Protein AF-A0A7K2EZ48-F1 (afdb_monomer_lite)

pLDDT: mean 71.4, std 20.28, range [28.09, 97.38]

Structure (mmCIF, N/CA/C/O backbone):
data_AF-A0A7K2EZ48-F1
#
_entry.id   AF-A0A7K2EZ48-F1
#
loop_
_atom_site.group_PDB
_atom_site.id
_atom_site.type_symbol
_atom_site.label_atom_id
_atom_site.label_alt_id
_atom_site.label_comp_id
_atom_site.label_asym_id
_atom_site.label_entity_id
_atom_site.label_seq_id
_atom_site.pdbx_PDB_ins_code
_atom_site.Cartn_x
_atom_site.Cartn_y
_atom_site.Cartn_z
_atom_site.occupancy
_atom_site.B_iso_or_equiv
_atom_site.auth_seq_id
_atom_site.auth_comp_id
_atom_site.auth_asym_id
_atom_site.auth_atom_id
_atom_site.pdbx_PDB_model_num
ATOM 1 N N . MET A 1 1 ? 18.187 5.692 -65.514 1.00 33.09 1 MET A N 1
ATOM 2 C CA . MET A 1 1 ? 19.402 6.234 -64.872 1.00 33.09 1 MET A CA 1
ATOM 3 C C . MET A 1 1 ? 18.956 7.131 -63.723 1.00 33.09 1 MET A C 1
ATOM 5 O O . MET A 1 1 ? 18.745 8.316 -63.932 1.00 33.09 1 MET A O 1
ATOM 9 N N . ALA A 1 2 ? 18.688 6.549 -62.553 1.00 32.81 2 ALA A N 1
ATOM 10 C CA . ALA A 1 2 ? 18.399 7.309 -61.338 1.00 32.81 2 ALA A CA 1
ATOM 11 C C . ALA A 1 2 ? 19.742 7.616 -60.663 1.00 32.81 2 ALA A C 1
ATOM 13 O O . ALA A 1 2 ? 20.529 6.697 -60.438 1.00 32.81 2 ALA A O 1
ATOM 14 N N . GLY A 1 3 ? 20.039 8.898 -60.448 1.00 32.72 3 GLY A N 1
ATOM 15 C CA . GLY A 1 3 ? 21.264 9.332 -59.774 1.00 32.72 3 GLY A CA 1
ATOM 16 C C . GLY A 1 3 ? 21.304 8.867 -58.312 1.00 32.72 3 GLY A C 1
ATOM 17 O O . GLY A 1 3 ? 20.254 8.557 -57.745 1.00 32.72 3 GLY A O 1
ATOM 18 N N . PRO A 1 4 ? 22.496 8.803 -57.694 1.00 33.97 4 PRO A N 1
ATOM 19 C CA . PRO A 1 4 ? 22.641 8.347 -56.320 1.00 33.97 4 PRO A CA 1
ATOM 20 C C . PRO A 1 4 ? 21.928 9.324 -55.381 1.00 33.97 4 PRO A C 1
ATOM 22 O O . PRO A 1 4 ? 22.280 10.498 -55.295 1.00 33.97 4 PRO A O 1
ATOM 25 N N . SER A 1 5 ? 20.902 8.835 -54.691 1.00 35.28 5 SER A N 1
ATOM 26 C CA . SER A 1 5 ? 20.240 9.547 -53.605 1.00 35.28 5 SER A CA 1
ATOM 27 C C . SER A 1 5 ? 21.229 9.734 -52.457 1.00 35.28 5 SER A C 1
ATOM 29 O O . SER A 1 5 ? 21.657 8.757 -51.839 1.00 35.28 5 SER A O 1
ATOM 31 N N . SER A 1 6 ? 21.601 10.988 -52.197 1.00 34.22 6 SER A N 1
ATOM 32 C CA . SER A 1 6 ? 22.349 11.394 -51.009 1.00 34.22 6 SER A CA 1
ATOM 33 C C . SER A 1 6 ? 21.694 10.824 -49.742 1.00 34.22 6 SER A C 1
ATOM 35 O O . SER A 1 6 ? 20.462 10.814 -49.659 1.00 34.22 6 SER A O 1
ATOM 37 N N . PRO A 1 7 ? 22.479 10.359 -48.752 1.00 35.28 7 PRO A N 1
ATOM 38 C CA . PRO A 1 7 ? 21.931 9.923 -47.475 1.00 35.28 7 PRO A CA 1
ATOM 39 C C . PRO A 1 7 ? 21.144 11.072 -46.842 1.00 35.28 7 PRO A C 1
ATOM 41 O O . PRO A 1 7 ? 21.569 12.228 -46.902 1.00 35.28 7 PRO A O 1
ATOM 44 N N . ALA A 1 8 ? 19.985 10.746 -46.267 1.00 33.69 8 ALA A N 1
ATOM 45 C CA . ALA A 1 8 ? 19.141 11.702 -45.567 1.00 33.69 8 ALA A CA 1
ATOM 46 C C . ALA A 1 8 ? 19.985 12.464 -44.536 1.00 33.69 8 ALA A C 1
ATOM 48 O O . ALA A 1 8 ? 20.528 11.878 -43.601 1.00 33.69 8 ALA A O 1
ATOM 49 N N . GLN A 1 9 ? 20.129 13.771 -44.749 1.00 28.09 9 GLN A N 1
ATOM 50 C CA . GLN A 1 9 ? 20.749 14.672 -43.791 1.00 28.09 9 GLN A CA 1
ATOM 51 C C . GLN A 1 9 ? 19.921 14.633 -42.506 1.00 28.09 9 GLN A C 1
ATOM 53 O O . GLN A 1 9 ? 18.719 14.906 -42.539 1.00 28.09 9 GLN A O 1
ATOM 58 N N . SER A 1 10 ? 20.564 14.283 -41.389 1.00 31.64 10 SER A N 1
ATOM 59 C CA . SER A 1 10 ? 19.968 14.393 -40.058 1.00 31.64 10 SER A CA 1
ATOM 60 C C . SER A 1 10 ? 19.370 15.792 -39.893 1.00 31.64 10 SER A C 1
ATOM 62 O O . SER A 1 10 ? 20.074 16.768 -40.182 1.00 31.64 10 SER A O 1
ATOM 64 N N . PRO A 1 11 ? 18.105 15.925 -39.454 1.00 36.47 11 PRO A N 1
ATOM 65 C CA . PRO A 1 11 ? 17.505 17.231 -39.238 1.00 36.47 11 PRO A CA 1
ATOM 66 C C . PRO A 1 11 ? 18.364 18.005 -38.237 1.00 36.47 11 PRO A C 1
ATOM 68 O O . PRO A 1 11 ? 18.542 17.579 -37.097 1.00 36.47 11 PRO A O 1
ATOM 71 N N . GLY A 1 12 ? 18.943 19.119 -38.682 1.00 38.25 12 GLY A N 1
ATOM 72 C CA . GLY A 1 12 ? 19.652 20.040 -37.809 1.00 38.25 12 GLY A CA 1
ATOM 73 C C . GLY A 1 12 ? 18.688 20.597 -36.765 1.00 38.25 12 GLY A C 1
ATOM 74 O O . GLY A 1 12 ? 17.719 21.269 -37.107 1.00 38.25 12 GLY A O 1
ATOM 75 N N . GLY A 1 13 ? 18.964 20.310 -35.498 1.00 30.83 13 GLY A N 1
ATOM 76 C CA . GLY A 1 13 ? 18.236 20.806 -34.338 1.00 30.83 13 GLY A CA 1
ATOM 77 C C . GLY A 1 13 ? 19.072 20.533 -33.091 1.00 30.83 13 GLY A C 1
ATOM 78 O O . GLY A 1 13 ? 19.643 19.458 -32.945 1.00 30.83 13 GLY A O 1
ATOM 79 N N . SER A 1 14 ? 19.215 21.531 -32.230 1.00 37.91 14 SER A N 1
ATOM 80 C CA . SER A 1 14 ? 20.109 21.608 -31.069 1.00 37.91 14 SER A CA 1
ATOM 81 C C . SER A 1 14 ? 19.815 20.595 -29.941 1.00 37.91 14 SER A C 1
ATOM 83 O O . SER A 1 14 ? 19.471 20.988 -28.827 1.00 37.91 14 SER A O 1
ATOM 85 N N . GLY A 1 15 ? 19.938 19.291 -30.188 1.00 39.28 15 GLY A N 1
ATOM 86 C CA . GLY A 1 15 ? 19.569 18.277 -29.200 1.00 39.28 15 GLY A CA 1
ATOM 87 C C . GLY A 1 15 ? 20.150 16.902 -29.472 1.00 39.28 15 GLY A C 1
ATOM 88 O O . GLY A 1 15 ? 19.417 15.972 -29.783 1.00 39.28 15 GLY A O 1
ATOM 89 N N . THR A 1 16 ? 21.461 16.742 -29.317 1.00 38.50 16 THR A N 1
ATOM 90 C CA . THR A 1 16 ? 22.052 15.404 -29.209 1.00 38.50 16 THR A CA 1
ATOM 91 C C . THR A 1 16 ? 21.986 14.982 -27.749 1.00 38.50 16 THR A C 1
ATOM 93 O O . THR A 1 16 ? 22.861 15.314 -26.952 1.00 38.50 16 THR A O 1
ATOM 96 N N . ILE A 1 17 ? 20.918 14.284 -27.371 1.00 52.47 17 ILE A N 1
ATOM 97 C CA . ILE A 1 17 ? 20.916 13.539 -26.115 1.00 52.47 17 ILE A CA 1
ATOM 98 C C . ILE A 1 17 ? 21.601 12.214 -26.414 1.00 52.47 17 ILE A C 1
ATOM 100 O O . ILE A 1 17 ? 21.015 11.308 -27.001 1.00 52.47 17 ILE A O 1
ATOM 104 N N . ASP A 1 18 ? 22.874 12.138 -26.048 1.00 62.91 18 ASP A N 1
ATOM 105 C CA . ASP A 1 18 ? 23.662 10.915 -26.135 1.00 62.91 18 ASP A CA 1
ATOM 106 C C . ASP A 1 18 ? 23.386 10.074 -24.881 1.00 62.91 18 ASP A C 1
ATOM 108 O O . ASP A 1 18 ? 24.178 10.074 -23.941 1.00 62.91 18 ASP A O 1
ATOM 112 N N . VAL A 1 19 ? 22.211 9.426 -24.818 1.00 70.38 19 VAL A N 1
ATOM 113 C CA . VAL A 1 19 ? 21.957 8.394 -23.799 1.00 70.38 19 VAL A CA 1
ATOM 114 C C . VAL A 1 19 ? 22.869 7.219 -24.120 1.00 70.38 19 VAL A C 1
ATOM 116 O O . VAL A 1 19 ? 22.641 6.493 -25.091 1.00 70.38 19 VAL A O 1
ATOM 119 N N . LYS A 1 20 ? 23.906 7.013 -23.307 1.00 82.25 20 LYS A N 1
ATOM 120 C CA . LYS A 1 20 ? 24.868 5.941 -23.553 1.00 82.25 20 LYS A CA 1
ATOM 121 C C . LYS A 1 20 ? 24.354 4.627 -22.970 1.00 82.25 20 LYS A C 1
ATOM 123 O O . LYS A 1 20 ? 23.685 4.624 -21.932 1.00 82.25 20 LYS A O 1
ATOM 128 N N . PRO A 1 21 ? 24.744 3.476 -23.546 1.00 85.06 21 PRO A N 1
ATOM 129 C CA . PRO A 1 21 ? 24.496 2.172 -22.931 1.00 85.06 21 PRO A CA 1
ATOM 130 C C . PRO A 1 21 ? 24.960 2.095 -21.465 1.00 85.06 21 PRO A C 1
ATOM 132 O O . PRO A 1 21 ? 24.290 1.473 -20.643 1.00 85.06 21 PRO A O 1
ATOM 135 N N . SER A 1 22 ? 26.047 2.795 -21.110 1.00 85.56 22 SER A N 1
ATOM 136 C CA . SER A 1 22 ? 26.532 2.923 -19.728 1.00 85.56 22 SER A CA 1
ATOM 137 C C . SER A 1 22 ? 25.515 3.538 -18.772 1.00 85.56 22 SER A C 1
ATOM 139 O O . SER A 1 22 ? 25.412 3.094 -17.627 1.00 85.56 22 SER A O 1
ATOM 141 N N . ASP A 1 23 ? 24.753 4.524 -19.238 1.00 86.44 23 ASP A N 1
ATOM 142 C CA . ASP A 1 23 ? 23.782 5.233 -18.413 1.00 86.44 23 ASP A CA 1
ATOM 143 C C . ASP A 1 23 ? 22.561 4.340 -18.175 1.00 86.44 23 ASP A C 1
ATOM 145 O O . ASP A 1 23 ? 22.105 4.193 -17.043 1.00 86.44 23 ASP A O 1
ATOM 149 N N . LEU A 1 24 ? 22.114 3.625 -19.211 1.00 86.75 24 LEU A N 1
ATOM 150 C CA . LEU A 1 24 ? 21.033 2.641 -19.112 1.00 86.75 24 LEU A CA 1
ATOM 151 C C . LEU A 1 24 ? 21.386 1.470 -18.180 1.00 86.75 24 LEU A C 1
ATOM 153 O O . LEU A 1 24 ? 20.561 1.068 -17.359 1.00 86.75 24 LEU A O 1
ATOM 157 N N . TRP A 1 25 ? 22.615 0.944 -18.240 1.00 90.19 25 TRP A N 1
ATOM 158 C CA . TRP A 1 25 ? 23.066 -0.077 -17.285 1.00 90.19 25 TRP A CA 1
ATOM 159 C C . TRP A 1 25 ? 23.138 0.456 -15.847 1.00 90.19 25 TRP A C 1
ATOM 161 O O . TRP A 1 25 ? 22.855 -0.289 -14.909 1.00 90.19 25 TRP A O 1
ATOM 171 N N . SER A 1 26 ? 23.494 1.730 -15.659 1.00 89.75 26 SER A N 1
ATOM 172 C CA . SER A 1 26 ? 23.496 2.379 -14.341 1.00 89.75 26 SER A CA 1
ATOM 173 C C . SER A 1 26 ? 22.078 2.506 -13.772 1.00 89.75 26 SER A C 1
ATOM 175 O O . SER A 1 26 ? 21.832 2.107 -12.631 1.00 89.75 26 SER A O 1
ATOM 177 N N . VAL A 1 27 ? 21.120 2.980 -14.578 1.00 88.88 27 VAL A N 1
ATOM 178 C CA . VAL A 1 27 ? 19.702 3.078 -14.188 1.00 88.88 27 VAL A CA 1
ATOM 179 C C . VAL A 1 27 ? 19.121 1.705 -13.878 1.00 88.88 27 VAL A C 1
ATOM 181 O O . VAL A 1 27 ? 18.483 1.543 -12.843 1.00 88.88 27 VAL A O 1
ATOM 184 N N . SER A 1 28 ? 19.409 0.703 -14.711 1.00 89.75 28 SER A N 1
ATOM 185 C CA . SER A 1 28 ? 19.016 -0.688 -14.474 1.00 89.75 28 SER A CA 1
ATOM 186 C C . SER A 1 28 ? 19.412 -1.175 -13.076 1.00 89.75 28 SER A C 1
ATOM 188 O O . SER A 1 28 ? 18.563 -1.657 -12.325 1.00 89.75 28 SER A O 1
ATOM 190 N N . GLY A 1 29 ? 20.675 -0.976 -12.680 1.00 90.25 29 GLY A N 1
ATOM 191 C CA . GLY A 1 29 ? 21.152 -1.361 -11.350 1.00 90.25 29 GLY A CA 1
ATOM 192 C C . GLY A 1 29 ? 20.443 -0.617 -10.214 1.00 90.25 29 GLY A C 1
ATOM 193 O O . GLY A 1 29 ? 20.077 -1.229 -9.211 1.00 90.25 29 GLY A O 1
ATOM 194 N N . ARG A 1 30 ? 20.200 0.691 -10.379 1.00 90.31 30 ARG A N 1
ATOM 195 C CA . ARG A 1 30 ? 19.487 1.509 -9.382 1.00 90.31 30 ARG A CA 1
ATOM 196 C C . ARG A 1 30 ? 18.028 1.091 -9.225 1.00 90.31 30 ARG A C 1
ATOM 198 O O . ARG A 1 30 ? 17.558 0.994 -8.099 1.00 90.31 30 ARG A O 1
ATOM 205 N N . VAL A 1 31 ? 17.335 0.824 -10.332 1.00 89.50 31 VAL A N 1
ATOM 206 C CA . VAL A 1 31 ? 15.938 0.369 -10.322 1.00 89.50 31 VAL A CA 1
ATOM 207 C C . VAL A 1 31 ? 15.832 -1.032 -9.716 1.00 89.50 31 VAL A C 1
ATOM 209 O O . VAL A 1 31 ? 14.971 -1.258 -8.871 1.00 89.50 31 VAL A O 1
ATOM 212 N N . ALA A 1 32 ? 16.738 -1.954 -10.063 1.00 91.19 32 ALA A N 1
ATOM 213 C CA . ALA A 1 32 ? 16.758 -3.298 -9.478 1.00 91.19 32 ALA A CA 1
ATOM 214 C C . ALA A 1 32 ? 16.897 -3.261 -7.945 1.00 91.19 32 ALA A C 1
ATOM 216 O O . ALA A 1 32 ? 16.201 -3.993 -7.242 1.00 91.19 32 ALA A O 1
ATOM 217 N N . ALA A 1 33 ? 17.733 -2.360 -7.415 1.00 90.62 33 ALA A N 1
ATOM 218 C CA . ALA A 1 33 ? 17.924 -2.200 -5.974 1.00 90.62 33 ALA A CA 1
ATOM 219 C C . ALA A 1 33 ? 16.644 -1.775 -5.222 1.00 90.62 33 ALA A C 1
ATOM 221 O O . ALA A 1 33 ? 16.508 -2.075 -4.035 1.00 90.62 33 ALA A O 1
ATOM 222 N N . GLN A 1 34 ? 15.681 -1.136 -5.897 1.00 90.50 34 GLN A N 1
ATOM 223 C CA . GLN A 1 34 ? 14.425 -0.703 -5.273 1.00 90.50 34 GLN A CA 1
ATOM 224 C C . GLN A 1 34 ? 13.474 -1.860 -4.947 1.00 90.50 34 GLN A C 1
ATOM 226 O O . GLN A 1 34 ? 12.625 -1.723 -4.065 1.00 90.50 34 GLN A O 1
ATOM 231 N N . GLN A 1 35 ? 13.618 -3.022 -5.595 1.00 92.12 35 GLN A N 1
ATOM 232 C CA . GLN A 1 35 ? 12.776 -4.181 -5.284 1.00 92.12 35 GLN A CA 1
ATOM 233 C C . GLN A 1 35 ? 12.942 -4.628 -3.828 1.00 92.12 35 GLN A C 1
ATOM 235 O O . GLN A 1 35 ? 11.953 -4.918 -3.159 1.00 92.12 35 GLN A O 1
ATOM 240 N N . ASP A 1 36 ? 14.176 -4.647 -3.324 1.00 92.25 36 ASP A N 1
ATOM 241 C CA . ASP A 1 36 ? 14.461 -5.057 -1.948 1.00 92.25 36 ASP A CA 1
ATOM 242 C C . ASP A 1 36 ? 13.890 -4.065 -0.922 1.00 92.25 36 ASP A C 1
ATOM 244 O O . ASP A 1 36 ? 13.316 -4.476 0.087 1.00 92.25 36 ASP A O 1
ATOM 248 N N . PHE A 1 37 ? 13.968 -2.762 -1.211 1.00 92.25 37 PHE A N 1
ATOM 249 C CA . PHE A 1 37 ? 13.342 -1.720 -0.394 1.00 92.25 37 PHE A CA 1
ATOM 250 C C . PHE A 1 37 ? 11.823 -1.927 -0.277 1.00 92.25 37 PHE A C 1
ATOM 252 O O . PHE A 1 37 ? 11.284 -1.976 0.830 1.00 92.25 37 PHE A O 1
ATOM 259 N N . LEU A 1 38 ? 11.137 -2.136 -1.405 1.00 92.12 38 LEU A N 1
ATOM 260 C CA . LEU A 1 38 ? 9.689 -2.358 -1.430 1.00 92.12 38 LEU A CA 1
ATOM 261 C C . LEU A 1 38 ? 9.283 -3.671 -0.745 1.00 92.12 38 LEU A C 1
ATOM 263 O O . LEU A 1 38 ? 8.267 -3.719 -0.050 1.00 92.12 38 LEU A O 1
ATOM 267 N N . VAL A 1 39 ? 10.064 -4.743 -0.908 1.00 94.75 39 VAL A N 1
ATOM 268 C CA . VAL A 1 39 ? 9.811 -6.022 -0.224 1.00 94.75 39 VAL A CA 1
ATOM 269 C C . VAL A 1 39 ? 9.936 -5.870 1.285 1.00 94.75 39 VAL A C 1
ATOM 271 O O . VAL A 1 39 ? 9.075 -6.367 2.014 1.00 94.75 39 VAL A O 1
ATOM 274 N N . ARG A 1 40 ? 10.980 -5.181 1.760 1.00 94.94 40 ARG A N 1
ATOM 275 C CA . ARG A 1 40 ? 11.155 -4.903 3.189 1.00 94.94 40 ARG A CA 1
ATOM 276 C C . ARG A 1 40 ? 9.996 -4.084 3.744 1.00 94.94 40 ARG A C 1
ATOM 278 O O . ARG A 1 40 ? 9.467 -4.460 4.780 1.00 94.94 40 ARG A O 1
ATOM 285 N N . GLY A 1 41 ? 9.530 -3.070 3.014 1.00 94.06 41 GLY A N 1
ATOM 286 C CA . GLY A 1 41 ? 8.362 -2.270 3.396 1.00 94.06 41 GLY A CA 1
ATOM 287 C C . GLY A 1 41 ? 7.117 -3.096 3.728 1.00 94.06 41 GLY A C 1
ATOM 288 O O . GLY A 1 41 ? 6.536 -2.949 4.801 1.00 94.06 41 GLY A O 1
ATOM 289 N N . ALA A 1 42 ? 6.732 -4.010 2.834 1.00 94.56 42 ALA A N 1
ATOM 290 C CA . ALA A 1 42 ? 5.563 -4.866 3.049 1.00 94.56 42 ALA A CA 1
ATOM 291 C C . ALA A 1 42 ? 5.774 -5.916 4.155 1.00 94.56 42 ALA A C 1
ATOM 293 O O . ALA A 1 42 ? 4.835 -6.237 4.881 1.00 94.56 42 ALA A O 1
ATOM 294 N N . LYS A 1 43 ? 6.998 -6.438 4.319 1.00 95.56 43 LYS A N 1
ATOM 295 C CA . LYS A 1 43 ? 7.318 -7.347 5.432 1.00 95.56 43 LYS A CA 1
ATOM 296 C C . LYS A 1 43 ? 7.232 -6.642 6.780 1.00 95.56 43 LYS A C 1
ATOM 298 O O . LYS A 1 43 ? 6.572 -7.154 7.673 1.00 95.56 43 LYS A O 1
ATOM 303 N N . THR A 1 44 ? 7.815 -5.451 6.894 1.00 96.06 44 THR A N 1
ATOM 304 C CA . THR A 1 44 ? 7.723 -4.634 8.107 1.00 96.06 44 THR A CA 1
ATOM 305 C C . THR A 1 44 ? 6.273 -4.289 8.427 1.00 96.06 44 THR A C 1
ATOM 307 O O . THR A 1 44 ? 5.882 -4.390 9.582 1.00 96.06 44 THR A O 1
ATOM 310 N N . LEU A 1 45 ? 5.439 -3.971 7.427 1.00 96.00 45 LEU A N 1
ATOM 311 C CA . LEU A 1 45 ? 3.999 -3.816 7.654 1.00 96.00 45 LEU A CA 1
ATOM 312 C C . LEU A 1 45 ? 3.413 -5.065 8.325 1.00 96.00 45 LEU A C 1
ATOM 314 O O . LEU A 1 45 ? 2.810 -4.949 9.383 1.00 96.00 45 LEU A O 1
ATOM 318 N N . LEU A 1 46 ? 3.589 -6.249 7.734 1.00 94.88 46 LEU A N 1
ATOM 319 C CA . LEU A 1 46 ? 3.026 -7.491 8.273 1.00 94.88 46 LEU A CA 1
ATOM 320 C C . LEU A 1 46 ? 3.535 -7.820 9.681 1.00 94.88 46 LEU A C 1
ATOM 322 O O . LEU A 1 46 ? 2.748 -8.241 10.526 1.00 94.88 46 LEU A O 1
ATOM 326 N N . GLU A 1 47 ? 4.823 -7.594 9.939 1.00 94.56 47 GLU A N 1
ATOM 327 C CA . GLU A 1 47 ? 5.427 -7.745 11.264 1.00 94.56 47 GLU A CA 1
ATOM 328 C C . GLU A 1 47 ? 4.771 -6.811 12.289 1.00 94.56 47 GLU A C 1
ATOM 330 O O . GLU A 1 47 ? 4.418 -7.256 13.378 1.00 94.56 47 GLU A O 1
ATOM 335 N N . GLU A 1 48 ? 4.561 -5.537 11.943 1.00 93.06 48 GLU A N 1
ATOM 336 C CA . GLU A 1 48 ? 3.912 -4.568 12.832 1.00 93.06 48 GLU A CA 1
ATOM 337 C C . GLU A 1 48 ? 2.425 -4.874 13.042 1.00 93.06 48 GLU A C 1
ATOM 339 O O . GLU A 1 48 ? 1.949 -4.832 14.174 1.00 93.06 48 GLU A O 1
ATOM 344 N N . LEU A 1 49 ? 1.691 -5.238 11.985 1.00 91.50 49 LEU A N 1
ATOM 345 C CA . LEU A 1 49 ? 0.286 -5.635 12.112 1.00 91.50 49 LEU A CA 1
ATOM 346 C C . LEU A 1 49 ? 0.145 -6.891 12.987 1.00 91.50 49 LEU A C 1
ATOM 348 O O . LEU A 1 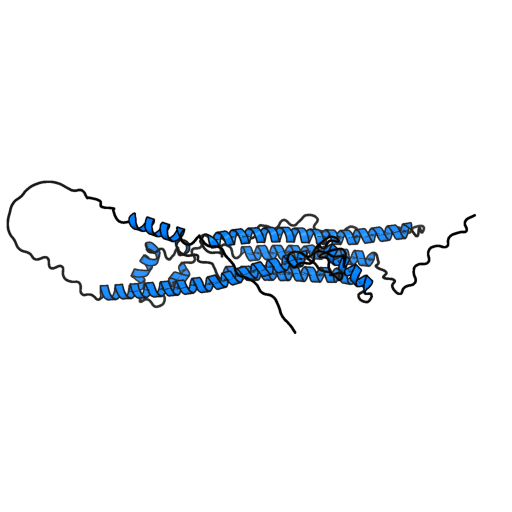49 ? -0.812 -7.011 13.747 1.00 91.50 49 LEU A O 1
ATOM 352 N N . GLY A 1 50 ? 1.107 -7.816 12.910 1.00 86.56 50 GLY A N 1
ATOM 353 C CA . GLY A 1 50 ? 1.113 -9.057 13.686 1.00 86.56 50 GLY A CA 1
ATOM 354 C C . GLY A 1 50 ? 1.288 -8.862 15.195 1.00 86.56 50 GLY A C 1
ATOM 355 O O . GLY A 1 50 ? 0.974 -9.775 15.953 1.00 86.56 50 GLY A O 1
ATOM 356 N N . LYS A 1 51 ? 1.754 -7.688 15.645 1.00 87.31 51 LYS A N 1
ATOM 357 C CA . LYS A 1 51 ? 1.887 -7.355 17.077 1.00 87.31 51 LYS A CA 1
ATOM 358 C C . LYS A 1 51 ? 0.561 -7.005 17.742 1.00 87.31 51 LYS A C 1
ATOM 360 O O . LYS A 1 51 ? 0.478 -7.058 18.964 1.00 87.31 51 LYS A O 1
ATOM 365 N N . TYR A 1 52 ? -0.441 -6.632 16.950 1.00 82.50 52 TYR A N 1
ATOM 366 C CA . TYR A 1 52 ? -1.726 -6.136 17.436 1.00 82.50 52 TYR A CA 1
ATOM 367 C C . TYR A 1 52 ? -2.883 -6.955 16.851 1.00 82.50 52 TYR A C 1
ATOM 369 O O . TYR A 1 52 ? -3.728 -6.400 16.138 1.00 82.50 52 TYR A O 1
ATOM 377 N N . PRO A 1 53 ? -2.918 -8.282 17.092 1.00 74.06 53 PRO A N 1
ATOM 378 C CA . PRO A 1 53 ? -4.071 -9.076 16.712 1.00 74.06 53 PRO A CA 1
ATOM 379 C C . PRO A 1 53 ? -5.293 -8.643 17.527 1.00 74.06 53 PRO A C 1
ATOM 381 O O . PRO A 1 53 ? -5.189 -8.011 18.575 1.00 74.06 53 PRO A O 1
ATOM 384 N N . ASP A 1 54 ? -6.458 -9.019 17.028 1.00 73.44 54 ASP A N 1
ATOM 385 C CA . ASP A 1 54 ? -7.701 -9.021 17.787 1.00 73.44 54 ASP A CA 1
ATOM 386 C C . ASP A 1 54 ? -8.272 -7.650 18.244 1.00 73.44 54 ASP A C 1
ATOM 388 O O . ASP A 1 54 ? -8.944 -7.518 19.267 1.00 73.44 54 ASP A O 1
ATOM 392 N N . ALA A 1 55 ? -8.019 -6.590 17.469 1.00 79.38 55 ALA A N 1
ATOM 393 C CA . ALA A 1 55 ? -8.322 -5.209 17.865 1.00 79.38 55 ALA A CA 1
ATOM 394 C C . ALA A 1 55 ? -9.784 -4.743 17.661 1.00 79.38 55 ALA A C 1
ATOM 396 O O . ALA A 1 55 ? -10.178 -3.700 18.185 1.00 79.38 55 ALA A O 1
ATOM 397 N N . GLY A 1 56 ? -10.586 -5.458 16.869 1.00 75.06 56 GLY A N 1
ATOM 398 C CA . GLY A 1 56 ? -11.848 -4.960 16.305 1.00 75.06 56 GLY A CA 1
ATOM 399 C C . GLY A 1 56 ? -13.071 -5.057 17.215 1.00 75.06 56 GLY A C 1
ATOM 400 O O . GLY A 1 56 ? -14.096 -4.464 16.908 1.00 75.06 56 GLY A O 1
ATOM 401 N N . GLY A 1 57 ? -13.004 -5.749 18.351 1.00 74.31 57 GLY A N 1
ATOM 402 C CA . GLY A 1 57 ? -14.180 -5.908 19.216 1.00 74.31 57 GLY A CA 1
ATOM 403 C C . GLY A 1 57 ? -15.240 -6.872 18.654 1.00 74.31 57 GLY A C 1
ATOM 404 O O . GLY A 1 57 ? -15.140 -7.371 17.532 1.00 74.31 57 GLY A O 1
ATOM 405 N N . ALA A 1 58 ? -16.255 -7.169 19.469 1.00 72.12 58 ALA A N 1
ATOM 406 C CA . ALA A 1 58 ? -17.294 -8.158 19.171 1.00 72.12 58 ALA A CA 1
ATOM 407 C C . ALA A 1 58 ? -18.513 -7.573 18.427 1.00 72.12 58 ALA A C 1
ATOM 409 O O . ALA A 1 58 ? -18.860 -6.407 18.590 1.00 72.12 58 ALA A O 1
ATOM 410 N N . GLY A 1 59 ? -19.220 -8.403 17.653 1.00 71.31 59 GLY A N 1
ATOM 411 C CA . GLY A 1 59 ? -20.516 -8.063 17.051 1.00 71.31 59 GLY A CA 1
ATOM 412 C C . GLY A 1 59 ? -20.522 -8.008 15.521 1.00 71.31 59 GLY A C 1
ATOM 413 O O . GLY A 1 59 ? -19.490 -7.964 14.860 1.00 71.31 59 GLY A O 1
ATOM 414 N N . THR A 1 60 ? -21.725 -7.996 14.940 1.00 78.69 60 THR A N 1
ATOM 415 C CA . THR A 1 60 ? -21.933 -8.205 13.495 1.00 78.69 60 THR A CA 1
ATOM 416 C C . THR A 1 60 ? -21.269 -7.146 12.612 1.00 78.69 60 THR A C 1
ATOM 418 O O . THR A 1 60 ? -20.732 -7.476 11.557 1.00 78.69 60 THR A O 1
ATOM 421 N N . GLU A 1 61 ? -21.300 -5.873 13.009 1.00 82.38 61 GLU A N 1
ATOM 422 C CA . GLU A 1 61 ? -20.672 -4.804 12.220 1.00 82.38 61 GLU A CA 1
ATOM 423 C C . GLU A 1 61 ? -19.142 -4.820 12.350 1.00 82.38 61 GLU A C 1
ATOM 425 O O . GLU A 1 61 ? -18.449 -4.643 11.349 1.00 82.38 61 GLU A O 1
ATOM 430 N N . ALA A 1 62 ? -18.615 -5.141 13.537 1.00 82.56 62 ALA A N 1
ATOM 431 C CA . ALA A 1 62 ? -17.182 -5.337 13.758 1.00 82.56 62 ALA A CA 1
ATOM 432 C C . ALA A 1 62 ? -16.642 -6.528 12.944 1.00 82.56 62 ALA A C 1
ATOM 434 O O . ALA A 1 62 ? -15.606 -6.425 12.289 1.00 82.56 62 ALA A O 1
ATOM 435 N N . GLU A 1 63 ? -17.386 -7.636 12.885 1.00 83.56 63 GLU A N 1
ATOM 436 C CA . GLU A 1 63 ? -17.046 -8.794 12.051 1.00 83.56 63 GLU A CA 1
ATOM 437 C C . GLU A 1 63 ? -17.042 -8.455 10.555 1.00 83.56 63 GLU A C 1
ATOM 439 O O . GLU A 1 63 ? -16.108 -8.820 9.836 1.00 83.56 63 GLU A O 1
ATOM 444 N N . LYS A 1 64 ? -18.060 -7.731 10.067 1.00 86.94 64 LYS A N 1
ATOM 445 C CA . LYS A 1 64 ? -18.098 -7.260 8.671 1.00 86.94 64 LYS A CA 1
ATOM 446 C C . LYS A 1 64 ? -16.907 -6.358 8.361 1.00 86.94 64 LYS A C 1
ATOM 448 O O . LYS A 1 64 ? -16.305 -6.496 7.293 1.00 86.94 64 LYS A O 1
ATOM 453 N N . PHE A 1 65 ? -16.559 -5.465 9.286 1.00 89.31 65 PHE A N 1
ATOM 454 C CA . PHE A 1 65 ? -15.393 -4.603 9.158 1.00 89.31 65 PHE A CA 1
ATOM 455 C C . PHE A 1 65 ? -14.100 -5.418 9.079 1.00 89.31 65 PHE A C 1
ATOM 457 O O . PHE A 1 65 ? -13.342 -5.250 8.126 1.00 89.31 65 PHE A O 1
ATOM 464 N N . ALA A 1 66 ? -13.877 -6.355 10.005 1.00 89.19 66 ALA A N 1
ATOM 465 C CA . ALA A 1 66 ? -12.695 -7.217 10.024 1.00 89.19 66 ALA A CA 1
ATOM 466 C C . ALA A 1 66 ? -12.547 -8.031 8.724 1.00 89.19 66 ALA A C 1
ATOM 468 O O . ALA A 1 66 ? -11.462 -8.094 8.136 1.00 89.19 66 ALA A O 1
ATOM 469 N N . GLN A 1 67 ? -13.651 -8.581 8.206 1.00 90.75 67 GLN A N 1
ATOM 470 C CA . GLN A 1 67 ? -13.669 -9.288 6.921 1.00 90.75 67 GLN A CA 1
ATOM 471 C C . GLN A 1 67 ? -13.298 -8.371 5.748 1.00 90.75 67 GLN A C 1
ATOM 473 O O . GLN A 1 67 ? -12.504 -8.757 4.882 1.00 90.75 67 GLN A O 1
ATOM 478 N N . ALA A 1 68 ? -13.859 -7.158 5.705 1.00 93.12 68 ALA A N 1
ATOM 479 C CA . ALA A 1 68 ? -13.554 -6.176 4.670 1.00 93.12 68 ALA A CA 1
ATOM 480 C C . ALA A 1 68 ? -12.092 -5.714 4.747 1.00 93.12 68 ALA A C 1
ATOM 482 O O . ALA A 1 68 ? -11.402 -5.726 3.726 1.00 93.12 68 ALA A O 1
ATOM 483 N N . TYR A 1 69 ? -11.607 -5.397 5.949 1.00 93.00 69 TYR A N 1
ATOM 484 C CA . TYR A 1 69 ? -10.223 -5.027 6.234 1.00 93.00 69 TYR A CA 1
ATOM 485 C C . TYR A 1 69 ? -9.250 -6.088 5.717 1.00 93.00 69 TYR A C 1
ATOM 487 O O . TYR A 1 69 ? -8.376 -5.788 4.904 1.00 93.00 69 TYR A O 1
ATOM 495 N N . LYS A 1 70 ? -9.459 -7.354 6.091 1.00 92.50 70 LYS A N 1
ATOM 496 C CA . LYS A 1 70 ? -8.603 -8.466 5.667 1.00 92.50 70 LYS A CA 1
ATOM 497 C C . LYS A 1 70 ? -8.628 -8.673 4.156 1.00 92.50 70 LYS A C 1
ATOM 499 O O . LYS A 1 70 ? -7.586 -8.853 3.529 1.00 92.50 70 LYS A O 1
ATOM 504 N N . LYS A 1 71 ? -9.814 -8.611 3.541 1.00 94.50 71 LYS A N 1
ATOM 505 C CA . LYS A 1 71 ? -9.971 -8.742 2.085 1.00 94.50 71 LYS A CA 1
ATOM 506 C C . LYS A 1 71 ? -9.228 -7.635 1.334 1.00 94.50 71 LYS A C 1
ATOM 508 O O . LYS A 1 71 ? -8.521 -7.927 0.369 1.00 94.50 71 LYS A O 1
ATOM 513 N N . ILE A 1 72 ? -9.404 -6.383 1.755 1.00 94.31 72 ILE A N 1
ATOM 514 C CA . ILE A 1 72 ? -8.774 -5.218 1.124 1.00 94.31 72 ILE A CA 1
ATOM 515 C C . ILE A 1 72 ? -7.263 -5.254 1.353 1.00 94.31 72 ILE A C 1
ATOM 517 O O . ILE A 1 72 ? -6.514 -5.126 0.389 1.00 94.31 72 ILE A O 1
ATOM 521 N N . GLY A 1 73 ? -6.814 -5.515 2.582 1.00 94.69 73 GLY A N 1
ATOM 522 C CA . GLY A 1 73 ? -5.399 -5.611 2.931 1.00 94.69 73 GLY A CA 1
ATOM 523 C C . GLY A 1 73 ? -4.666 -6.711 2.157 1.00 94.69 73 GLY A C 1
ATOM 524 O O . GLY A 1 73 ? -3.599 -6.471 1.597 1.00 94.69 73 GLY A O 1
ATOM 525 N N . ASN A 1 74 ? -5.275 -7.889 2.003 1.00 95.38 74 ASN A N 1
ATOM 526 C CA . ASN A 1 74 ? -4.698 -8.967 1.193 1.00 95.38 74 ASN A CA 1
ATOM 527 C C . ASN A 1 74 ? -4.630 -8.608 -0.292 1.00 95.38 74 ASN A C 1
ATOM 529 O O . ASN A 1 74 ? -3.638 -8.898 -0.962 1.00 95.38 74 ASN A O 1
ATOM 533 N N . ARG A 1 75 ? -5.663 -7.941 -0.821 1.00 95.50 75 ARG A N 1
ATOM 534 C CA . ARG A 1 75 ? -5.633 -7.457 -2.204 1.00 95.50 75 ARG A CA 1
ATOM 535 C C . ARG A 1 75 ? -4.562 -6.385 -2.397 1.00 95.50 75 ARG A C 1
ATOM 537 O O . ARG A 1 75 ? -3.905 -6.371 -3.435 1.00 95.50 75 ARG A O 1
ATOM 544 N N . TRP A 1 76 ? -4.374 -5.517 -1.408 1.00 95.38 76 TRP A N 1
ATOM 545 C CA . TRP A 1 76 ? -3.323 -4.508 -1.401 1.00 95.38 76 TRP A CA 1
ATOM 546 C C . TRP A 1 76 ? -1.930 -5.155 -1.446 1.00 95.38 76 TRP A C 1
ATOM 548 O O . TRP A 1 76 ? -1.129 -4.784 -2.301 1.00 95.38 76 TRP A O 1
ATOM 558 N N . LEU A 1 77 ? -1.676 -6.195 -0.640 1.00 95.75 77 LEU A N 1
ATOM 559 C CA . LEU A 1 77 ? -0.414 -6.954 -0.663 1.00 95.75 77 LEU A CA 1
ATOM 560 C C . LEU A 1 77 ? -0.169 -7.655 -2.004 1.00 95.75 77 LEU A C 1
ATOM 562 O O . LEU A 1 77 ? 0.958 -7.671 -2.499 1.00 95.75 77 LEU A O 1
ATOM 566 N N . GLU A 1 78 ? -1.217 -8.197 -2.629 1.00 93.50 78 GLU A N 1
ATOM 567 C CA . GLU A 1 78 ? -1.111 -8.793 -3.964 1.00 93.50 78 GLU A CA 1
ATOM 568 C C . GLU A 1 78 ? -0.691 -7.750 -5.011 1.00 93.50 78 GLU A C 1
ATOM 570 O O . GLU A 1 78 ? 0.196 -8.004 -5.830 1.00 93.50 78 GLU A O 1
ATOM 575 N N . VAL A 1 79 ? -1.317 -6.567 -4.988 1.00 92.50 79 VAL A N 1
ATOM 576 C CA . VAL A 1 79 ? -0.961 -5.467 -5.893 1.00 92.50 79 VAL A CA 1
ATOM 577 C C . VAL A 1 79 ? 0.463 -4.992 -5.610 1.00 92.50 79 VAL A C 1
ATOM 579 O O . VAL A 1 79 ? 1.233 -4.850 -6.555 1.00 92.50 79 VAL A O 1
ATOM 582 N N . TRP A 1 80 ? 0.854 -4.850 -4.341 1.00 93.31 80 TRP A N 1
ATOM 583 C CA . TRP A 1 80 ? 2.220 -4.498 -3.948 1.00 93.31 80 TRP A CA 1
ATOM 584 C C . TRP A 1 80 ? 3.255 -5.488 -4.495 1.00 93.31 80 TRP A C 1
ATOM 586 O O . TRP A 1 80 ? 4.238 -5.088 -5.120 1.00 93.31 80 TRP A O 1
ATOM 596 N N . GLY A 1 81 ? 3.017 -6.795 -4.340 1.00 92.12 81 GLY A N 1
ATOM 597 C CA . GLY A 1 81 ? 3.901 -7.838 -4.867 1.00 92.12 81 GLY A CA 1
ATOM 598 C C . GLY A 1 81 ? 4.027 -7.806 -6.393 1.00 92.12 81 GLY A C 1
ATOM 599 O O . GLY A 1 81 ? 5.119 -7.997 -6.933 1.00 92.12 81 GLY A O 1
ATOM 600 N N . ARG A 1 82 ? 2.938 -7.497 -7.107 1.00 90.94 82 ARG A N 1
ATOM 601 C CA . ARG A 1 82 ? 2.968 -7.288 -8.565 1.00 90.94 82 ARG A CA 1
ATOM 602 C C . ARG A 1 82 ? 3.719 -6.011 -8.955 1.00 90.94 82 ARG A C 1
ATOM 604 O O . ARG A 1 82 ? 4.415 -6.017 -9.967 1.00 90.94 82 ARG A O 1
ATOM 611 N N . SER A 1 83 ? 3.642 -4.948 -8.158 1.00 88.69 83 SER A N 1
ATOM 612 C CA . SER A 1 83 ? 4.438 -3.733 -8.375 1.00 88.69 83 SER A CA 1
ATOM 613 C C . SER A 1 83 ? 5.934 -4.011 -8.252 1.00 88.69 83 SER A C 1
ATOM 615 O O . SER A 1 83 ? 6.705 -3.569 -9.101 1.00 88.69 83 SER A O 1
ATOM 617 N N . VAL A 1 84 ? 6.347 -4.822 -7.267 1.00 91.25 84 VAL A N 1
ATOM 618 C CA . VAL A 1 84 ? 7.747 -5.267 -7.126 1.00 91.25 84 VAL A CA 1
ATOM 619 C C . VAL A 1 84 ? 8.220 -5.999 -8.383 1.00 91.25 84 VAL A C 1
ATOM 621 O O . VAL A 1 84 ? 9.318 -5.726 -8.865 1.00 91.25 84 VAL A O 1
ATOM 624 N N . LEU A 1 85 ? 7.398 -6.887 -8.955 1.00 89.94 85 LEU A N 1
ATOM 625 C CA . LEU A 1 85 ? 7.721 -7.536 -10.232 1.00 89.94 85 LEU A CA 1
ATOM 626 C C . LEU A 1 85 ? 7.897 -6.534 -11.371 1.00 89.94 85 LEU A C 1
ATOM 628 O O . LEU A 1 85 ? 8.836 -6.663 -12.155 1.00 89.94 85 LEU A O 1
ATOM 632 N N . SER A 1 86 ? 7.006 -5.542 -11.455 1.00 87.12 86 SER A N 1
ATOM 633 C CA . SER A 1 86 ? 7.077 -4.497 -12.479 1.00 87.12 86 SER A CA 1
ATOM 634 C C . SER A 1 86 ? 8.422 -3.774 -12.418 1.00 87.12 86 SER A C 1
ATOM 636 O O . SER A 1 86 ? 9.106 -3.682 -13.432 1.00 87.12 86 SER A O 1
ATOM 638 N N . VAL A 1 87 ? 8.868 -3.372 -11.222 1.00 88.81 87 VAL A N 1
ATOM 639 C CA . VAL A 1 87 ? 10.185 -2.742 -11.000 1.00 88.81 87 VAL A CA 1
ATOM 640 C C . VAL A 1 87 ? 11.337 -3.612 -11.519 1.00 88.81 87 VAL A C 1
ATOM 642 O O . VAL A 1 87 ? 12.227 -3.112 -12.208 1.00 88.81 87 VAL A O 1
ATOM 645 N N . GLY A 1 88 ? 11.309 -4.921 -11.261 1.00 88.31 88 GLY A N 1
ATOM 646 C CA . GLY A 1 88 ? 12.320 -5.850 -11.781 1.00 88.31 88 GLY A CA 1
ATOM 647 C C . GLY A 1 88 ? 12.303 -5.961 -13.305 1.00 88.31 88 GLY A C 1
ATOM 648 O O . GLY A 1 88 ? 13.354 -5.922 -13.946 1.00 88.31 88 GLY A O 1
ATOM 649 N N . GLY A 1 89 ? 11.109 -6.041 -13.899 1.00 87.62 89 GLY A N 1
ATOM 650 C CA . GLY A 1 89 ? 10.932 -6.062 -15.352 1.00 87.62 89 GLY A CA 1
ATOM 651 C C . GLY A 1 89 ? 11.486 -4.806 -16.028 1.00 87.62 89 GLY A C 1
ATOM 652 O O . GLY A 1 89 ? 12.176 -4.904 -17.043 1.00 87.62 89 GLY A O 1
ATOM 653 N N . VAL A 1 90 ? 11.266 -3.638 -15.422 1.00 87.69 90 VAL A N 1
ATOM 654 C CA . VAL A 1 90 ? 11.823 -2.357 -15.878 1.00 87.69 90 VAL A CA 1
ATOM 655 C C . VAL A 1 90 ? 13.353 -2.377 -15.860 1.00 87.69 90 VAL A C 1
ATOM 657 O O . VAL A 1 90 ? 13.984 -2.016 -16.856 1.00 87.69 90 VAL A O 1
ATOM 660 N N . ALA A 1 91 ? 13.966 -2.843 -14.767 1.00 89.31 91 ALA A N 1
ATOM 661 C CA . ALA A 1 91 ? 15.421 -2.948 -14.666 1.00 89.31 91 ALA A CA 1
ATOM 662 C C . ALA A 1 91 ? 16.012 -3.858 -15.759 1.00 89.31 91 ALA A C 1
ATOM 664 O O . ALA A 1 91 ? 16.969 -3.488 -16.445 1.00 89.31 91 ALA A O 1
ATOM 665 N N . VAL A 1 92 ? 15.404 -5.027 -15.988 1.00 90.56 92 VAL A N 1
ATOM 666 C CA . VAL A 1 92 ? 15.804 -5.928 -17.080 1.00 90.56 92 VAL A CA 1
ATOM 667 C C . VAL A 1 92 ? 15.671 -5.236 -18.438 1.00 90.56 92 VAL A C 1
ATOM 669 O O . VAL A 1 92 ? 16.617 -5.281 -19.228 1.00 90.56 92 VAL A O 1
ATOM 672 N N . GLY A 1 93 ? 14.554 -4.545 -18.680 1.00 86.69 93 GLY A N 1
ATOM 673 C CA . GLY A 1 93 ? 14.298 -3.813 -19.920 1.00 86.69 93 GLY A CA 1
ATOM 674 C C . GLY A 1 93 ? 15.370 -2.767 -20.235 1.00 86.69 93 GLY A C 1
ATOM 675 O O . GLY A 1 93 ? 15.825 -2.683 -21.378 1.00 86.69 93 GLY A O 1
ATOM 676 N N . PHE A 1 94 ? 15.856 -2.030 -19.230 1.00 89.12 94 PHE A N 1
ATOM 677 C CA . PHE A 1 94 ? 16.967 -1.088 -19.408 1.00 89.12 94 PHE A CA 1
ATOM 678 C C . PHE A 1 94 ? 18.262 -1.776 -19.853 1.00 89.12 94 PHE A C 1
ATOM 680 O O . PHE A 1 94 ? 18.905 -1.323 -20.804 1.00 89.12 94 PHE A O 1
ATOM 687 N N . THR A 1 95 ? 18.638 -2.890 -19.217 1.00 90.31 95 THR A N 1
ATOM 688 C CA . THR A 1 95 ? 19.848 -3.635 -19.602 1.00 90.31 95 THR A CA 1
ATOM 689 C C . THR A 1 95 ? 19.736 -4.235 -20.998 1.00 90.31 95 THR A C 1
ATOM 691 O O . THR A 1 95 ? 20.697 -4.189 -21.766 1.00 90.31 95 THR A O 1
ATOM 694 N N . GLU A 1 96 ? 18.578 -4.794 -21.348 1.00 90.88 96 GLU A N 1
ATOM 695 C CA . GLU A 1 96 ? 18.345 -5.352 -22.682 1.00 90.88 96 GLU A CA 1
ATOM 696 C C . GLU A 1 96 ? 18.396 -4.281 -23.763 1.00 90.88 96 GLU A C 1
ATOM 698 O O . GLU A 1 96 ? 19.043 -4.480 -24.791 1.00 90.88 96 GLU A O 1
ATOM 703 N N . THR A 1 97 ? 17.788 -3.128 -23.494 1.00 88.12 97 THR A N 1
ATOM 704 C CA . THR A 1 97 ? 17.820 -1.972 -24.389 1.00 88.12 97 THR A CA 1
ATOM 705 C C . THR A 1 97 ? 19.259 -1.507 -24.618 1.00 88.12 97 THR A C 1
ATOM 707 O O . THR A 1 97 ? 19.687 -1.364 -25.761 1.00 88.12 97 THR A O 1
ATOM 710 N N . ALA A 1 98 ? 20.053 -1.363 -23.553 1.00 88.38 98 ALA A N 1
ATOM 711 C CA . ALA A 1 98 ? 21.469 -1.003 -23.645 1.00 88.38 98 ALA A CA 1
ATOM 712 C C . ALA A 1 98 ? 22.288 -2.015 -24.467 1.00 88.38 98 ALA A C 1
ATOM 714 O O . ALA A 1 98 ? 23.058 -1.639 -25.351 1.00 88.38 98 ALA A O 1
ATOM 715 N N . ASN A 1 99 ? 22.073 -3.310 -24.224 1.00 89.62 99 ASN A N 1
ATOM 716 C CA . ASN A 1 99 ? 22.727 -4.394 -24.956 1.00 89.62 99 ASN A CA 1
ATOM 717 C C . ASN A 1 99 ? 22.315 -4.444 -26.439 1.00 89.62 99 ASN A C 1
ATOM 719 O O . ASN A 1 99 ? 23.108 -4.863 -27.286 1.00 89.62 99 ASN A O 1
ATOM 723 N N . ALA A 1 100 ? 21.080 -4.060 -26.766 1.00 89.56 100 ALA A N 1
ATOM 724 C CA . ALA A 1 100 ? 20.609 -3.953 -28.142 1.00 89.56 100 ALA A CA 1
ATOM 725 C C . ALA A 1 100 ? 21.245 -2.751 -28.855 1.00 89.56 100 ALA A C 1
ATOM 727 O O . ALA A 1 100 ? 21.692 -2.898 -29.993 1.00 89.56 100 ALA A O 1
ATOM 728 N N . TYR A 1 101 ? 21.374 -1.605 -28.173 1.00 85.38 101 TYR A N 1
ATOM 729 C CA . TYR A 1 101 ? 22.056 -0.423 -28.708 1.00 85.38 101 TYR A CA 1
ATOM 730 C C . TYR A 1 101 ? 23.508 -0.714 -29.095 1.00 85.38 101 TYR A C 1
ATOM 732 O O . TYR A 1 101 ? 23.925 -0.376 -30.201 1.00 85.38 101 TYR A O 1
ATOM 740 N N . THR A 1 102 ? 24.276 -1.390 -28.238 1.00 87.75 102 THR A N 1
ATOM 741 C CA . THR A 1 102 ? 25.679 -1.717 -28.551 1.00 87.75 102 THR A CA 1
ATOM 742 C C . THR A 1 102 ? 25.810 -2.693 -29.718 1.00 87.75 102 THR A C 1
ATOM 744 O O . THR A 1 102 ? 26.727 -2.563 -30.530 1.00 87.75 102 THR A O 1
ATOM 747 N N . LYS A 1 103 ? 24.885 -3.655 -29.847 1.00 87.69 103 LYS A N 1
ATOM 748 C CA . LYS A 1 103 ? 24.820 -4.557 -31.008 1.00 87.69 103 LYS A CA 1
ATOM 749 C C . LYS A 1 103 ? 24.499 -3.800 -32.289 1.00 87.69 103 LYS A C 1
ATOM 751 O O . LYS A 1 103 ? 25.155 -4.034 -33.301 1.00 87.69 103 LYS A O 1
ATOM 756 N N . ALA A 1 104 ? 23.519 -2.901 -32.236 1.00 85.69 104 ALA A N 1
ATOM 757 C CA . ALA A 1 104 ? 23.130 -2.081 -33.373 1.00 85.69 104 ALA A CA 1
ATOM 758 C C . ALA A 1 104 ? 24.277 -1.160 -33.822 1.00 85.69 104 ALA A C 1
ATOM 760 O O . ALA A 1 104 ? 24.556 -1.102 -35.016 1.00 85.69 104 ALA A O 1
ATOM 761 N N . ASP A 1 105 ? 24.998 -0.524 -32.889 1.00 84.06 105 ASP A N 1
ATOM 762 C CA . ASP A 1 105 ? 26.160 0.318 -33.216 1.00 84.06 105 ASP A CA 1
ATOM 763 C C . ASP A 1 105 ? 27.268 -0.477 -33.918 1.00 84.06 105 ASP A C 1
ATOM 765 O O . ASP A 1 105 ? 27.789 -0.049 -34.945 1.00 84.06 105 ASP A O 1
ATOM 769 N N . VAL A 1 106 ? 27.615 -1.662 -33.406 1.00 86.94 106 VAL A N 1
ATOM 770 C CA . VAL A 1 106 ? 28.646 -2.507 -34.032 1.00 86.94 106 VAL A CA 1
ATOM 771 C C . VAL A 1 106 ? 28.200 -3.030 -35.399 1.00 86.94 106 VAL A C 1
ATOM 773 O O . VAL A 1 106 ? 29.023 -3.102 -36.310 1.00 86.94 106 VAL A O 1
ATOM 776 N N . ALA A 1 107 ? 26.917 -3.360 -35.567 1.00 85.81 107 ALA A N 1
ATOM 777 C CA . ALA A 1 107 ? 26.369 -3.790 -36.852 1.00 85.81 107 ALA A CA 1
ATOM 778 C C . ALA A 1 107 ? 26.341 -2.654 -37.892 1.00 85.81 107 ALA A C 1
ATOM 780 O O . ALA A 1 107 ? 26.621 -2.896 -39.064 1.00 85.81 107 ALA A O 1
ATOM 781 N N . ALA A 1 108 ? 26.036 -1.424 -37.469 1.00 85.00 108 ALA A N 1
ATOM 782 C CA . ALA A 1 108 ? 26.038 -0.242 -38.329 1.00 85.00 108 ALA A CA 1
ATOM 783 C C . ALA A 1 108 ? 27.460 0.257 -38.648 1.00 85.00 108 ALA A C 1
ATOM 785 O O . ALA A 1 108 ? 27.699 0.797 -39.728 1.00 85.00 108 ALA A O 1
ATOM 786 N N . HIS A 1 109 ? 28.415 0.044 -37.735 1.00 82.81 109 HIS A N 1
ATOM 787 C CA . HIS A 1 109 ? 29.805 0.488 -37.853 1.00 82.81 109 HIS A CA 1
ATOM 788 C C . HIS A 1 109 ? 30.799 -0.674 -37.657 1.00 82.81 109 HIS A C 1
ATOM 790 O O . HIS A 1 109 ? 31.565 -0.676 -36.680 1.00 82.81 109 HIS A O 1
ATOM 796 N N . PRO A 1 110 ? 30.830 -1.662 -38.572 1.00 78.62 110 PRO A N 1
ATOM 797 C CA . PRO A 1 110 ? 31.688 -2.830 -38.429 1.00 78.62 110 PRO A CA 1
ATOM 798 C C . PRO A 1 110 ? 33.167 -2.423 -38.472 1.00 78.62 110 PRO A C 1
ATOM 800 O O . PRO A 1 110 ? 33.665 -1.907 -39.473 1.00 78.62 110 PRO A O 1
ATOM 80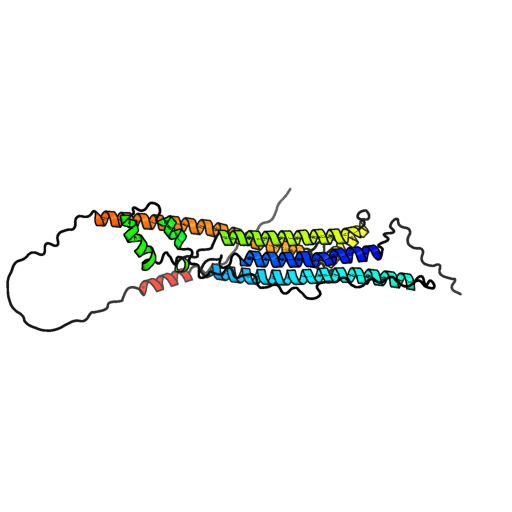3 N N . LYS A 1 111 ? 33.885 -2.664 -37.370 1.00 80.44 111 LYS A N 1
ATOM 804 C CA . LYS A 1 111 ? 35.340 -2.481 -37.263 1.00 80.44 111 LYS A CA 1
ATOM 805 C C . LYS A 1 111 ? 35.998 -3.812 -36.891 1.00 80.44 111 LYS A C 1
ATOM 807 O O . LYS A 1 111 ? 35.509 -4.468 -35.968 1.00 80.44 111 LYS A O 1
ATOM 812 N N . PRO A 1 112 ? 37.106 -4.212 -37.546 1.00 74.06 112 PRO A N 1
ATOM 813 C CA . PRO A 1 112 ? 37.820 -5.438 -37.197 1.00 74.06 112 PRO A CA 1
ATOM 814 C C . PRO A 1 112 ? 38.188 -5.457 -35.707 1.00 74.06 112 PRO A C 1
ATOM 816 O O . PRO A 1 112 ? 38.781 -4.506 -35.203 1.00 74.06 112 PRO A O 1
ATOM 819 N N . GLY A 1 113 ? 37.799 -6.517 -34.995 1.00 74.44 113 GLY A N 1
ATOM 820 C CA . GLY A 1 113 ? 38.092 -6.696 -33.567 1.00 74.44 113 GLY A CA 1
ATOM 821 C C . GLY A 1 113 ? 37.195 -5.928 -32.583 1.00 74.44 113 GLY A C 1
ATOM 822 O O . GLY A 1 113 ? 37.322 -6.151 -31.382 1.00 74.44 113 GLY A O 1
ATOM 823 N N . LYS A 1 114 ? 36.267 -5.069 -33.038 1.00 76.81 114 LYS A N 1
ATOM 824 C CA . LYS A 1 114 ? 35.289 -4.412 -32.150 1.00 76.81 114 LYS A CA 1
ATOM 825 C C . LYS A 1 114 ? 34.083 -5.333 -31.943 1.00 76.81 114 LYS A C 1
ATOM 827 O O . LYS A 1 114 ? 33.281 -5.523 -32.852 1.00 76.81 114 LYS A O 1
ATOM 832 N N . THR A 1 115 ? 33.936 -5.880 -30.741 1.00 82.00 115 THR A N 1
ATOM 833 C CA . THR A 1 115 ? 32.740 -6.627 -30.323 1.00 82.00 115 THR A CA 1
ATOM 834 C C . THR A 1 115 ? 31.779 -5.724 -29.557 1.00 82.00 115 THR A C 1
ATOM 836 O O . THR A 1 115 ? 32.209 -4.795 -28.874 1.00 82.00 115 THR A O 1
ATOM 839 N N . ALA A 1 116 ? 30.476 -5.994 -29.649 1.00 85.38 116 ALA A N 1
ATOM 840 C CA . ALA A 1 116 ? 29.480 -5.258 -28.876 1.00 85.38 116 ALA A CA 1
ATOM 841 C C . ALA A 1 116 ? 29.681 -5.510 -27.375 1.00 85.38 116 ALA A C 1
ATOM 843 O O . ALA A 1 116 ? 29.719 -6.664 -26.947 1.00 85.38 116 ALA A O 1
ATOM 844 N N . GLU A 1 117 ? 29.785 -4.446 -26.573 1.00 88.31 117 GLU A N 1
ATOM 845 C CA . GLU A 1 117 ? 29.761 -4.576 -25.112 1.00 88.31 117 GLU A CA 1
ATOM 846 C C . GLU A 1 117 ? 28.386 -5.105 -24.687 1.00 88.31 117 GLU A C 1
ATOM 848 O O . GLU A 1 117 ? 27.350 -4.641 -25.168 1.00 88.31 117 GLU A O 1
ATOM 853 N N . GLN A 1 118 ? 28.368 -6.109 -23.816 1.00 89.69 118 GLN A N 1
ATOM 854 C CA . GLN A 1 118 ? 27.150 -6.708 -23.282 1.00 89.69 118 GLN A CA 1
ATOM 855 C C . GLN A 1 118 ? 27.301 -6.830 -21.772 1.00 89.69 118 GLN A C 1
ATOM 857 O O . GLN A 1 118 ? 28.343 -7.278 -21.291 1.00 89.69 118 GLN A O 1
ATOM 862 N N . ARG A 1 119 ? 26.246 -6.496 -21.030 1.00 90.06 119 ARG A N 1
ATOM 863 C CA . ARG A 1 119 ? 26.174 -6.776 -19.594 1.00 90.06 119 ARG A CA 1
ATOM 864 C C . ARG A 1 119 ? 25.123 -7.836 -19.288 1.00 90.06 119 ARG A C 1
ATOM 866 O O . ARG A 1 119 ? 24.102 -7.891 -19.982 1.00 90.06 119 ARG A O 1
ATOM 873 N N . PRO A 1 120 ? 25.349 -8.681 -18.267 1.00 91.38 120 PRO A N 1
ATOM 874 C CA . PRO A 1 120 ? 24.324 -9.604 -17.806 1.00 91.38 120 PRO A CA 1
ATOM 875 C C . PRO A 1 120 ? 23.100 -8.830 -17.305 1.00 91.38 120 PRO A C 1
ATOM 877 O O . PRO A 1 120 ? 23.215 -7.686 -16.855 1.00 91.38 120 PRO A O 1
ATOM 880 N N . ARG A 1 121 ? 21.922 -9.461 -17.382 1.00 89.38 121 ARG A N 1
ATOM 881 C CA . ARG A 1 121 ? 20.702 -8.924 -16.762 1.00 89.38 121 ARG A CA 1
ATOM 882 C C . ARG A 1 121 ? 20.947 -8.714 -15.259 1.00 89.38 121 ARG A C 1
ATOM 884 O O . ARG A 1 121 ? 21.649 -9.532 -14.660 1.00 89.38 121 ARG A O 1
ATOM 891 N N . PRO A 1 122 ? 20.399 -7.646 -14.656 1.00 89.94 122 PRO A N 1
ATOM 892 C CA . PRO A 1 122 ? 20.491 -7.462 -13.215 1.00 89.94 122 PRO A CA 1
ATOM 893 C C . PRO A 1 122 ? 19.808 -8.631 -12.503 1.00 89.94 122 PRO A C 1
ATOM 895 O O . PRO A 1 122 ? 18.823 -9.182 -13.000 1.00 89.94 122 PRO A O 1
ATOM 898 N N . THR A 1 123 ? 20.317 -8.991 -11.328 1.00 91.06 123 THR A N 1
ATOM 899 C CA . THR A 1 123 ? 19.597 -9.893 -10.430 1.00 91.06 123 THR A CA 1
ATOM 900 C C . THR A 1 123 ? 18.350 -9.169 -9.943 1.00 91.06 123 THR A C 1
ATOM 902 O O . THR A 1 123 ? 18.454 -8.142 -9.276 1.00 91.06 123 THR A O 1
ATOM 905 N N . VAL A 1 124 ? 17.183 -9.694 -10.302 1.00 91.50 124 VAL A N 1
ATOM 906 C CA . VAL A 1 124 ? 15.878 -9.129 -9.954 1.00 91.50 124 VAL A CA 1
ATOM 907 C C . VAL A 1 124 ? 14.995 -10.202 -9.345 1.00 91.50 124 VAL A C 1
ATOM 909 O O . VAL A 1 124 ? 15.183 -11.394 -9.586 1.00 91.50 124 VAL A O 1
ATOM 912 N N . ILE A 1 125 ? 14.006 -9.768 -8.575 1.00 88.50 125 ILE A N 1
ATOM 913 C CA . ILE A 1 125 ? 12.906 -10.621 -8.143 1.00 88.50 125 ILE A CA 1
ATOM 914 C C . ILE A 1 125 ? 11.995 -10.831 -9.356 1.00 88.50 125 ILE A C 1
ATOM 916 O O . ILE A 1 125 ? 11.339 -9.894 -9.816 1.00 88.50 125 ILE A O 1
ATOM 920 N N . ASP A 1 126 ? 11.998 -12.051 -9.886 1.00 81.38 126 ASP A N 1
ATOM 921 C CA . ASP A 1 126 ? 11.287 -12.476 -11.098 1.00 81.38 126 ASP A CA 1
ATOM 922 C C . ASP A 1 126 ? 9.950 -13.180 -10.806 1.00 81.38 126 ASP A C 1
ATOM 924 O O . ASP A 1 126 ? 9.117 -13.357 -11.697 1.00 81.38 126 ASP A O 1
ATOM 928 N N . LYS A 1 127 ? 9.709 -13.522 -9.537 1.00 85.19 127 LYS A N 1
ATOM 929 C CA . LYS A 1 127 ? 8.440 -14.043 -9.027 1.00 85.19 127 LYS A CA 1
ATOM 930 C C . LYS A 1 127 ? 7.859 -13.101 -7.981 1.00 85.19 127 LYS A C 1
ATOM 932 O O . LYS A 1 127 ? 8.580 -12.643 -7.101 1.00 85.19 127 LYS A O 1
ATOM 937 N N . ALA A 1 128 ? 6.550 -12.841 -8.061 1.00 81.81 128 ALA A N 1
ATOM 938 C CA . ALA A 1 128 ? 5.868 -11.982 -7.097 1.00 81.81 128 ALA A CA 1
ATOM 939 C C . ALA A 1 128 ? 6.184 -12.474 -5.680 1.00 81.81 128 ALA A C 1
ATOM 941 O O . ALA A 1 128 ? 5.985 -13.668 -5.415 1.00 81.81 128 ALA A O 1
ATOM 942 N N . PRO A 1 129 ? 6.682 -11.596 -4.791 1.00 86.19 129 PRO A N 1
ATOM 943 C CA . PRO A 1 129 ? 6.861 -11.948 -3.397 1.00 86.19 129 PRO A CA 1
ATOM 944 C C . PRO A 1 129 ? 5.545 -12.491 -2.847 1.00 86.19 129 PRO A C 1
ATOM 946 O O . PRO A 1 129 ? 4.496 -11.863 -2.997 1.00 86.19 129 PRO A O 1
ATOM 949 N N . ASN A 1 130 ? 5.603 -13.674 -2.244 1.00 85.81 130 ASN A N 1
ATOM 950 C CA . ASN A 1 130 ? 4.462 -14.212 -1.528 1.00 85.81 130 ASN A CA 1
ATOM 951 C C . ASN A 1 130 ? 4.476 -13.607 -0.127 1.00 85.81 130 ASN A C 1
ATOM 953 O O . ASN A 1 130 ? 5.269 -14.025 0.714 1.00 85.81 130 ASN A O 1
ATOM 957 N N . PHE A 1 131 ? 3.663 -12.578 0.073 1.00 89.19 131 PHE A N 1
ATOM 958 C CA . PHE A 1 131 ? 3.431 -12.006 1.390 1.00 89.19 131 PHE A CA 1
ATOM 959 C C . PHE A 1 131 ? 2.388 -12.844 2.130 1.00 89.19 131 PHE A C 1
ATOM 961 O O . PHE A 1 131 ? 1.454 -13.358 1.510 1.00 89.19 131 PHE A O 1
ATOM 968 N N . ASP A 1 132 ? 2.549 -12.978 3.444 1.00 88.88 132 ASP A N 1
ATOM 969 C CA . ASP A 1 132 ? 1.524 -13.592 4.284 1.00 88.88 132 ASP A CA 1
ATOM 970 C C . ASP A 1 132 ? 0.241 -12.745 4.285 1.00 88.88 132 ASP A C 1
ATOM 972 O O . ASP A 1 132 ? 0.214 -11.602 3.824 1.00 88.88 132 ASP A O 1
ATOM 976 N N . SER A 1 133 ? -0.854 -13.315 4.787 1.00 90.12 133 SER A N 1
ATOM 97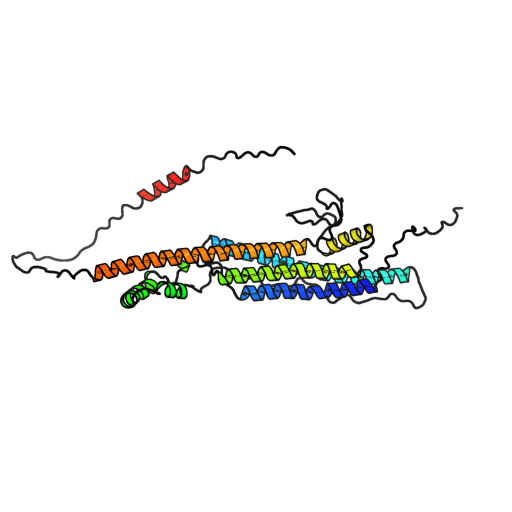7 C CA . SER A 1 133 ? -2.107 -12.571 4.933 1.00 90.12 133 SER A CA 1
ATOM 978 C C . SER A 1 133 ? -1.947 -11.461 5.965 1.00 90.12 133 SER A C 1
ATOM 980 O O . SER A 1 133 ? -1.333 -11.663 7.012 1.00 90.12 133 SER A O 1
ATOM 982 N N . VAL A 1 134 ? -2.626 -10.339 5.729 1.00 89.62 134 VAL A N 1
ATOM 983 C CA . VAL A 1 134 ? -2.895 -9.356 6.777 1.00 89.62 134 VAL A CA 1
ATOM 984 C C . VAL A 1 134 ? -3.544 -10.076 7.971 1.00 89.62 134 VAL A C 1
ATOM 986 O O . VAL A 1 134 ? -4.471 -10.879 7.751 1.00 89.62 134 VAL A O 1
ATOM 989 N N . PRO A 1 135 ? -3.057 -9.834 9.205 1.00 85.44 135 PRO A N 1
ATOM 990 C CA . PRO A 1 135 ? -3.647 -10.379 10.418 1.00 85.44 135 PRO A CA 1
ATOM 991 C C . PRO A 1 135 ? -5.127 -10.040 10.524 1.00 85.44 135 PRO A C 1
ATOM 993 O O . PRO A 1 135 ? -5.584 -8.980 10.091 1.00 85.44 135 PRO A O 1
ATOM 996 N N . ASP A 1 136 ? -5.886 -10.971 11.086 1.00 81.44 136 ASP A N 1
ATOM 997 C CA . ASP A 1 136 ? -7.286 -10.718 11.375 1.00 81.44 136 ASP A CA 1
ATOM 998 C C . ASP A 1 136 ? -7.396 -9.762 12.564 1.00 81.44 136 ASP A C 1
ATOM 1000 O O . ASP A 1 136 ? -6.689 -9.924 13.556 1.00 81.44 136 ASP A O 1
ATOM 1004 N N . ILE A 1 137 ? -8.284 -8.779 12.458 1.00 80.25 137 ILE A N 1
ATOM 1005 C CA . ILE A 1 137 ? -8.579 -7.832 13.541 1.00 80.25 137 ILE A CA 1
ATOM 1006 C C . ILE A 1 137 ? -9.886 -8.197 14.245 1.00 80.25 137 ILE A C 1
ATOM 1008 O O . ILE A 1 137 ? -10.484 -7.346 14.885 1.00 80.25 137 ILE A O 1
ATOM 1012 N N . LYS A 1 138 ? -10.380 -9.427 14.066 1.00 74.38 138 LYS A N 1
ATOM 1013 C CA . LYS A 1 138 ? -11.569 -9.963 14.744 1.00 74.38 138 LYS A CA 1
ATOM 1014 C C . LYS A 1 138 ? -11.497 -9.810 16.269 1.00 74.38 138 LYS A C 1
ATOM 1016 O O . LYS A 1 138 ? -10.491 -9.411 16.818 1.00 74.38 138 LYS A O 1
ATOM 1021 N N . TRP A 1 139 ? -12.554 -10.157 16.983 1.00 67.56 139 TRP A N 1
ATOM 1022 C CA . TRP A 1 139 ? -12.439 -10.302 18.432 1.00 67.56 139 TRP A CA 1
ATOM 1023 C C . TRP A 1 139 ? -11.670 -11.582 18.808 1.00 67.56 139 TRP A C 1
ATOM 1025 O O . TRP A 1 139 ? -11.905 -12.635 18.202 1.00 67.56 139 TRP A O 1
ATOM 1035 N N . GLY A 1 140 ? -10.761 -11.473 19.780 1.00 59.38 140 GLY A N 1
ATOM 1036 C CA . GLY A 1 140 ? -9.937 -12.563 20.315 1.00 59.38 140 GLY A CA 1
ATOM 1037 C C . GLY A 1 140 ? -10.414 -13.066 21.679 1.00 59.38 140 GLY A C 1
ATOM 1038 O O . GLY A 1 140 ? -11.395 -12.570 22.223 1.00 59.38 140 GLY A O 1
ATOM 1039 N N . ASP A 1 141 ? -9.698 -14.042 22.241 1.00 53.75 141 ASP A N 1
ATOM 1040 C CA . ASP A 1 141 ? -10.007 -14.670 23.542 1.00 53.75 141 ASP A CA 1
ATOM 1041 C C . ASP A 1 141 ? -9.570 -13.817 24.759 1.00 53.75 141 ASP A C 1
ATOM 1043 O O . ASP A 1 141 ? -9.603 -14.293 25.893 1.00 53.75 141 ASP A O 1
ATOM 1047 N N . ASP A 1 142 ? -9.082 -12.592 24.532 1.00 49.09 142 ASP A N 1
ATOM 1048 C CA . ASP A 1 142 ? -8.616 -11.685 25.585 1.00 49.09 142 ASP A CA 1
ATOM 1049 C C . ASP A 1 142 ? -9.739 -10.720 25.981 1.00 49.09 142 ASP A C 1
ATOM 1051 O O . ASP A 1 142 ? -10.056 -9.763 25.273 1.00 49.09 142 ASP A O 1
ATOM 1055 N N . ASP A 1 143 ? -10.376 -11.010 27.113 1.00 49.81 143 ASP A N 1
ATOM 1056 C CA . ASP A 1 143 ? -11.681 -10.454 27.462 1.00 49.81 143 ASP A CA 1
ATOM 1057 C C . ASP A 1 143 ? -11.656 -8.962 27.858 1.00 49.81 143 ASP A C 1
ATOM 1059 O O . ASP A 1 143 ? -12.722 -8.381 28.078 1.00 49.81 143 ASP A O 1
ATOM 1063 N N . GLY A 1 144 ? -10.474 -8.339 28.009 1.00 50.34 144 GLY A N 1
ATOM 1064 C CA . GLY A 1 144 ? -10.275 -6.912 28.340 1.00 50.34 144 GLY A CA 1
ATOM 1065 C C . GLY A 1 144 ? -10.926 -6.415 29.648 1.00 50.34 144 GLY A C 1
ATOM 1066 O O . GLY A 1 144 ? -10.740 -5.266 30.051 1.00 50.34 144 GLY A O 1
ATOM 1067 N N . GLY A 1 145 ? -11.694 -7.266 30.333 1.00 53.03 145 GLY A N 1
ATOM 1068 C CA . GLY A 1 145 ? -12.593 -6.886 31.417 1.00 53.03 145 GLY A CA 1
ATOM 1069 C C . GLY A 1 145 ? -11.883 -6.563 32.727 1.00 53.03 145 GLY A C 1
ATOM 1070 O O . GLY A 1 145 ? -12.421 -5.810 33.534 1.00 53.03 145 GLY A O 1
ATOM 1071 N N . ASP A 1 146 ? -10.669 -7.075 32.942 1.00 53.62 146 ASP A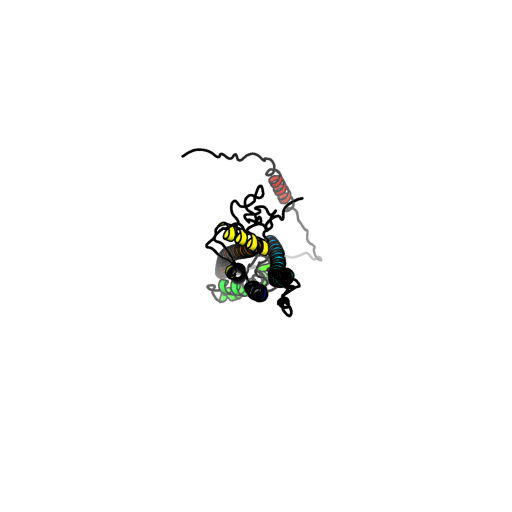 N 1
ATOM 1072 C CA . ASP A 1 146 ? -9.953 -6.933 34.216 1.00 53.62 146 ASP A CA 1
ATOM 1073 C C . ASP A 1 146 ? -9.437 -5.503 34.481 1.00 53.62 146 ASP A C 1
ATOM 1075 O O . ASP A 1 146 ? -9.297 -5.108 35.644 1.00 53.62 146 ASP A O 1
ATOM 1079 N N . ASP A 1 147 ? -9.187 -4.703 33.440 1.00 56.50 147 ASP A N 1
ATOM 1080 C CA . ASP A 1 147 ? -8.808 -3.288 33.587 1.00 56.50 147 ASP A CA 1
ATOM 1081 C C . ASP A 1 147 ? -10.034 -2.401 33.849 1.00 56.50 147 ASP A C 1
ATOM 1083 O O . ASP A 1 147 ? -10.009 -1.562 34.754 1.00 56.50 147 ASP A O 1
ATOM 1087 N N . ILE A 1 148 ? -11.146 -2.655 33.150 1.00 58.34 148 ILE A N 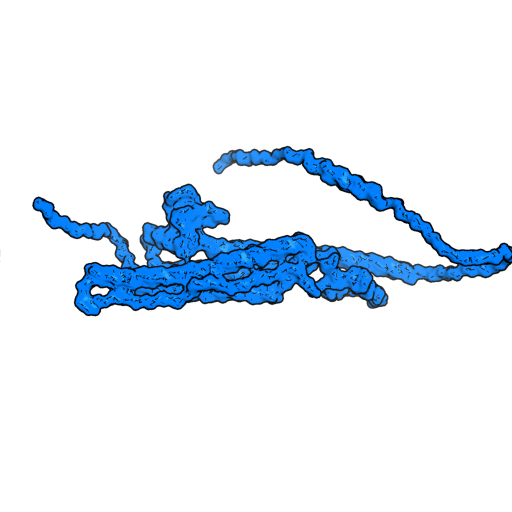1
ATOM 1088 C CA . ILE A 1 148 ? -12.431 -1.974 33.375 1.00 58.34 148 ILE A CA 1
ATOM 1089 C C . ILE A 1 148 ? -12.922 -2.230 34.800 1.00 58.34 148 ILE A C 1
ATOM 1091 O O . ILE A 1 148 ? -13.278 -1.293 35.511 1.00 58.34 148 ILE A O 1
ATOM 1095 N N . LEU A 1 149 ? -12.902 -3.492 35.249 1.00 58.66 149 LEU A N 1
ATOM 1096 C CA . LEU A 1 149 ? -13.371 -3.878 36.582 1.00 58.66 149 LEU A CA 1
ATOM 1097 C C . LEU A 1 149 ? -12.557 -3.205 37.694 1.00 58.66 149 LEU A C 1
ATOM 1099 O O . LEU A 1 149 ? -13.093 -2.898 38.757 1.00 58.66 149 LEU A O 1
ATOM 1103 N N . ARG A 1 150 ? -11.259 -2.990 37.455 1.00 62.78 150 ARG A N 1
ATOM 1104 C CA . ARG A 1 150 ? -10.353 -2.334 38.401 1.00 62.78 150 ARG A CA 1
ATOM 1105 C C . ARG A 1 150 ? -10.645 -0.844 38.503 1.00 62.78 150 ARG A C 1
ATOM 1107 O O . ARG A 1 150 ? -10.802 -0.366 39.622 1.00 62.78 150 ARG A O 1
ATOM 1114 N N . GLY A 1 151 ? -10.786 -0.157 37.367 1.00 62.06 151 GLY A N 1
ATOM 1115 C CA . GLY A 1 151 ? -11.159 1.260 37.332 1.00 62.06 151 GLY A CA 1
ATOM 1116 C C . GLY A 1 151 ? -12.549 1.515 37.920 1.00 62.06 151 GLY A C 1
ATOM 1117 O O . GLY A 1 151 ? -12.734 2.449 38.691 1.00 62.06 151 GLY A O 1
ATOM 1118 N N . LEU A 1 152 ? -13.517 0.632 37.660 1.00 62.50 152 LEU A N 1
ATOM 1119 C CA . LEU A 1 152 ? -14.878 0.763 38.194 1.00 62.50 152 LEU A CA 1
ATOM 1120 C C . LEU A 1 152 ? -14.994 0.615 39.710 1.00 62.50 152 LEU A C 1
ATOM 1122 O O . LEU A 1 152 ? -15.961 1.094 40.302 1.00 62.50 152 LEU A O 1
ATOM 1126 N N . MET A 1 153 ? -14.044 -0.073 40.340 1.00 63.22 153 MET A N 1
ATOM 1127 C CA . MET A 1 153 ? -14.031 -0.258 41.790 1.00 63.22 153 MET A CA 1
ATOM 1128 C C . MET A 1 153 ? -13.263 0.839 42.529 1.00 63.22 153 MET A C 1
ATOM 1130 O O . MET A 1 153 ? -13.300 0.865 43.761 1.00 63.22 153 MET A O 1
ATOM 1134 N N . GLU A 1 154 ? -12.599 1.755 41.819 1.00 63.66 154 GLU A N 1
ATOM 1135 C CA . GLU A 1 154 ? -12.001 2.935 42.439 1.00 63.66 154 GLU A CA 1
ATOM 1136 C C . GLU A 1 154 ? -13.104 3.885 42.934 1.00 63.66 154 GLU A C 1
ATOM 1138 O O . GLU A 1 154 ? -13.936 4.377 42.175 1.00 63.66 154 GLU A O 1
ATOM 1143 N N . GLY A 1 155 ? -13.133 4.125 44.250 1.00 62.28 155 GLY A N 1
ATOM 1144 C CA . GLY A 1 155 ? -14.106 5.009 44.907 1.00 62.28 155 GLY A CA 1
ATOM 1145 C C . GLY A 1 155 ? -15.300 4.312 45.574 1.00 62.28 155 GLY A C 1
ATOM 1146 O O . GLY A 1 155 ? -16.092 4.990 46.229 1.00 62.28 155 GLY A O 1
ATOM 1147 N N . ILE A 1 156 ? -15.427 2.981 45.476 1.00 64.56 156 ILE A N 1
ATOM 1148 C CA . ILE A 1 156 ? -16.421 2.199 46.235 1.00 64.56 156 ILE A CA 1
ATOM 1149 C C . ILE A 1 156 ? -15.811 1.770 47.588 1.00 64.56 156 ILE A C 1
ATOM 1151 O O . ILE A 1 156 ? -14.712 1.216 47.590 1.00 64.56 156 ILE A O 1
ATOM 1155 N N . PRO A 1 157 ? -16.490 1.974 48.738 1.00 68.00 157 PRO A N 1
ATOM 1156 C CA . PRO A 1 157 ? -15.997 1.531 50.048 1.00 68.00 157 PRO A CA 1
ATOM 1157 C C . PRO A 1 157 ? -15.732 0.016 50.122 1.00 68.00 157 PRO A C 1
ATOM 1159 O O . PRO A 1 157 ? -16.534 -0.771 49.616 1.00 68.00 157 PRO A O 1
ATOM 1162 N N . ASP A 1 158 ? -14.672 -0.399 50.826 1.00 68.19 158 ASP A N 1
ATOM 1163 C CA . ASP A 1 158 ? -14.165 -1.787 50.836 1.00 68.19 158 ASP A CA 1
ATOM 1164 C C . ASP A 1 158 ? -15.219 -2.847 51.212 1.00 68.19 158 ASP A C 1
ATOM 1166 O O . ASP A 1 158 ? -15.363 -3.850 50.520 1.00 68.19 158 ASP A O 1
ATOM 1170 N N . ILE A 1 159 ? -16.047 -2.591 52.233 1.00 67.12 159 ILE A N 1
ATOM 1171 C CA . ILE A 1 159 ? -17.132 -3.506 52.652 1.00 67.12 159 ILE A CA 1
ATOM 1172 C C . ILE A 1 159 ? -18.150 -3.766 51.529 1.00 67.12 159 ILE A C 1
ATOM 1174 O O . ILE A 1 159 ? -18.709 -4.856 51.424 1.00 67.12 159 ILE A O 1
ATOM 1178 N N . VAL A 1 160 ? -18.416 -2.761 50.694 1.00 65.44 160 VAL A N 1
ATOM 1179 C CA . VAL A 1 160 ? -19.373 -2.857 49.584 1.00 65.44 160 VAL A CA 1
ATOM 1180 C C . VAL A 1 160 ? -18.698 -3.468 48.357 1.00 65.44 160 VAL A C 1
ATOM 1182 O O . VAL A 1 160 ? -19.316 -4.249 47.629 1.00 65.44 160 VAL A O 1
ATOM 1185 N N . ARG A 1 161 ? -17.408 -3.177 48.164 1.00 67.44 161 ARG A N 1
ATOM 1186 C CA . ARG A 1 161 ? -16.564 -3.786 47.135 1.00 67.44 161 ARG A CA 1
ATOM 1187 C C . ARG A 1 161 ? -16.468 -5.304 47.306 1.00 67.44 161 ARG A C 1
ATOM 1189 O O . ARG A 1 161 ? -16.639 -6.010 46.318 1.00 67.44 161 ARG A O 1
ATOM 1196 N N . ASP A 1 162 ? -16.313 -5.803 48.532 1.00 69.31 162 ASP A N 1
ATOM 1197 C CA . ASP A 1 162 ? -16.237 -7.244 48.829 1.00 69.31 162 ASP A CA 1
ATOM 1198 C C . ASP A 1 162 ? -17.520 -8.012 48.456 1.00 69.31 162 ASP A C 1
ATOM 1200 O O . ASP A 1 162 ? -17.470 -9.200 48.135 1.00 69.31 162 ASP A O 1
ATOM 1204 N N . VAL A 1 163 ? -18.674 -7.336 48.445 1.00 66.38 163 VAL A N 1
ATOM 1205 C CA . VAL A 1 163 ? -19.962 -7.913 48.022 1.00 66.38 163 VAL A CA 1
ATOM 1206 C C . VAL A 1 163 ? -20.170 -7.760 46.512 1.00 66.38 163 VAL A C 1
ATOM 1208 O O . VAL A 1 163 ? -20.575 -8.710 45.836 1.00 66.38 163 VAL A O 1
ATOM 1211 N N . LEU A 1 164 ? -19.874 -6.580 45.958 1.00 65.00 164 LEU A N 1
ATOM 1212 C CA . LEU A 1 164 ? -20.088 -6.275 44.541 1.00 65.00 164 LEU A CA 1
ATOM 1213 C C . LEU A 1 164 ? -19.083 -6.972 43.625 1.00 65.00 164 LEU A C 1
ATOM 1215 O O . LEU A 1 164 ? -19.468 -7.406 42.545 1.00 65.00 164 LEU A O 1
ATOM 1219 N N . GLN A 1 165 ? -17.821 -7.118 44.023 1.00 66.38 165 GLN A N 1
ATOM 1220 C CA . GLN A 1 165 ? -16.774 -7.699 43.185 1.00 66.38 165 GLN A CA 1
ATOM 1221 C C . GLN A 1 165 ? -17.064 -9.147 42.754 1.00 66.38 165 GLN A C 1
ATOM 1223 O O . GLN A 1 165 ? -17.025 -9.414 41.547 1.00 66.38 165 GLN A O 1
ATOM 1228 N N . PRO A 1 166 ? -17.424 -10.080 43.657 1.00 65.88 166 PRO A N 1
ATOM 1229 C CA . PRO A 1 166 ? -17.815 -11.425 43.249 1.00 65.88 166 PRO A CA 1
ATOM 1230 C C . PRO A 1 166 ? -19.111 -11.448 42.428 1.00 65.88 166 PRO A C 1
ATOM 1232 O O . PRO A 1 166 ? -19.219 -12.259 41.510 1.00 65.88 166 PRO A O 1
ATOM 1235 N N . LEU A 1 167 ? -20.077 -10.561 42.693 1.00 62.59 167 LEU A N 1
ATOM 1236 C CA . LEU A 1 167 ? -21.310 -10.461 41.898 1.00 62.59 167 LEU A CA 1
ATOM 1237 C C . LEU A 1 167 ? -21.031 -9.951 40.477 1.00 62.59 167 LEU A C 1
ATOM 1239 O O . LEU A 1 167 ? -21.528 -10.506 39.500 1.00 62.59 167 LEU A O 1
ATOM 1243 N N . CYS A 1 168 ? -20.175 -8.947 40.344 1.00 60.91 168 CYS A N 1
ATOM 1244 C CA . CYS A 1 168 ? -19.773 -8.370 39.066 1.00 60.91 168 CYS A CA 1
ATOM 1245 C C . CYS A 1 168 ? -18.950 -9.349 38.233 1.00 60.91 168 CYS A C 1
ATOM 1247 O O . CYS A 1 168 ? -19.177 -9.483 37.032 1.00 60.91 168 CYS A O 1
ATOM 1249 N N . LYS A 1 169 ? -18.049 -10.098 38.876 1.00 61.88 169 LYS A N 1
ATOM 1250 C CA . LYS A 1 169 ? -17.223 -11.103 38.204 1.00 61.88 169 LYS A CA 1
ATOM 1251 C C . LYS A 1 169 ? -18.014 -12.361 37.824 1.00 61.88 169 LYS A C 1
ATOM 1253 O O . LYS A 1 169 ? -17.885 -12.834 36.700 1.00 61.88 169 LYS A O 1
ATOM 1258 N N . ASN A 1 170 ? -18.857 -12.883 38.722 1.00 59.97 170 ASN A N 1
ATOM 1259 C CA . ASN A 1 170 ? -19.459 -14.215 38.565 1.00 59.97 170 ASN A CA 1
ATOM 1260 C C . ASN A 1 170 ? -20.925 -14.207 38.103 1.00 59.97 170 ASN A C 1
ATOM 1262 O O . ASN A 1 170 ? -21.342 -15.142 37.422 1.00 59.97 170 ASN A O 1
ATOM 1266 N N . VAL A 1 171 ? -21.712 -13.186 38.466 1.00 51.50 171 VAL A N 1
ATOM 1267 C CA . VAL A 1 171 ? -23.157 -13.116 38.162 1.00 51.50 171 VAL A CA 1
ATOM 1268 C C . VAL A 1 171 ? -23.417 -12.236 36.946 1.00 51.50 171 VAL A C 1
ATOM 1270 O O . VAL A 1 171 ? -24.039 -12.689 35.989 1.00 51.50 171 VAL A O 1
ATOM 1273 N N . PHE A 1 172 ? -22.891 -11.010 36.946 1.00 52.88 172 PHE A N 1
ATOM 1274 C CA . PHE A 1 172 ? -23.020 -10.088 35.813 1.00 52.88 172 PHE A CA 1
ATOM 1275 C C . PHE A 1 172 ? -21.993 -10.337 34.707 1.00 52.88 172 PHE A C 1
ATOM 1277 O O . PHE A 1 172 ? -22.125 -9.772 33.628 1.00 52.88 172 PHE A O 1
ATOM 1284 N N . ARG A 1 173 ? -20.988 -11.192 34.962 1.00 55.31 173 ARG A N 1
ATOM 1285 C CA . ARG A 1 173 ? -19.914 -11.531 34.015 1.00 55.31 173 ARG A CA 1
ATOM 1286 C C . ARG A 1 173 ? -19.281 -10.291 33.378 1.00 55.31 173 ARG A C 1
ATOM 1288 O O . ARG A 1 173 ? -18.984 -10.290 32.193 1.00 55.31 173 ARG A O 1
ATOM 1295 N N . ILE A 1 174 ? -19.015 -9.256 34.168 1.00 53.03 174 ILE A N 1
ATOM 1296 C CA . ILE A 1 174 ? -18.350 -8.032 33.693 1.00 53.03 174 ILE A CA 1
ATOM 1297 C C . ILE A 1 174 ? -16.892 -8.335 33.271 1.00 53.03 174 ILE A C 1
ATOM 1299 O O . ILE A 1 174 ? -16.285 -7.578 32.537 1.00 53.03 174 ILE A O 1
ATOM 1303 N N . GLY A 1 175 ? -16.337 -9.499 33.632 1.00 41.91 175 GLY A N 1
ATOM 1304 C CA . GLY A 1 175 ? -15.101 -10.018 33.026 1.00 41.91 175 GLY A CA 1
ATOM 1305 C C . GLY A 1 175 ? -15.251 -10.487 31.570 1.00 41.91 175 GLY A C 1
ATOM 1306 O O . GLY A 1 175 ? -14.255 -10.545 30.879 1.00 41.91 175 GLY A O 1
ATOM 1307 N N . ARG A 1 176 ? -16.474 -10.769 31.093 1.00 47.34 176 ARG A N 1
ATOM 1308 C CA . ARG A 1 176 ? -16.827 -11.065 29.692 1.00 47.34 176 ARG A CA 1
ATOM 1309 C C . ARG A 1 176 ? -17.646 -9.927 29.091 1.00 47.34 176 ARG A C 1
ATOM 1311 O O . ARG A 1 176 ? -18.727 -10.143 28.540 1.00 47.34 176 ARG A O 1
ATOM 1318 N N . VAL A 1 177 ? -17.149 -8.699 29.208 1.00 48.75 177 VAL A N 1
ATOM 1319 C CA . VAL A 1 177 ? -17.758 -7.538 28.541 1.00 48.75 177 VAL A CA 1
ATOM 1320 C C . VAL A 1 177 ? -17.974 -7.827 27.047 1.00 48.75 177 VAL A C 1
ATOM 1322 O O . VAL A 1 177 ? -19.010 -7.448 26.520 1.00 48.75 177 VAL A O 1
ATOM 1325 N N . ALA A 1 178 ? -17.116 -8.637 26.421 1.00 41.88 178 ALA A N 1
ATOM 1326 C CA . ALA A 1 178 ? -17.261 -9.158 25.060 1.00 41.88 178 ALA A CA 1
ATOM 1327 C C . ALA A 1 178 ? -18.583 -9.881 24.718 1.00 41.88 178 ALA A C 1
ATOM 1329 O O . ALA A 1 178 ? -19.026 -9.811 23.573 1.00 41.88 178 ALA A O 1
ATOM 1330 N N . ASP A 1 179 ? -19.226 -10.562 25.678 1.00 42.91 179 ASP A N 1
ATOM 1331 C CA . ASP A 1 179 ? -20.490 -11.289 25.444 1.00 42.91 179 ASP A CA 1
ATOM 1332 C C . ASP A 1 179 ? -21.694 -10.323 25.337 1.00 42.91 179 ASP A C 1
ATOM 1334 O O . ASP A 1 179 ? -22.759 -10.701 24.846 1.00 42.91 179 ASP A O 1
ATOM 1338 N N . VAL A 1 180 ? -21.549 -9.079 25.815 1.00 47.47 180 VAL A N 1
ATOM 1339 C CA . VAL A 1 180 ? -22.631 -8.076 25.897 1.00 47.47 180 VAL A CA 1
ATOM 1340 C C . VAL A 1 180 ? -22.279 -6.783 25.147 1.00 47.47 180 VAL A C 1
ATOM 1342 O O . VAL A 1 180 ? -23.175 -6.036 24.756 1.00 47.47 180 VAL A O 1
ATOM 1345 N N . HIS A 1 181 ? -20.993 -6.520 24.909 1.00 52.88 181 HIS A N 1
ATOM 1346 C CA . HIS A 1 181 ? -20.472 -5.241 24.454 1.00 52.88 181 HIS A CA 1
ATOM 1347 C C . HIS A 1 181 ? -19.280 -5.417 23.486 1.00 52.88 181 HIS A C 1
ATOM 1349 O O . HIS A 1 181 ? -18.313 -6.105 23.818 1.00 52.88 181 HIS A O 1
ATOM 1355 N N . PRO A 1 182 ? -19.273 -4.749 22.315 1.00 56.12 182 PRO A N 1
ATOM 1356 C CA . PRO A 1 182 ? -18.078 -4.640 21.480 1.00 56.12 182 PRO A CA 1
ATOM 1357 C C . PRO A 1 182 ? -16.991 -3.904 22.268 1.00 56.12 182 PRO A C 1
ATOM 1359 O O . PRO A 1 182 ? -17.175 -2.721 22.531 1.00 56.12 182 PRO A O 1
ATOM 1362 N N . PHE A 1 183 ? -15.894 -4.541 22.682 1.00 67.19 183 PHE A N 1
ATOM 1363 C CA . PHE A 1 183 ? -14.781 -3.833 23.339 1.00 67.19 183 PHE A CA 1
ATOM 1364 C C . PHE A 1 183 ? -13.589 -3.676 22.378 1.00 67.19 183 PHE A C 1
ATOM 1366 O O . PHE A 1 183 ? -12.594 -4.386 22.508 1.00 67.19 183 PHE A O 1
ATOM 1373 N N . PRO A 1 184 ? -13.682 -2.810 21.349 1.00 73.19 184 PRO A N 1
ATOM 1374 C CA . PRO A 1 184 ? -12.564 -2.572 20.445 1.00 73.19 184 PRO A CA 1
ATOM 1375 C C . PRO A 1 184 ? -11.359 -2.004 21.207 1.00 73.19 184 PRO A C 1
ATOM 1377 O O . PRO A 1 184 ? -11.478 -1.075 22.014 1.00 73.19 184 PRO A O 1
ATOM 1380 N N . GLN A 1 185 ? -10.174 -2.549 20.928 1.00 76.50 185 GLN A N 1
ATOM 1381 C CA . GLN A 1 185 ? -8.935 -2.137 21.580 1.00 76.50 185 GLN A CA 1
ATOM 1382 C C . GLN A 1 185 ? -8.369 -0.887 20.893 1.00 76.50 185 GLN A C 1
ATOM 1384 O O . GLN A 1 185 ? -7.575 -0.967 19.953 1.00 76.50 185 GLN A O 1
ATOM 1389 N N . GLN A 1 186 ? -8.756 0.292 21.387 1.00 80.69 186 GLN A N 1
ATOM 1390 C CA . GLN A 1 186 ? -8.390 1.597 20.812 1.00 80.69 186 GLN A CA 1
ATOM 1391 C C . GLN A 1 186 ? -6.880 1.765 20.549 1.00 80.69 186 GLN A C 1
ATOM 1393 O O . GLN A 1 186 ? -6.477 2.274 19.505 1.00 80.69 186 GLN A O 1
ATOM 1398 N N . HIS A 1 187 ? -6.021 1.304 21.466 1.00 81.44 187 HIS A N 1
ATOM 1399 C CA . HIS A 1 187 ? -4.567 1.443 21.333 1.00 81.44 187 HIS A CA 1
ATOM 1400 C C . HIS A 1 187 ? -4.004 0.554 20.224 1.00 81.44 187 HIS A C 1
ATOM 1402 O O . HIS A 1 187 ? -3.057 0.947 19.540 1.00 81.44 187 HIS A O 1
ATOM 1408 N N . TYR A 1 188 ? -4.601 -0.619 20.022 1.00 86.12 188 TYR A N 1
ATOM 1409 C CA . TYR A 1 188 ? -4.203 -1.546 18.971 1.00 86.12 188 TYR A CA 1
ATOM 1410 C C . TYR A 1 188 ? -4.680 -1.015 17.621 1.00 86.12 188 TYR A C 1
ATOM 1412 O O . TYR A 1 188 ? -3.868 -0.896 16.710 1.00 86.12 188 TYR A O 1
ATOM 1420 N N . LEU A 1 189 ? -5.935 -0.560 17.519 1.00 87.25 189 LEU A N 1
ATOM 1421 C CA . LEU A 1 189 ? -6.463 0.100 16.316 1.00 87.25 189 LEU A CA 1
ATOM 1422 C C . LEU A 1 189 ? -5.615 1.314 15.902 1.00 87.25 189 LEU A C 1
ATOM 1424 O O . LEU A 1 189 ? -5.255 1.449 14.732 1.00 87.25 189 LEU A O 1
ATOM 1428 N N . ASN A 1 190 ? -5.218 2.153 16.863 1.00 88.12 190 ASN A N 1
ATOM 1429 C CA . ASN A 1 190 ? -4.344 3.294 16.595 1.00 88.12 190 ASN A CA 1
ATOM 1430 C C . ASN A 1 190 ? -2.932 2.865 16.149 1.00 88.12 190 ASN A C 1
ATOM 1432 O O . ASN A 1 190 ? -2.337 3.484 15.267 1.00 88.12 190 ASN A O 1
ATOM 1436 N N . SER A 1 191 ? -2.397 1.783 16.719 1.00 90.81 191 SER A N 1
ATOM 1437 C CA . SER A 1 191 ? -1.092 1.248 16.311 1.00 90.81 191 SER A CA 1
ATOM 1438 C C . SER A 1 191 ? -1.142 0.670 14.893 1.00 90.81 191 SER A C 1
ATOM 1440 O O . SER A 1 191 ? -0.277 0.984 14.079 1.00 90.81 191 SER A O 1
ATOM 1442 N N . LEU A 1 192 ? -2.205 -0.071 14.554 1.00 92.38 192 LEU A N 1
ATOM 1443 C CA . LEU A 1 192 ? -2.467 -0.557 13.197 1.00 92.38 192 LEU A CA 1
ATOM 1444 C C . LEU A 1 192 ? -2.578 0.608 12.199 1.00 92.38 192 LEU A C 1
ATOM 1446 O O . LEU A 1 192 ? -2.004 0.537 11.112 1.00 92.38 192 LEU A O 1
ATOM 1450 N N . CYS A 1 193 ? -3.258 1.702 12.570 1.00 93.69 193 CYS A N 1
ATOM 1451 C CA . CYS A 1 193 ? -3.307 2.932 11.773 1.00 93.69 193 CYS A CA 1
ATOM 1452 C C . CYS A 1 193 ? -1.897 3.451 11.447 1.00 93.69 193 CYS A C 1
ATOM 1454 O O . CYS A 1 193 ? -1.578 3.677 10.277 1.00 93.69 193 CYS A O 1
ATOM 1456 N N . HIS A 1 194 ? -1.026 3.588 12.451 1.00 94.81 194 HIS A N 1
ATOM 1457 C CA . HIS A 1 194 ? 0.350 4.032 12.224 1.00 94.81 194 HIS A CA 1
ATOM 1458 C C . HIS A 1 194 ? 1.139 3.080 11.315 1.00 94.81 194 HIS A C 1
ATOM 1460 O O . HIS A 1 194 ? 1.887 3.547 10.456 1.00 94.81 194 HIS A O 1
ATOM 1466 N N . SER A 1 195 ? 0.954 1.764 11.441 1.00 96.19 195 SER A N 1
ATOM 1467 C CA . SER A 1 195 ? 1.599 0.785 10.558 1.00 96.19 195 SER A CA 1
ATOM 1468 C C . SER A 1 195 ? 1.188 0.969 9.092 1.00 96.19 195 SER A C 1
ATOM 1470 O O . SER A 1 195 ? 2.049 0.974 8.209 1.00 96.19 195 SER A O 1
ATOM 1472 N N . TRP A 1 196 ? -0.103 1.196 8.824 1.00 97.38 196 TRP A N 1
ATOM 1473 C CA . TRP A 1 196 ? -0.601 1.493 7.475 1.00 97.38 196 TRP A CA 1
ATOM 1474 C C . TRP A 1 196 ? -0.104 2.843 6.939 1.00 97.38 196 TRP A C 1
ATOM 1476 O O . TRP A 1 196 ? 0.267 2.945 5.771 1.00 97.38 196 TRP A O 1
ATOM 1486 N N . MET A 1 197 ? -0.005 3.866 7.787 1.00 95.75 197 MET A N 1
ATOM 1487 C CA . MET A 1 197 ? 0.577 5.154 7.395 1.00 95.75 197 MET A CA 1
ATOM 1488 C C . MET A 1 197 ? 2.077 5.031 7.065 1.00 95.75 197 MET A C 1
ATOM 1490 O O . MET A 1 197 ? 2.569 5.603 6.097 1.00 95.75 197 MET A O 1
ATOM 1494 N N . ASN A 1 198 ? 2.830 4.225 7.812 1.00 95.38 198 ASN A N 1
ATOM 1495 C CA . ASN A 1 198 ? 4.252 4.009 7.534 1.00 95.38 198 ASN A CA 1
ATOM 1496 C C . ASN A 1 198 ? 4.484 3.298 6.190 1.00 95.38 198 ASN A C 1
ATOM 1498 O O . ASN A 1 198 ? 5.428 3.621 5.457 1.00 95.38 198 ASN A O 1
ATOM 1502 N N . VAL A 1 199 ? 3.621 2.341 5.829 1.00 95.94 199 VAL A N 1
ATOM 1503 C CA . VAL A 1 199 ? 3.746 1.667 4.531 1.00 95.94 199 VAL A CA 1
ATOM 1504 C C . VAL A 1 199 ? 3.314 2.566 3.367 1.00 95.94 199 VAL A C 1
ATOM 1506 O O . VAL A 1 199 ? 3.887 2.459 2.280 1.00 95.94 199 VAL A O 1
ATOM 1509 N N . SER A 1 200 ? 2.384 3.507 3.578 1.00 94.62 200 SER A N 1
ATOM 1510 C CA . SER A 1 200 ? 2.032 4.503 2.555 1.00 94.62 200 SER A CA 1
ATOM 1511 C C . SER A 1 200 ? 3.209 5.439 2.252 1.00 94.62 200 SER A C 1
ATOM 1513 O O . SER A 1 200 ? 3.536 5.667 1.083 1.00 94.62 200 SER A O 1
ATOM 1515 N N . ILE A 1 201 ? 3.939 5.873 3.287 1.00 93.25 201 ILE A N 1
ATOM 1516 C CA . ILE A 1 201 ? 5.193 6.629 3.145 1.00 93.25 201 ILE A CA 1
ATOM 1517 C C . ILE A 1 201 ? 6.220 5.813 2.355 1.00 93.25 201 ILE A C 1
ATOM 1519 O O . ILE A 1 201 ? 6.880 6.343 1.464 1.00 93.25 201 ILE A O 1
ATOM 1523 N N . THR A 1 202 ? 6.322 4.508 2.619 1.00 93.50 202 THR A N 1
ATOM 1524 C CA . THR A 1 202 ? 7.228 3.619 1.875 1.00 93.50 202 THR A CA 1
ATOM 1525 C C . THR A 1 202 ? 6.879 3.558 0.386 1.00 93.50 202 THR A C 1
ATOM 1527 O O . THR A 1 202 ? 7.778 3.589 -0.453 1.00 93.50 202 THR A O 1
ATOM 1530 N N . ALA A 1 203 ? 5.588 3.527 0.042 1.00 89.88 203 ALA A N 1
ATOM 1531 C CA . ALA A 1 203 ? 5.130 3.568 -1.347 1.00 89.88 203 ALA A CA 1
ATOM 1532 C C . ALA A 1 203 ? 5.560 4.869 -2.043 1.00 89.88 203 ALA A C 1
ATOM 1534 O O . ALA A 1 203 ? 6.094 4.831 -3.150 1.00 89.88 203 ALA A O 1
ATOM 1535 N N . SER A 1 204 ? 5.379 6.004 -1.358 1.00 89.12 204 SER A N 1
ATOM 1536 C CA . SER A 1 204 ? 5.777 7.328 -1.851 1.00 89.12 204 SER A CA 1
ATOM 1537 C C . SER A 1 204 ? 7.292 7.443 -2.034 1.00 89.12 204 SER A C 1
ATOM 1539 O O . SER A 1 204 ? 7.759 7.896 -3.070 1.00 89.12 204 SER A O 1
ATOM 1541 N N . LEU A 1 205 ? 8.079 6.982 -1.060 1.00 89.31 205 LEU A N 1
ATOM 1542 C CA . LEU A 1 205 ? 9.541 7.006 -1.149 1.00 89.31 205 LEU A CA 1
ATOM 1543 C C . LEU A 1 205 ? 10.072 6.080 -2.246 1.00 89.31 205 LEU A C 1
ATOM 1545 O O . LEU A 1 205 ? 11.090 6.383 -2.868 1.00 89.31 205 LEU A O 1
ATOM 1549 N N . GLY A 1 206 ? 9.408 4.943 -2.472 1.00 87.31 206 GLY A N 1
ATOM 1550 C CA . GLY A 1 206 ? 9.718 4.050 -3.583 1.00 87.31 206 GLY A CA 1
ATOM 1551 C C . GLY A 1 206 ? 9.495 4.745 -4.923 1.00 87.31 206 GLY A C 1
ATOM 1552 O O . GLY A 1 206 ? 10.381 4.713 -5.774 1.00 87.31 206 GLY A O 1
ATOM 1553 N N . ALA A 1 207 ? 8.361 5.431 -5.069 1.00 84.62 207 ALA A N 1
ATOM 1554 C CA . ALA A 1 207 ? 8.042 6.234 -6.246 1.00 84.62 207 ALA A CA 1
ATOM 1555 C C . ALA A 1 207 ? 9.108 7.308 -6.523 1.00 84.62 207 ALA A C 1
ATOM 1557 O O . ALA A 1 207 ? 9.713 7.350 -7.597 1.00 84.62 207 ALA A O 1
ATOM 1558 N N . ASP A 1 208 ? 9.441 8.106 -5.508 1.00 83.50 208 ASP A N 1
ATOM 1559 C CA . ASP A 1 208 ? 10.439 9.170 -5.627 1.00 83.50 208 ASP A CA 1
ATOM 1560 C C . ASP A 1 208 ? 11.815 8.631 -6.048 1.00 83.50 208 ASP A C 1
ATOM 1562 O O . ASP A 1 208 ? 12.478 9.204 -6.915 1.00 83.50 208 ASP A O 1
ATOM 1566 N N . GLN A 1 209 ? 12.249 7.504 -5.475 1.00 85.69 209 GLN A N 1
ATOM 1567 C CA . GLN A 1 209 ? 13.530 6.880 -5.819 1.00 85.69 209 GLN A CA 1
ATOM 1568 C C . GLN A 1 209 ? 13.551 6.318 -7.243 1.00 85.69 209 GLN A C 1
ATOM 1570 O O . GLN A 1 209 ? 14.574 6.408 -7.927 1.00 85.69 209 GLN A O 1
ATOM 1575 N N . LEU A 1 210 ? 12.436 5.755 -7.707 1.00 83.88 210 LEU A N 1
ATOM 1576 C CA . LEU A 1 210 ? 12.295 5.273 -9.078 1.00 83.88 210 LEU A CA 1
ATOM 1577 C C . LEU A 1 210 ? 12.324 6.434 -10.075 1.00 83.88 210 LEU A C 1
ATOM 1579 O O . LEU A 1 210 ? 13.082 6.387 -11.049 1.00 83.88 210 LEU A O 1
ATOM 1583 N N . THR A 1 211 ? 11.593 7.510 -9.788 1.00 79.31 211 THR A N 1
ATOM 1584 C CA . THR A 1 211 ? 11.645 8.753 -10.562 1.00 79.31 211 THR A CA 1
ATOM 1585 C C . THR A 1 211 ? 13.058 9.345 -10.585 1.00 79.31 211 THR A C 1
ATOM 1587 O O . THR A 1 211 ? 13.540 9.710 -11.655 1.00 79.31 211 THR A O 1
ATOM 1590 N N . GLN A 1 212 ? 13.778 9.383 -9.459 1.00 80.06 212 GLN A N 1
ATOM 1591 C CA . GLN A 1 212 ? 15.169 9.861 -9.413 1.00 80.06 212 GLN A CA 1
ATOM 1592 C C . GLN A 1 212 ? 16.132 8.966 -10.205 1.00 80.06 212 GLN A C 1
ATOM 1594 O O . GLN A 1 212 ? 17.043 9.469 -10.870 1.00 80.06 212 GLN A O 1
ATOM 1599 N N . ALA A 1 213 ? 15.948 7.643 -10.150 1.00 82.25 213 ALA A N 1
ATOM 1600 C CA . ALA A 1 213 ? 16.772 6.699 -10.894 1.00 82.25 213 ALA A CA 1
ATOM 1601 C C . ALA A 1 213 ? 16.637 6.924 -12.402 1.00 82.25 213 ALA A C 1
ATOM 1603 O O . ALA A 1 213 ? 17.656 7.000 -13.089 1.00 82.25 213 ALA A O 1
ATOM 1604 N N . VAL A 1 214 ? 15.408 7.094 -12.901 1.00 76.81 214 VAL A N 1
ATOM 1605 C CA . VAL A 1 214 ? 15.178 7.434 -14.310 1.00 76.81 214 VAL A CA 1
ATOM 1606 C C . VAL A 1 214 ? 15.649 8.854 -14.602 1.00 76.81 214 VAL A C 1
ATOM 1608 O O . VAL A 1 214 ? 16.311 9.049 -15.612 1.00 76.81 214 VAL A O 1
ATOM 1611 N N . GLY A 1 215 ? 15.428 9.803 -13.685 1.00 71.88 215 GLY A N 1
ATOM 1612 C CA . GLY A 1 215 ? 15.868 11.205 -13.722 1.00 71.88 215 GLY A CA 1
ATOM 1613 C C . GLY A 1 215 ? 17.310 11.411 -14.204 1.00 71.88 215 GLY A C 1
ATOM 1614 O O . GLY A 1 215 ? 17.593 12.345 -14.951 1.00 71.88 215 GLY A O 1
ATOM 1615 N N . ALA A 1 216 ? 18.216 10.496 -13.847 1.00 70.31 216 ALA A N 1
ATOM 1616 C CA . ALA A 1 216 ? 19.627 10.544 -14.233 1.00 70.31 216 ALA A CA 1
ATOM 1617 C C . ALA A 1 216 ? 19.878 10.405 -15.744 1.00 70.31 216 ALA A C 1
ATOM 1619 O O . ALA A 1 216 ? 20.875 10.917 -16.246 1.00 70.31 216 ALA A O 1
ATOM 1620 N N . ILE A 1 217 ? 18.984 9.726 -16.463 1.00 71.19 217 ILE A N 1
ATOM 1621 C CA . ILE A 1 217 ? 19.016 9.643 -17.925 1.00 71.19 217 ILE A CA 1
ATOM 1622 C C . ILE A 1 217 ? 18.051 10.638 -18.544 1.00 71.19 217 ILE A C 1
ATOM 1624 O O . ILE A 1 217 ? 17.679 10.411 -19.686 1.00 71.19 217 ILE A O 1
ATOM 1628 N N . THR A 1 218 ? 17.628 11.682 -17.808 1.00 67.44 218 THR A N 1
ATOM 1629 C CA . THR A 1 218 ? 16.681 12.707 -18.259 1.00 67.44 218 THR A CA 1
ATOM 1630 C C . THR A 1 218 ? 17.337 14.090 -18.468 1.00 67.44 218 THR A C 1
ATOM 1632 O O . THR A 1 218 ? 18.073 14.554 -17.607 1.00 67.44 218 THR A O 1
ATOM 1635 N N . ASN A 1 219 ? 17.091 14.783 -19.588 1.00 62.41 219 ASN A N 1
ATOM 1636 C CA . ASN A 1 219 ? 17.387 16.197 -19.804 1.00 62.41 219 ASN A CA 1
ATOM 1637 C C . ASN A 1 219 ? 16.111 17.052 -19.673 1.00 62.41 219 ASN A C 1
ATOM 1639 O O . ASN A 1 219 ? 15.267 17.077 -20.568 1.00 62.41 219 ASN A O 1
ATOM 1643 N N . HIS A 1 220 ? 16.009 17.795 -18.572 1.00 57.72 220 HIS A N 1
ATOM 1644 C CA . HIS A 1 220 ? 14.881 18.684 -18.265 1.00 57.72 220 HIS A CA 1
ATOM 1645 C C . HIS A 1 220 ? 14.889 20.018 -19.035 1.00 57.72 220 HIS A C 1
ATOM 1647 O O . HIS A 1 220 ? 13.997 20.835 -18.846 1.00 57.72 220 HIS A O 1
ATOM 1653 N N . GLN A 1 221 ? 15.891 20.280 -19.883 1.00 57.19 221 GLN A N 1
ATOM 1654 C CA . GLN A 1 221 ? 15.986 21.544 -20.628 1.00 57.19 221 GLN A CA 1
ATOM 1655 C C . GLN A 1 221 ? 15.298 21.511 -22.004 1.00 57.19 221 GLN A C 1
ATOM 1657 O O . GLN A 1 221 ? 15.300 22.520 -22.707 1.00 57.19 221 GLN A O 1
ATOM 1662 N N . GLN A 1 222 ? 14.704 20.379 -22.404 1.00 62.25 222 GLN A N 1
ATOM 1663 C CA . GLN A 1 222 ? 13.970 20.240 -23.668 1.00 62.25 222 GLN A CA 1
ATOM 1664 C C . GLN A 1 222 ? 12.549 19.721 -23.425 1.00 62.25 222 GLN A C 1
ATOM 1666 O O . GLN A 1 222 ? 12.370 18.574 -23.027 1.00 62.25 222 GLN A O 1
ATOM 1671 N N . ALA A 1 223 ? 11.541 20.551 -23.713 1.00 62.91 223 ALA A N 1
ATOM 1672 C CA . ALA A 1 223 ? 10.136 20.282 -23.388 1.00 62.91 223 ALA A CA 1
ATOM 1673 C C . ALA A 1 223 ? 9.567 19.012 -24.055 1.00 62.91 223 ALA A C 1
ATOM 1675 O O . ALA A 1 223 ? 8.881 18.225 -23.402 1.00 62.91 223 ALA A O 1
ATOM 1676 N N . ASP A 1 224 ? 9.887 18.767 -25.330 1.00 65.50 224 ASP A N 1
ATOM 1677 C CA . ASP A 1 224 ? 9.419 17.569 -26.050 1.00 65.50 224 ASP A CA 1
ATOM 1678 C C . ASP A 1 224 ? 9.999 16.288 -25.451 1.00 65.50 224 ASP A C 1
ATOM 1680 O O . ASP A 1 224 ? 9.344 15.246 -25.358 1.00 65.50 224 ASP A O 1
ATOM 1684 N N . TRP A 1 225 ? 11.242 16.382 -24.998 1.00 64.06 225 TRP A N 1
ATOM 1685 C CA . TRP A 1 225 ? 11.963 15.256 -24.454 1.00 64.06 225 TRP A CA 1
ATOM 1686 C C . TRP A 1 225 ? 11.581 14.991 -22.992 1.00 64.06 225 TRP A C 1
ATOM 1688 O O . TRP A 1 225 ? 11.399 13.841 -22.595 1.00 64.06 225 TRP A O 1
ATOM 1698 N N . GLU A 1 226 ? 11.338 16.044 -22.211 1.00 67.12 226 GLU A N 1
ATOM 1699 C CA . GLU A 1 226 ? 10.710 15.953 -20.892 1.00 67.12 226 GLU A CA 1
ATOM 1700 C C . GLU A 1 226 ? 9.331 15.275 -20.983 1.00 67.12 226 GLU A C 1
ATOM 1702 O O . GLU A 1 226 ? 9.018 14.388 -20.187 1.00 67.12 226 GLU A O 1
ATOM 1707 N N . GLY A 1 227 ? 8.527 15.618 -21.996 1.00 67.12 227 GLY A N 1
ATOM 1708 C CA . GLY A 1 227 ? 7.243 14.969 -22.268 1.00 67.12 227 GLY A CA 1
ATOM 1709 C C . GLY A 1 227 ? 7.374 13.484 -22.633 1.00 67.12 227 GLY A C 1
ATOM 1710 O O . GLY A 1 227 ? 6.633 12.645 -22.107 1.00 67.12 227 GLY A O 1
ATOM 1711 N N . ALA A 1 228 ? 8.338 13.133 -23.487 1.00 69.19 228 ALA A N 1
ATOM 1712 C CA . ALA A 1 228 ? 8.631 11.741 -23.833 1.00 69.19 228 ALA A CA 1
ATOM 1713 C C . ALA A 1 228 ? 9.079 10.934 -22.605 1.00 69.19 228 ALA A C 1
ATOM 1715 O O . ALA A 1 228 ? 8.618 9.813 -22.389 1.00 69.19 228 ALA A O 1
ATOM 1716 N N . MET A 1 229 ? 9.912 11.531 -21.757 1.00 67.69 229 MET A N 1
ATOM 1717 C CA . MET A 1 229 ? 10.415 10.887 -20.555 1.00 67.69 229 MET A CA 1
ATOM 1718 C C . MET A 1 229 ? 9.336 10.716 -19.484 1.00 67.69 229 MET A C 1
ATOM 1720 O O . MET A 1 229 ? 9.238 9.656 -18.879 1.00 67.69 229 MET A O 1
ATOM 1724 N N . ARG A 1 230 ? 8.444 11.697 -19.309 1.00 72.19 230 ARG A N 1
ATOM 1725 C CA . ARG A 1 230 ? 7.245 11.554 -18.467 1.00 72.19 230 ARG A CA 1
ATOM 1726 C C . ARG A 1 230 ? 6.324 10.442 -18.964 1.00 72.19 230 ARG A C 1
ATOM 1728 O O . ARG A 1 230 ? 5.839 9.647 -18.168 1.00 72.19 230 ARG A O 1
ATOM 1735 N N . THR A 1 231 ? 6.116 10.354 -20.277 1.00 73.38 231 THR A N 1
ATOM 1736 C CA . THR A 1 231 ? 5.341 9.262 -20.893 1.00 73.38 231 THR A CA 1
ATOM 1737 C C . THR A 1 231 ? 5.985 7.906 -20.597 1.00 73.38 231 THR A C 1
ATOM 1739 O O . THR A 1 231 ? 5.294 6.953 -20.242 1.00 73.38 231 THR A O 1
ATOM 1742 N N . PHE A 1 232 ? 7.311 7.831 -20.721 1.00 70.00 232 PHE A N 1
ATOM 1743 C CA . PHE A 1 232 ? 8.091 6.637 -20.434 1.00 70.00 232 PHE A CA 1
ATOM 1744 C C . PHE A 1 232 ? 8.023 6.248 -18.952 1.00 70.00 232 PHE A C 1
ATOM 1746 O O . PHE A 1 232 ? 7.622 5.127 -18.665 1.00 70.00 232 PHE A O 1
ATOM 1753 N N . CYS A 1 233 ? 8.299 7.162 -18.014 1.00 70.69 233 CYS A N 1
ATOM 1754 C CA . CYS A 1 233 ? 8.170 6.910 -16.574 1.00 70.69 233 CYS A CA 1
ATOM 1755 C C . CYS A 1 233 ? 6.766 6.416 -16.213 1.00 70.69 233 CYS A C 1
ATOM 1757 O O . CYS A 1 233 ? 6.630 5.407 -15.529 1.00 70.69 233 CYS A O 1
ATOM 1759 N N . SER A 1 234 ? 5.718 7.056 -16.739 1.00 73.56 234 SER A N 1
ATOM 1760 C CA . SER A 1 234 ? 4.353 6.576 -16.526 1.00 73.56 234 SER A CA 1
ATOM 1761 C C . SER A 1 234 ? 4.143 5.151 -17.024 1.00 73.56 234 SER A C 1
ATOM 1763 O O . SER A 1 234 ? 3.509 4.368 -16.323 1.00 73.56 234 SER A O 1
ATOM 1765 N N . ALA A 1 235 ? 4.709 4.784 -18.175 1.00 71.25 235 ALA A N 1
ATOM 1766 C CA . ALA A 1 235 ? 4.635 3.421 -18.701 1.00 71.25 235 ALA A CA 1
ATOM 1767 C C . ALA A 1 235 ? 5.280 2.387 -17.782 1.00 71.25 235 ALA A C 1
ATOM 1769 O O . ALA A 1 235 ? 4.736 1.300 -17.589 1.00 71.25 235 ALA A O 1
ATOM 1770 N N . LEU A 1 236 ? 6.431 2.729 -17.202 1.00 69.88 236 LEU A N 1
ATOM 1771 C CA . LEU A 1 236 ? 7.156 1.844 -16.291 1.00 69.88 236 LEU A CA 1
ATOM 1772 C C . LEU A 1 236 ? 6.339 1.537 -15.027 1.00 69.88 236 LEU A C 1
ATOM 1774 O O . LEU A 1 236 ? 6.395 0.423 -14.502 1.00 69.88 236 LEU A O 1
ATOM 1778 N N . TRP A 1 237 ? 5.540 2.506 -14.576 1.00 75.19 237 TRP A N 1
ATOM 1779 C CA . TRP A 1 237 ? 4.840 2.473 -13.289 1.00 75.19 237 TRP A CA 1
ATOM 1780 C C . TRP A 1 237 ? 3.332 2.213 -13.404 1.00 75.19 237 TRP A C 1
ATOM 1782 O O . TRP A 1 237 ? 2.544 2.571 -12.523 1.00 75.19 237 TRP A O 1
ATOM 1792 N N . GLY A 1 238 ? 2.934 1.535 -14.484 1.00 72.81 238 GLY A N 1
ATOM 1793 C CA . GLY A 1 238 ? 1.583 1.004 -14.684 1.00 72.81 238 GLY A CA 1
ATOM 1794 C C . GLY A 1 238 ? 0.626 1.928 -15.434 1.00 72.81 238 GLY A C 1
ATOM 1795 O O . GLY A 1 238 ? -0.552 1.601 -15.583 1.00 72.81 238 GLY A O 1
ATOM 1796 N N . GLY A 1 239 ? 1.117 3.057 -15.940 1.00 78.88 239 GLY A N 1
ATOM 1797 C CA . GLY A 1 239 ? 0.463 3.794 -17.008 1.00 78.88 239 GLY A CA 1
ATOM 1798 C C . GLY A 1 239 ? 0.436 2.980 -18.303 1.00 78.88 239 GLY A C 1
ATOM 1799 O O . GLY A 1 239 ? 1.242 2.080 -18.531 1.00 78.88 239 GLY A O 1
ATOM 1800 N N . THR A 1 240 ? -0.538 3.270 -19.158 1.00 76.81 240 THR A N 1
ATOM 1801 C CA . THR A 1 240 ? -0.666 2.632 -20.470 1.00 76.81 240 THR A CA 1
ATOM 1802 C C . THR A 1 240 ? -1.047 3.669 -21.521 1.00 76.81 240 THR A C 1
ATOM 1804 O O . THR A 1 240 ? -1.665 4.691 -21.217 1.00 76.81 240 THR A O 1
ATOM 1807 N N . ALA A 1 241 ? -0.699 3.424 -22.787 1.00 70.00 241 ALA A N 1
ATOM 1808 C CA . ALA A 1 241 ? -1.020 4.343 -23.888 1.00 70.00 241 ALA A CA 1
ATOM 1809 C C . ALA A 1 241 ? -2.536 4.487 -24.146 1.00 70.00 241 ALA A C 1
ATOM 1811 O O . ALA A 1 241 ? -2.983 5.512 -24.655 1.00 70.00 241 ALA A O 1
ATOM 1812 N N . TRP A 1 242 ? -3.319 3.468 -23.776 1.00 70.56 242 TRP A N 1
ATOM 1813 C CA . TRP A 1 242 ? -4.783 3.417 -23.891 1.00 70.56 242 TRP A CA 1
ATOM 1814 C C . TRP A 1 242 ? -5.500 3.594 -22.542 1.00 70.56 242 TRP A C 1
ATOM 1816 O O . TRP A 1 242 ? -6.729 3.497 -22.471 1.00 70.56 242 TRP A O 1
ATOM 1826 N N . GLY A 1 243 ? -4.741 3.840 -21.472 1.00 78.19 243 GLY A N 1
ATOM 1827 C CA . GLY A 1 243 ? -5.260 4.049 -20.130 1.00 78.19 243 GLY A CA 1
ATOM 1828 C C . GLY A 1 243 ? -6.134 5.292 -20.067 1.00 78.19 243 GLY A C 1
ATOM 1829 O O . GLY A 1 243 ? -5.879 6.283 -20.749 1.00 78.19 243 GLY A O 1
ATOM 1830 N N . GLN A 1 244 ? -7.173 5.226 -19.241 1.00 80.44 244 GLN A N 1
ATOM 1831 C CA . GLN A 1 244 ? -8.102 6.331 -19.036 1.00 80.44 244 GLN A CA 1
ATOM 1832 C C . GLN A 1 244 ? -8.103 6.758 -17.583 1.00 80.44 244 GLN A C 1
ATOM 1834 O O . GLN A 1 244 ? -7.887 5.928 -16.695 1.00 80.44 244 GLN A O 1
ATOM 1839 N N . GLN A 1 245 ? -8.416 8.027 -17.338 1.00 82.81 245 GLN A N 1
ATOM 1840 C CA . GLN A 1 245 ? -8.652 8.505 -15.988 1.00 82.81 245 GLN A CA 1
ATOM 1841 C C . GLN A 1 245 ? -9.801 7.710 -15.356 1.00 82.81 245 GLN A C 1
ATOM 1843 O O . GLN A 1 245 ? -10.923 7.685 -15.868 1.00 82.81 245 GLN A O 1
ATOM 1848 N N . ARG A 1 246 ? -9.513 7.026 -14.247 1.00 82.69 246 ARG A N 1
ATOM 1849 C CA . ARG A 1 246 ? -10.479 6.195 -13.519 1.00 82.69 246 ARG A CA 1
ATOM 1850 C C . ARG A 1 246 ? -10.200 6.268 -12.031 1.00 82.69 246 ARG A C 1
ATOM 1852 O O . ARG A 1 246 ? -9.049 6.189 -11.615 1.00 82.69 246 ARG A O 1
ATOM 1859 N N . TYR A 1 247 ? -11.273 6.385 -11.250 1.00 83.56 247 TYR A N 1
ATOM 1860 C CA . TYR A 1 247 ? -11.212 6.453 -9.787 1.00 83.56 247 TYR A CA 1
ATOM 1861 C C . TYR A 1 247 ? -10.293 7.574 -9.270 1.00 83.56 247 TYR A C 1
ATOM 1863 O O . TYR A 1 247 ? -9.595 7.391 -8.288 1.00 83.56 247 TYR A O 1
ATOM 1871 N N . GLY A 1 248 ? -10.249 8.719 -9.961 1.00 83.19 248 GLY A N 1
ATOM 1872 C CA . GLY A 1 248 ? -9.374 9.844 -9.604 1.00 83.19 248 GLY A CA 1
ATOM 1873 C C . GLY A 1 248 ? -7.918 9.710 -10.070 1.00 83.19 248 GLY A C 1
ATOM 1874 O O . GLY A 1 248 ? -7.209 10.709 -10.095 1.00 83.19 248 GLY A O 1
ATOM 1875 N N . TYR A 1 249 ? -7.493 8.533 -10.537 1.00 85.31 249 TYR A N 1
ATOM 1876 C CA . TYR A 1 249 ? -6.126 8.280 -10.998 1.00 85.31 249 TYR A CA 1
ATOM 1877 C C . TYR A 1 249 ? -5.993 8.409 -12.507 1.00 85.31 249 TYR A C 1
ATOM 1879 O O . TYR A 1 249 ? -6.873 7.974 -13.259 1.00 85.31 249 TYR A O 1
ATOM 1887 N N . GLN A 1 250 ? -4.860 8.960 -12.952 1.00 85.50 250 GLN A N 1
ATOM 1888 C CA . GLN A 1 250 ? -4.535 9.036 -14.369 1.00 85.50 250 GLN A CA 1
ATOM 1889 C C . GLN A 1 250 ? -3.669 7.851 -14.814 1.00 85.50 250 GLN A C 1
ATOM 1891 O O . GLN A 1 250 ? -2.472 7.797 -14.526 1.00 85.50 250 GLN A O 1
ATOM 1896 N N . TRP A 1 251 ? -4.295 6.920 -15.538 1.00 84.50 251 TRP A N 1
ATOM 1897 C CA . TRP A 1 251 ? -3.665 5.716 -16.090 1.00 84.50 251 TRP A CA 1
ATOM 1898 C C . TRP A 1 251 ? -3.153 5.908 -17.519 1.00 84.50 251 TRP A C 1
ATOM 1900 O O . TRP A 1 251 ? -2.375 5.089 -18.004 1.00 84.50 251 TRP A O 1
ATOM 1910 N N . GLY A 1 252 ? -3.611 6.949 -18.217 1.00 82.38 252 GLY A N 1
ATOM 1911 C CA . GLY A 1 252 ? -3.125 7.290 -19.550 1.00 82.38 252 GLY A CA 1
ATOM 1912 C C . GLY A 1 252 ? -1.767 7.981 -19.476 1.00 82.38 252 GLY A C 1
ATOM 1913 O O . GLY A 1 252 ? -1.650 9.010 -18.818 1.00 82.38 252 GLY A O 1
ATOM 1914 N N . GLN A 1 253 ? -0.758 7.448 -20.166 1.00 81.38 253 GLN A N 1
ATOM 1915 C CA . GLN A 1 253 ? 0.579 8.066 -20.226 1.00 81.38 253 GLN A CA 1
ATOM 1916 C C . GLN A 1 253 ? 0.758 9.029 -21.407 1.00 81.38 253 GLN A C 1
ATOM 1918 O O . GLN A 1 253 ? 1.581 9.939 -21.351 1.00 81.38 253 GLN A O 1
ATOM 1923 N N . THR A 1 254 ? 0.005 8.820 -22.491 1.00 79.75 254 THR A N 1
ATOM 1924 C CA . THR A 1 254 ? 0.131 9.589 -23.733 1.00 79.75 254 THR A CA 1
ATOM 1925 C C . THR A 1 254 ? -0.854 10.747 -23.724 1.00 79.75 254 THR A C 1
ATOM 1927 O O . THR A 1 254 ? -2.049 10.550 -23.513 1.00 79.75 254 THR A O 1
ATOM 1930 N N . ALA A 1 255 ? -0.353 11.957 -23.957 1.00 80.88 255 ALA A N 1
ATOM 1931 C CA . ALA A 1 255 ? -1.196 13.139 -23.973 1.00 80.88 255 ALA A CA 1
ATOM 1932 C C . ALA A 1 255 ? -2.112 13.179 -25.199 1.00 80.88 255 ALA A C 1
ATOM 1934 O O . ALA A 1 255 ? -1.681 12.871 -26.310 1.00 80.88 255 ALA A O 1
ATOM 1935 N N . ASN A 1 256 ? -3.355 13.620 -24.998 1.00 80.06 256 ASN A N 1
ATOM 1936 C CA . ASN A 1 256 ? -4.348 13.860 -26.050 1.00 80.06 256 ASN A CA 1
ATOM 1937 C C . ASN A 1 256 ? -4.600 12.653 -26.986 1.00 80.06 256 ASN A C 1
ATOM 1939 O O . ASN A 1 256 ? -5.023 12.843 -28.126 1.00 80.06 256 ASN A O 1
ATOM 1943 N N . SER A 1 257 ? -4.371 11.414 -26.526 1.00 79.56 257 SER A N 1
ATOM 1944 C CA . SER A 1 257 ? -4.572 10.194 -27.328 1.00 79.56 257 SER A CA 1
ATOM 1945 C C . SER A 1 257 ? -6.020 9.684 -27.339 1.00 79.56 257 SER A C 1
ATOM 1947 O O . SER A 1 257 ? -6.332 8.728 -28.047 1.00 79.56 257 SER A O 1
ATOM 1949 N N . GLY A 1 258 ? -6.926 10.318 -26.587 1.00 78.81 258 GLY A N 1
ATOM 1950 C CA . GLY A 1 258 ? -8.355 9.998 -26.589 1.00 78.81 258 GLY A CA 1
ATOM 1951 C C . GLY A 1 258 ? -9.132 10.551 -25.384 1.00 78.81 258 GLY A C 1
ATOM 1952 O O . GLY A 1 258 ? -8.555 11.211 -24.514 1.00 78.81 258 GLY A O 1
ATOM 1953 N N . PRO A 1 259 ? -10.450 10.296 -25.304 1.00 78.56 259 PRO A N 1
ATOM 1954 C CA . PRO A 1 259 ? -11.293 10.784 -24.210 1.00 78.56 259 PRO A CA 1
ATOM 1955 C C . PRO A 1 259 ? -10.892 10.176 -22.862 1.00 78.56 259 PRO A C 1
ATOM 1957 O O . PRO A 1 259 ? -11.049 8.974 -22.700 1.00 78.56 259 PRO A O 1
ATOM 1960 N N . GLY A 1 260 ? -10.442 11.004 -21.907 1.00 76.50 260 GLY A N 1
ATOM 1961 C CA . GLY A 1 260 ? -9.982 10.588 -20.566 1.00 76.50 260 GLY A CA 1
ATOM 1962 C C . GLY A 1 260 ? -8.453 10.508 -20.400 1.00 76.50 260 GLY A C 1
ATOM 1963 O O . GLY A 1 260 ? -7.960 10.212 -19.309 1.00 76.50 260 GLY A O 1
ATOM 1964 N N . THR A 1 261 ? -7.702 10.818 -21.458 1.00 81.56 261 THR A N 1
ATOM 1965 C CA . THR A 1 261 ? -6.229 10.888 -21.462 1.00 81.56 261 THR A CA 1
ATOM 1966 C C . THR A 1 261 ? -5.749 12.263 -20.986 1.00 81.56 261 THR A C 1
ATOM 1968 O O . THR A 1 261 ? -6.520 13.230 -21.012 1.00 81.56 261 THR A O 1
ATOM 1971 N N . PRO A 1 262 ? -4.510 12.394 -20.483 1.00 78.12 262 PRO A N 1
ATOM 1972 C CA . PRO A 1 262 ? -4.068 13.660 -19.923 1.00 78.12 262 PRO A CA 1
ATOM 1973 C C . PRO A 1 262 ? -3.807 14.689 -21.029 1.00 78.12 262 PRO A C 1
ATOM 1975 O O . PRO A 1 262 ? -3.505 14.343 -22.168 1.00 78.12 262 PRO A O 1
ATOM 1978 N N . ARG A 1 26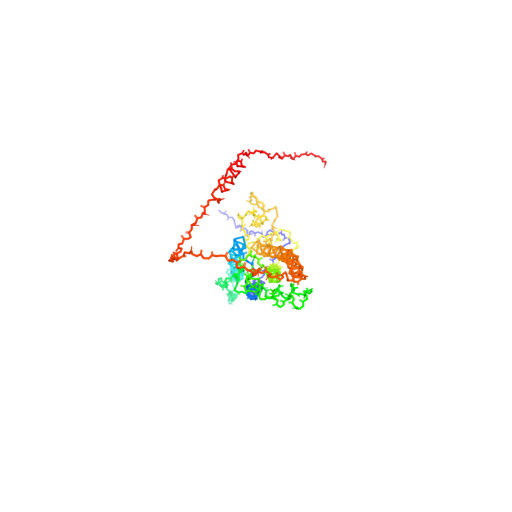3 ? -3.899 15.981 -20.698 1.00 80.81 263 ARG A N 1
ATOM 1979 C CA . ARG A 1 263 ? -3.588 17.062 -21.655 1.00 80.81 263 ARG A CA 1
ATOM 1980 C C . ARG A 1 263 ? -2.090 17.201 -21.932 1.00 80.81 263 ARG A C 1
ATOM 1982 O O . ARG A 1 263 ? -1.707 17.660 -23.003 1.00 80.81 263 ARG A O 1
ATOM 1989 N N . VAL A 1 264 ? -1.265 16.800 -20.966 1.00 78.06 264 VAL A N 1
ATOM 1990 C CA . VAL A 1 264 ? 0.203 16.763 -21.026 1.00 78.06 264 VAL A CA 1
ATOM 1991 C C . VAL A 1 264 ? 0.695 15.422 -20.475 1.00 78.06 264 VAL A C 1
ATOM 1993 O O . VAL A 1 264 ? 0.004 14.851 -19.631 1.00 78.06 264 VAL A O 1
ATOM 1996 N N . PRO A 1 265 ? 1.857 14.903 -20.906 1.00 71.31 265 PRO A N 1
ATOM 1997 C CA . PRO A 1 265 ? 2.426 13.695 -20.318 1.00 71.31 265 PRO A CA 1
ATOM 1998 C C . PRO A 1 265 ? 2.590 13.856 -18.809 1.00 71.31 265 PRO A C 1
ATOM 2000 O O . PRO A 1 265 ? 3.142 14.854 -18.341 1.00 71.31 265 PRO A O 1
ATOM 2003 N N . THR A 1 266 ? 2.075 12.897 -18.048 1.00 67.94 266 THR A N 1
ATOM 2004 C CA . THR A 1 266 ? 1.921 13.057 -16.601 1.00 67.94 266 THR A CA 1
ATOM 2005 C C . THR A 1 266 ? 3.182 12.728 -15.827 1.00 67.94 266 THR A C 1
ATOM 2007 O O . THR A 1 266 ? 3.439 13.380 -14.823 1.00 67.94 266 THR A O 1
ATOM 2010 N N . GLY A 1 267 ? 3.954 11.719 -16.246 1.00 67.62 267 GLY A N 1
ATOM 2011 C CA . GLY A 1 267 ? 4.986 11.149 -15.373 1.00 67.62 267 GLY A CA 1
ATOM 2012 C C . GLY A 1 267 ? 4.386 10.510 -14.117 1.00 67.62 267 GLY A C 1
ATOM 2013 O O . GLY A 1 267 ? 5.104 10.250 -13.165 1.00 67.62 267 GLY A O 1
ATOM 2014 N N . SER A 1 268 ? 3.066 10.289 -14.103 1.00 65.12 268 SER A N 1
ATOM 2015 C CA . SER A 1 268 ? 2.340 9.701 -12.986 1.00 65.12 268 SER A CA 1
ATOM 2016 C C . SER A 1 268 ? 2.737 8.248 -12.782 1.00 65.12 268 SER A C 1
ATOM 2018 O O . SER A 1 268 ? 2.906 7.507 -13.750 1.00 65.12 268 SER A O 1
ATOM 2020 N N . GLU A 1 269 ? 2.785 7.843 -11.517 1.00 73.75 269 GLU A N 1
ATOM 2021 C CA . GLU A 1 269 ? 3.032 6.471 -11.079 1.00 73.75 269 GLU A CA 1
ATOM 2022 C C . GLU A 1 269 ? 1.740 5.889 -10.489 1.00 73.75 269 GLU A C 1
ATOM 2024 O O . GLU A 1 269 ? 1.604 5.751 -9.269 1.00 73.75 269 GLU A O 1
ATOM 2029 N N . PRO A 1 270 ? 0.720 5.622 -11.329 1.00 74.06 270 PRO A N 1
ATOM 2030 C CA . PRO A 1 270 ? -0.643 5.406 -10.857 1.00 74.06 270 PRO A CA 1
ATOM 2031 C C . PRO A 1 270 ? -0.755 4.217 -9.901 1.00 74.06 270 PRO A C 1
ATOM 2033 O O . PRO A 1 270 ? -1.550 4.266 -8.970 1.00 74.06 270 PRO A O 1
ATOM 2036 N N . VAL A 1 271 ? 0.059 3.171 -10.074 1.00 86.44 271 VAL A N 1
ATOM 2037 C CA . VAL A 1 271 ? 0.014 2.000 -9.191 1.00 86.44 271 VAL A CA 1
ATOM 2038 C C . VAL A 1 271 ? 0.543 2.320 -7.789 1.00 86.44 271 VAL A C 1
ATOM 2040 O O . VAL A 1 271 ? -0.088 1.932 -6.808 1.00 86.44 271 VAL A O 1
ATOM 2043 N N . LEU A 1 272 ? 1.664 3.039 -7.672 1.00 87.69 272 LEU A N 1
ATOM 2044 C CA . LEU A 1 272 ? 2.223 3.421 -6.368 1.00 87.69 272 LEU A CA 1
ATOM 2045 C C . LEU A 1 272 ? 1.362 4.484 -5.676 1.00 87.69 272 LEU A C 1
ATOM 2047 O O . LEU A 1 272 ? 1.166 4.402 -4.465 1.00 87.69 272 LEU A O 1
ATOM 2051 N N . ALA A 1 273 ? 0.758 5.398 -6.442 1.00 88.12 273 ALA A N 1
ATOM 2052 C CA . ALA A 1 273 ? -0.230 6.344 -5.925 1.00 88.12 273 ALA A CA 1
ATOM 2053 C C . ALA A 1 273 ? -1.462 5.627 -5.346 1.00 88.12 273 ALA A C 1
ATOM 2055 O O . ALA A 1 273 ? -1.853 5.896 -4.214 1.00 88.12 273 ALA A O 1
ATOM 2056 N N . VAL A 1 274 ? -2.025 4.650 -6.069 1.00 91.19 274 VAL A N 1
ATOM 2057 C CA . VAL A 1 274 ? -3.146 3.834 -5.569 1.00 91.19 274 VAL A CA 1
ATOM 2058 C C . VAL A 1 274 ? -2.757 3.075 -4.303 1.00 91.19 274 VAL A C 1
ATOM 2060 O O . VAL A 1 274 ? -3.542 3.030 -3.357 1.00 91.19 274 VAL A O 1
ATOM 2063 N N . LEU A 1 275 ? -1.561 2.478 -4.260 1.00 93.19 275 LEU A N 1
ATOM 2064 C CA . LEU A 1 275 ? -1.082 1.758 -3.077 1.00 93.19 275 LEU A CA 1
ATOM 2065 C C . LEU A 1 275 ? -0.949 2.687 -1.867 1.00 93.19 275 LEU A C 1
ATOM 2067 O O . LEU A 1 275 ? -1.445 2.342 -0.793 1.00 93.19 275 LEU A O 1
ATOM 2071 N N . LYS A 1 276 ? -0.341 3.862 -2.049 1.00 93.94 276 LYS A N 1
ATOM 2072 C CA . LYS A 1 276 ? -0.228 4.893 -1.014 1.00 93.94 276 LYS A CA 1
ATOM 2073 C C . LYS A 1 276 ? -1.607 5.313 -0.504 1.00 93.94 276 LYS A C 1
ATOM 2075 O O . LYS A 1 276 ? -1.888 5.166 0.679 1.00 93.94 276 LYS A O 1
ATOM 2080 N N . ASP A 1 277 ? -2.474 5.786 -1.391 1.00 94.06 277 ASP A N 1
ATOM 2081 C CA . ASP A 1 277 ? -3.762 6.367 -1.003 1.00 94.06 277 ASP A CA 1
ATOM 2082 C C . ASP A 1 277 ? -4.712 5.322 -0.401 1.00 94.06 277 ASP A C 1
ATOM 2084 O O . ASP A 1 277 ? -5.496 5.628 0.498 1.00 94.06 277 ASP A O 1
ATOM 2088 N N . THR A 1 278 ? -4.627 4.065 -0.851 1.00 95.19 278 THR A N 1
ATOM 2089 C CA . THR A 1 278 ? -5.367 2.959 -0.226 1.00 95.19 278 THR A CA 1
ATOM 2090 C C . THR A 1 278 ? -4.871 2.714 1.198 1.00 95.19 278 THR A C 1
ATOM 2092 O O . THR A 1 278 ? -5.691 2.551 2.097 1.00 95.19 278 THR A O 1
ATOM 2095 N N . ALA A 1 279 ? -3.554 2.715 1.424 1.00 96.12 279 ALA A N 1
ATOM 2096 C CA . ALA A 1 279 ? -2.986 2.561 2.761 1.00 96.12 279 ALA A CA 1
ATOM 2097 C C . ALA A 1 279 ? -3.352 3.748 3.676 1.00 96.12 279 ALA A C 1
ATOM 2099 O O . ALA A 1 279 ? -3.774 3.522 4.808 1.00 96.12 279 ALA A O 1
ATOM 2100 N N . ASP A 1 280 ? -3.309 4.984 3.164 1.00 96.50 280 ASP A N 1
ATOM 2101 C CA . ASP A 1 280 ? -3.767 6.187 3.879 1.00 96.50 280 ASP A CA 1
ATOM 2102 C C . ASP A 1 280 ? -5.260 6.105 4.243 1.00 96.50 280 ASP A C 1
ATOM 2104 O O . ASP A 1 280 ? -5.668 6.478 5.346 1.00 96.50 280 ASP A O 1
ATOM 2108 N N . SER A 1 281 ? -6.087 5.579 3.334 1.00 96.44 281 SER A N 1
ATOM 2109 C CA . SER A 1 281 ? -7.521 5.384 3.575 1.00 96.44 281 SER A CA 1
ATOM 2110 C C . SER A 1 281 ? -7.770 4.334 4.658 1.00 96.44 281 SER A C 1
ATOM 2112 O O . SER A 1 281 ? -8.573 4.566 5.558 1.00 96.44 281 SER A O 1
ATOM 2114 N N . ILE A 1 282 ? -7.058 3.200 4.620 1.00 95.50 282 ILE A N 1
ATOM 2115 C CA . ILE A 1 282 ? -7.142 2.170 5.668 1.00 95.50 282 ILE A CA 1
ATOM 2116 C C . ILE A 1 282 ? -6.710 2.751 7.019 1.00 95.50 282 ILE A C 1
ATOM 2118 O O . ILE A 1 282 ? -7.414 2.563 8.009 1.00 95.50 282 ILE A O 1
ATOM 2122 N N . ALA A 1 283 ? -5.596 3.490 7.060 1.00 94.81 283 ALA A N 1
ATOM 2123 C CA . ALA A 1 283 ? -5.115 4.146 8.273 1.00 94.81 283 ALA A CA 1
ATOM 2124 C C . ALA A 1 283 ? -6.155 5.123 8.841 1.00 94.81 283 ALA A C 1
ATOM 2126 O O . ALA A 1 283 ? -6.462 5.082 10.030 1.00 94.81 283 ALA A O 1
ATOM 2127 N N . THR A 1 284 ? -6.754 5.951 7.981 1.00 95.38 284 THR A N 1
ATOM 2128 C CA . THR A 1 284 ? -7.795 6.912 8.376 1.00 95.38 284 THR A CA 1
ATOM 2129 C C . THR A 1 284 ? -8.998 6.210 8.993 1.00 95.38 284 THR A C 1
ATOM 2131 O O . THR A 1 284 ? -9.422 6.580 10.082 1.00 95.38 284 THR A O 1
ATOM 2134 N N . ILE A 1 285 ? -9.493 5.149 8.354 1.00 94.25 285 ILE A N 1
ATOM 2135 C CA . ILE A 1 285 ? -10.645 4.393 8.852 1.00 94.25 285 ILE A CA 1
ATOM 2136 C C . ILE A 1 285 ? -10.318 3.697 10.184 1.00 94.25 285 ILE A C 1
ATOM 2138 O O . ILE A 1 285 ? -11.144 3.678 11.091 1.00 94.25 285 ILE A O 1
ATOM 2142 N N . LEU A 1 286 ? -9.109 3.147 10.338 1.00 93.25 286 LEU A N 1
ATOM 2143 C CA . LEU A 1 286 ? -8.666 2.558 11.607 1.00 93.25 286 LEU A CA 1
ATOM 2144 C C . LEU A 1 286 ? -8.558 3.600 12.724 1.00 93.25 286 LEU A C 1
ATOM 2146 O O . LEU A 1 286 ? -8.872 3.290 13.871 1.00 93.25 286 LEU A O 1
ATOM 2150 N N . ARG A 1 287 ? -8.141 4.827 12.401 1.00 91.75 287 ARG A N 1
ATOM 2151 C CA . ARG A 1 287 ? -8.104 5.937 13.357 1.00 91.75 287 ARG A CA 1
ATOM 2152 C C . ARG A 1 287 ? -9.504 6.373 13.771 1.00 91.75 287 ARG A C 1
ATOM 2154 O O . ARG A 1 287 ? -9.752 6.486 14.963 1.00 91.75 287 ARG A O 1
ATOM 2161 N N . GLU A 1 288 ? -10.421 6.543 12.821 1.00 90.88 288 GLU A N 1
ATOM 2162 C CA . GLU A 1 288 ? -11.832 6.836 13.115 1.00 90.88 288 GLU A CA 1
ATOM 2163 C C . GLU A 1 288 ? -12.458 5.734 13.981 1.00 90.88 288 GLU A C 1
ATOM 2165 O O . GLU A 1 288 ? -13.194 6.018 14.924 1.00 90.88 288 GLU A O 1
ATOM 2170 N N . TYR A 1 289 ? -12.109 4.470 13.723 1.00 90.06 289 TYR A N 1
ATOM 2171 C CA . TYR A 1 289 ? -12.539 3.360 14.566 1.00 90.06 289 TYR A CA 1
ATOM 2172 C C . TYR A 1 289 ? -11.913 3.433 15.968 1.00 90.06 289 TYR A C 1
ATOM 2174 O O . TYR A 1 289 ? -12.606 3.240 16.964 1.00 90.06 289 TYR A O 1
ATOM 2182 N N . ALA A 1 290 ? -10.625 3.760 16.084 1.00 87.94 290 ALA A N 1
ATOM 2183 C CA . ALA A 1 290 ? -9.982 3.948 17.382 1.00 87.94 290 ALA A CA 1
ATOM 2184 C C . ALA A 1 290 ? -10.624 5.098 18.182 1.00 87.94 290 ALA A C 1
ATOM 2186 O O . ALA A 1 290 ? -10.844 4.954 19.379 1.00 87.94 290 ALA A O 1
ATOM 2187 N N . GLU A 1 291 ? -10.964 6.211 17.530 1.00 87.00 291 GLU A N 1
ATOM 2188 C CA . GLU A 1 291 ? -11.662 7.350 18.139 1.00 87.00 291 GLU A CA 1
ATOM 2189 C C . GLU A 1 291 ? -13.072 6.947 18.608 1.00 87.00 291 GLU A C 1
ATOM 2191 O O . GLU A 1 291 ? -13.426 7.169 19.765 1.00 87.00 291 GLU A O 1
ATOM 2196 N N . ALA A 1 292 ? -13.837 6.245 17.765 1.00 85.69 292 ALA A N 1
ATOM 2197 C CA . ALA A 1 292 ? -15.144 5.709 18.144 1.00 85.69 292 ALA A CA 1
ATOM 2198 C C . ALA A 1 292 ? -15.052 4.697 19.302 1.00 85.69 292 ALA A C 1
ATOM 2200 O O . ALA A 1 292 ? -15.935 4.656 20.158 1.00 85.69 292 ALA A O 1
ATOM 2201 N N . ALA A 1 293 ? -13.979 3.902 19.355 1.00 82.94 293 ALA A N 1
ATOM 2202 C CA . ALA A 1 293 ? -13.700 2.988 20.457 1.00 82.94 293 ALA A CA 1
ATOM 2203 C C . ALA A 1 293 ? -13.454 3.736 21.776 1.00 82.94 293 ALA A C 1
ATOM 2205 O O . ALA A 1 293 ? -13.956 3.301 22.809 1.00 82.94 293 ALA A O 1
ATOM 2206 N N . VAL A 1 294 ? -12.737 4.868 21.750 1.00 83.00 294 VAL A N 1
ATOM 2207 C CA . VAL A 1 294 ? -12.519 5.719 22.936 1.00 83.00 294 VAL A CA 1
ATOM 2208 C C . VAL A 1 294 ? -13.845 6.226 23.489 1.00 83.00 294 VAL A C 1
ATOM 2210 O O . VAL A 1 294 ? -14.107 6.073 24.683 1.00 83.00 294 VAL A O 1
ATOM 2213 N N . ASP A 1 295 ? -14.680 6.817 22.633 1.00 82.12 295 ASP A N 1
ATOM 2214 C CA . ASP A 1 295 ? -15.962 7.383 23.060 1.00 82.12 295 ASP A CA 1
ATOM 2215 C C . ASP A 1 295 ? -16.902 6.298 23.589 1.00 82.12 295 ASP A C 1
ATOM 2217 O O . ASP A 1 295 ? -17.458 6.440 24.677 1.00 82.12 295 ASP A O 1
ATOM 2221 N N . LEU A 1 296 ? -17.003 5.174 22.875 1.00 78.56 296 LEU A N 1
ATOM 2222 C CA . LEU A 1 296 ? -17.813 4.034 23.287 1.00 78.56 296 LEU A CA 1
ATOM 2223 C C . LEU A 1 296 ? -17.362 3.475 24.645 1.00 78.56 296 LEU A C 1
ATOM 2225 O O . LEU A 1 296 ? -18.183 3.282 25.541 1.00 78.56 296 LEU A O 1
ATOM 2229 N N . ASN A 1 297 ? -16.059 3.238 24.813 1.00 75.88 297 ASN A N 1
ATOM 2230 C CA . ASN A 1 297 ? -15.512 2.690 26.051 1.00 75.88 297 ASN A CA 1
ATOM 2231 C C . ASN A 1 297 ? -15.699 3.661 27.228 1.00 75.88 297 ASN A C 1
ATOM 2233 O O . ASN A 1 297 ? -15.991 3.214 28.338 1.00 75.88 297 ASN A O 1
ATOM 2237 N N . ARG A 1 298 ? -15.579 4.978 26.995 1.00 79.00 298 ARG A N 1
ATOM 2238 C CA . ARG A 1 298 ? -15.847 6.012 28.008 1.00 79.00 298 ARG A CA 1
ATOM 2239 C C . ARG A 1 298 ? -17.313 6.010 28.433 1.00 79.00 298 ARG A C 1
ATOM 2241 O O . ARG A 1 298 ? -17.590 5.891 29.622 1.00 79.00 298 ARG A O 1
ATOM 2248 N N . ASP A 1 299 ? -18.238 6.108 27.482 1.00 76.12 299 ASP A N 1
ATOM 2249 C CA . ASP A 1 299 ? -19.672 6.219 27.773 1.00 76.12 299 ASP A CA 1
ATOM 2250 C C . ASP A 1 299 ? -20.182 5.000 28.561 1.00 76.12 299 ASP A C 1
ATOM 2252 O O . ASP A 1 299 ? -21.037 5.110 29.446 1.00 76.12 299 ASP A O 1
ATOM 2256 N N . VAL A 1 300 ? -19.606 3.830 28.283 1.00 72.19 300 VAL A N 1
ATOM 2257 C CA . VAL A 1 300 ? -19.948 2.570 28.949 1.00 72.19 300 VAL A CA 1
ATOM 2258 C C . VAL A 1 300 ? -19.328 2.465 30.327 1.00 72.19 300 VAL A C 1
ATOM 2260 O O . VAL A 1 300 ? -20.014 2.033 31.254 1.00 72.19 300 VAL A O 1
ATOM 2263 N N . ALA A 1 301 ? -18.077 2.894 30.495 1.00 71.56 301 ALA A N 1
ATOM 2264 C CA . ALA A 1 301 ? -17.474 3.006 31.816 1.00 71.56 301 ALA A CA 1
ATOM 2265 C C . ALA A 1 301 ? -18.293 3.952 32.713 1.00 71.56 301 ALA A C 1
ATOM 2267 O O . ALA A 1 301 ? -18.625 3.586 33.841 1.00 71.56 301 ALA A O 1
ATOM 2268 N N . ASP A 1 302 ? -18.705 5.109 32.187 1.00 75.69 302 ASP A N 1
ATOM 2269 C CA . ASP A 1 302 ? -19.492 6.110 32.913 1.00 75.69 302 ASP A CA 1
ATOM 2270 C C . ASP A 1 302 ? -20.888 5.597 33.295 1.00 75.69 302 ASP A C 1
ATOM 2272 O O . ASP A 1 302 ? -21.351 5.804 34.422 1.00 75.69 302 ASP A O 1
ATOM 2276 N N . GLU A 1 303 ? -21.596 4.938 32.371 1.00 73.81 303 GLU A N 1
ATOM 2277 C CA . GLU A 1 303 ? -22.915 4.358 32.651 1.00 73.81 303 GLU A CA 1
ATOM 2278 C C . GLU A 1 303 ? -22.813 3.204 33.652 1.00 73.81 303 GLU A C 1
ATOM 2280 O O . GLU A 1 303 ? -23.602 3.129 34.598 1.00 73.81 303 GLU A O 1
ATOM 2285 N N . LEU A 1 304 ? -21.807 2.338 33.501 1.00 68.94 304 LEU A N 1
ATOM 2286 C CA . LEU A 1 304 ? -21.590 1.225 34.416 1.00 68.94 304 LEU A CA 1
ATOM 2287 C C . LEU A 1 304 ? -21.230 1.730 35.819 1.00 68.94 304 LEU A C 1
ATOM 2289 O O . LEU A 1 304 ? -21.765 1.222 36.806 1.00 68.94 304 LEU A O 1
ATOM 2293 N N . GLN A 1 305 ? -20.400 2.773 35.925 1.00 69.62 305 GLN A N 1
ATOM 2294 C CA . GLN A 1 305 ? -20.064 3.406 37.200 1.00 69.62 305 GLN A CA 1
ATOM 2295 C C . GLN A 1 305 ? -21.307 4.032 37.845 1.00 69.62 305 GLN A C 1
ATOM 2297 O O . GLN A 1 305 ? -21.552 3.839 39.039 1.00 69.62 305 GLN A O 1
ATOM 2302 N N . ARG A 1 306 ? -22.140 4.737 37.065 1.00 73.69 306 ARG A N 1
ATOM 2303 C CA . ARG A 1 306 ? -23.413 5.296 37.550 1.00 73.69 306 ARG A CA 1
ATOM 2304 C C . ARG A 1 306 ? -24.356 4.205 38.060 1.00 73.69 306 ARG A C 1
ATOM 2306 O O . ARG A 1 306 ? -24.910 4.351 39.154 1.00 73.69 306 ARG A O 1
ATOM 2313 N N . ALA A 1 307 ? -24.505 3.107 37.320 1.00 71.94 307 ALA A N 1
ATOM 2314 C CA . ALA A 1 307 ? -25.326 1.967 37.719 1.00 71.94 307 ALA A CA 1
ATOM 2315 C C . ALA A 1 307 ? -24.798 1.298 39.000 1.00 71.94 307 ALA A C 1
ATOM 2317 O O . ALA A 1 307 ? -25.576 1.026 39.918 1.00 71.94 307 ALA A O 1
ATOM 2318 N N . MET A 1 308 ? -23.480 1.103 39.109 1.00 68.62 308 MET A N 1
ATOM 2319 C CA . MET A 1 308 ? -22.840 0.553 40.307 1.00 68.62 308 MET A CA 1
ATOM 2320 C C . MET A 1 308 ? -23.026 1.438 41.536 1.00 68.62 308 MET A C 1
ATOM 2322 O O . MET A 1 308 ? -23.394 0.939 42.596 1.00 68.62 308 MET A O 1
ATOM 2326 N N . LEU A 1 309 ? -22.806 2.749 41.411 1.00 71.94 309 LEU A N 1
ATOM 2327 C CA . LEU A 1 309 ? -22.992 3.690 42.517 1.00 71.94 309 LEU A CA 1
ATOM 2328 C C . LEU A 1 309 ? -24.444 3.715 42.995 1.00 71.94 309 LEU A C 1
ATOM 2330 O O . LEU A 1 309 ? -24.697 3.818 44.196 1.00 71.94 309 LEU A O 1
ATOM 2334 N N . LYS A 1 310 ? -25.403 3.607 42.070 1.00 75.75 310 LYS A N 1
ATOM 2335 C CA . LYS A 1 310 ? -26.821 3.492 42.412 1.00 75.75 310 LYS A CA 1
ATOM 2336 C C . LYS A 1 310 ? -27.101 2.201 43.186 1.00 75.75 310 LYS A C 1
ATOM 2338 O O . LYS A 1 310 ? -27.677 2.272 44.266 1.00 75.75 310 LYS A O 1
ATOM 2343 N N . ALA A 1 311 ? -26.627 1.059 42.689 1.00 72.25 311 ALA A N 1
ATOM 2344 C CA . ALA A 1 311 ? -26.787 -0.228 43.365 1.00 72.25 311 ALA A CA 1
ATOM 2345 C C . ALA A 1 311 ? -26.124 -0.241 44.755 1.00 72.25 311 ALA A C 1
ATOM 2347 O O . ALA A 1 311 ? -26.708 -0.723 45.721 1.00 72.25 311 ALA A O 1
ATOM 2348 N N . ALA A 1 312 ? -24.929 0.340 44.888 1.00 72.06 312 ALA A N 1
ATOM 2349 C CA . ALA A 1 312 ? -24.235 0.469 46.166 1.00 72.06 312 ALA A CA 1
ATOM 2350 C C . ALA A 1 312 ? -25.044 1.291 47.181 1.00 72.06 312 ALA A C 1
ATOM 2352 O O . ALA A 1 312 ? -25.148 0.895 48.340 1.00 72.06 312 ALA A O 1
ATOM 2353 N N . LYS A 1 313 ? -25.646 2.409 46.751 1.00 76.38 313 LYS A N 1
ATOM 2354 C CA . LYS A 1 313 ? -26.531 3.216 47.605 1.00 76.38 313 LYS A CA 1
ATOM 2355 C C . LYS A 1 313 ? -27.754 2.424 48.057 1.00 76.38 313 LYS A C 1
ATOM 2357 O O . LYS A 1 313 ? -28.031 2.412 49.248 1.00 76.38 313 LYS A O 1
ATOM 2362 N N . GLU A 1 314 ? -28.419 1.721 47.141 1.00 77.69 314 GLU A N 1
ATOM 2363 C CA . GLU A 1 314 ? -29.576 0.872 47.463 1.00 77.69 314 GLU A CA 1
ATOM 2364 C C . GLU A 1 314 ? -29.210 -0.219 48.488 1.00 77.69 314 GLU A C 1
ATOM 2366 O O . GLU A 1 314 ? -29.935 -0.417 49.460 1.00 77.69 314 GLU A O 1
ATOM 2371 N N . ILE A 1 315 ? -28.041 -0.861 48.348 1.00 73.75 315 ILE A N 1
ATOM 2372 C CA . ILE A 1 315 ? -27.540 -1.853 49.316 1.00 73.75 315 ILE A CA 1
ATOM 2373 C C . ILE A 1 315 ? -27.268 -1.216 50.684 1.00 73.75 315 ILE A C 1
ATOM 2375 O O . ILE A 1 315 ? -27.632 -1.788 51.709 1.00 73.75 315 ILE A O 1
ATOM 2379 N N . ILE A 1 316 ? -26.619 -0.048 50.724 1.00 77.25 316 ILE A N 1
ATOM 2380 C CA . ILE A 1 316 ? -26.334 0.660 51.982 1.00 77.25 316 ILE A CA 1
ATOM 2381 C C . ILE A 1 316 ? -27.639 1.060 52.677 1.00 77.25 316 ILE A C 1
ATOM 2383 O O . ILE A 1 316 ? -27.767 0.870 53.886 1.00 77.25 316 ILE A O 1
ATOM 2387 N N . GLU A 1 317 ? -28.611 1.583 51.929 1.00 80.25 317 GLU A N 1
ATOM 2388 C CA . GLU A 1 317 ? -29.932 1.939 52.449 1.00 80.25 317 GLU A CA 1
ATOM 2389 C C . GLU A 1 317 ? -30.676 0.711 52.991 1.00 80.25 317 GLU A C 1
ATOM 2391 O O . GLU A 1 317 ? -31.251 0.782 54.077 1.00 80.25 317 GLU A O 1
ATOM 2396 N N . ASP A 1 318 ? -30.622 -0.428 52.297 1.00 76.31 318 ASP A N 1
ATOM 2397 C CA . ASP A 1 318 ? -31.219 -1.683 52.762 1.00 76.31 318 ASP A CA 1
ATOM 2398 C C . ASP A 1 318 ? -30.527 -2.249 54.009 1.00 76.31 318 ASP A C 1
ATOM 2400 O O . ASP A 1 318 ? -31.202 -2.729 54.919 1.00 76.31 318 ASP A O 1
ATOM 2404 N N . LEU A 1 319 ? -29.198 -2.155 54.098 1.00 71.25 319 LEU A N 1
ATOM 2405 C CA . LEU A 1 319 ? -28.439 -2.564 55.285 1.00 71.25 319 LEU A CA 1
ATOM 2406 C C . LEU A 1 319 ? -28.670 -1.635 56.485 1.00 71.25 319 LEU A C 1
ATOM 2408 O O . LEU A 1 319 ? -28.558 -2.078 57.629 1.00 71.25 319 LEU A O 1
ATOM 2412 N N . ALA A 1 320 ? -28.983 -0.362 56.238 1.00 74.12 320 ALA A N 1
ATOM 2413 C CA . ALA A 1 320 ? -29.296 0.620 57.272 1.00 74.12 320 ALA A CA 1
ATOM 2414 C C . ALA A 1 320 ? -30.732 0.495 57.811 1.00 74.12 320 ALA A C 1
ATOM 2416 O O . ALA A 1 320 ? -31.030 1.038 58.879 1.00 74.12 320 ALA A O 1
ATOM 2417 N N . LYS A 1 321 ? -31.628 -0.224 57.116 1.00 76.88 321 LYS A N 1
ATOM 2418 C CA . LYS A 1 321 ? -32.971 -0.515 57.632 1.00 76.88 321 LYS A CA 1
ATOM 2419 C C . LYS A 1 321 ? -32.856 -1.441 58.851 1.00 76.88 321 LYS A C 1
ATOM 2421 O O . LYS A 1 321 ? -32.183 -2.472 58.782 1.00 76.88 321 LYS A O 1
ATOM 2426 N N . PRO A 1 322 ? -33.506 -1.117 59.984 1.00 53.44 322 PRO A N 1
ATOM 2427 C CA . PRO A 1 322 ? -33.520 -2.014 61.130 1.00 53.44 322 PRO A CA 1
ATOM 2428 C C . PRO A 1 322 ? -34.153 -3.345 60.715 1.00 53.44 322 PRO A C 1
ATOM 2430 O O . PRO A 1 322 ? -35.200 -3.361 60.068 1.00 53.44 322 PRO A O 1
ATOM 2433 N N . LYS A 1 323 ? -33.522 -4.468 61.086 1.00 54.69 323 LYS A N 1
ATOM 2434 C CA . LYS A 1 323 ? -34.134 -5.794 60.939 1.00 54.69 323 LYS A CA 1
ATOM 2435 C C . LYS A 1 323 ? -35.440 -5.785 61.725 1.00 54.69 323 LYS A C 1
ATOM 2437 O O . LYS A 1 323 ? -35.400 -5.857 62.951 1.00 54.69 323 LYS A O 1
ATOM 2442 N N . GLU A 1 324 ? -36.576 -5.695 61.041 1.00 46.06 324 GLU A N 1
ATOM 2443 C CA . GLU A 1 324 ? -37.854 -5.970 61.682 1.00 46.06 324 GLU A CA 1
ATOM 2444 C C . GLU A 1 324 ? -37.799 -7.402 62.208 1.00 46.06 324 GLU A C 1
ATOM 2446 O O . GLU A 1 324 ? -37.635 -8.375 61.464 1.00 46.06 324 GLU A O 1
ATOM 2451 N N . SER A 1 325 ? -37.850 -7.507 63.532 1.00 39.38 325 SER A N 1
ATOM 2452 C CA . SER A 1 325 ? -38.048 -8.742 64.260 1.00 39.38 325 SER A CA 1
ATOM 2453 C C . SER A 1 325 ? -39.207 -9.482 63.604 1.00 39.38 325 SER A C 1
ATOM 2455 O O . SER A 1 325 ? -40.332 -8.986 63.600 1.00 39.38 325 SER A O 1
ATOM 2457 N N . GLN A 1 326 ? -38.961 -10.676 63.066 1.00 40.91 326 GLN A N 1
ATOM 2458 C CA . GLN A 1 326 ? -40.042 -11.623 62.820 1.00 40.91 326 GLN A CA 1
ATOM 2459 C C . GLN A 1 326 ? -40.657 -12.001 64.177 1.00 40.91 326 GLN A C 1
ATOM 2461 O O . GLN A 1 326 ? -40.312 -13.019 64.774 1.00 40.91 326 GLN A O 1
ATOM 2466 N N . GLU A 1 327 ? -41.564 -11.173 64.691 1.00 35.88 327 GLU A N 1
ATOM 2467 C CA . GLU A 1 327 ? -42.526 -11.581 65.703 1.00 35.88 327 GLU A CA 1
ATOM 2468 C C . GLU A 1 327 ? -43.577 -12.450 65.012 1.00 35.88 327 GLU A C 1
ATOM 2470 O O . GLU A 1 327 ? -44.514 -11.973 64.377 1.00 35.88 327 GLU A O 1
ATOM 2475 N N . HIS A 1 328 ? -43.406 -13.766 65.120 1.00 32.78 328 HIS A N 1
ATOM 2476 C CA . HIS A 1 328 ? -44.505 -14.706 64.930 1.00 32.78 328 HIS A CA 1
ATOM 2477 C C . HIS A 1 328 ? -45.160 -14.953 66.300 1.00 32.78 328 HIS A C 1
ATOM 2479 O O . HIS A 1 328 ? -44.516 -15.533 67.183 1.00 32.78 328 HIS A O 1
ATOM 2485 N N . PRO A 1 329 ? -46.415 -14.521 66.526 1.00 39.81 329 PRO A N 1
ATOM 2486 C CA . PRO A 1 329 ? -47.048 -14.614 67.833 1.00 39.81 329 PRO A CA 1
ATOM 2487 C C . PRO A 1 329 ? -47.414 -16.065 68.170 1.00 39.81 329 PRO A C 1
ATOM 2489 O O . PRO A 1 329 ? -48.046 -16.783 67.393 1.00 39.81 329 PRO A O 1
ATOM 2492 N N . ARG A 1 330 ? -47.042 -16.501 69.379 1.00 34.28 330 ARG A N 1
ATOM 2493 C CA . ARG A 1 330 ? -47.568 -17.717 70.014 1.00 34.28 330 ARG A CA 1
ATOM 2494 C C . ARG A 1 330 ? -48.920 -17.412 70.665 1.00 34.28 330 ARG A C 1
ATOM 2496 O O . ARG A 1 330 ? -48.978 -16.517 71.493 1.00 34.28 330 ARG A O 1
ATOM 2503 N N . HIS A 1 331 ? -49.949 -18.209 70.352 1.00 36.91 331 HIS A N 1
ATOM 2504 C CA . HIS A 1 331 ? -50.810 -18.985 71.279 1.00 36.91 331 HIS A CA 1
ATOM 2505 C C . HIS A 1 331 ? -52.042 -19.542 70.519 1.00 36.91 331 HIS A C 1
ATOM 2507 O O . HIS A 1 331 ? -52.790 -18.786 69.919 1.00 36.91 331 HIS A O 1
ATOM 2513 N N . ARG A 1 332 ? -52.146 -20.881 70.362 1.00 32.41 332 ARG A N 1
ATOM 2514 C CA . ARG A 1 332 ? -53.167 -21.794 70.969 1.00 32.41 332 ARG A CA 1
ATOM 2515 C C . ARG A 1 332 ? -54.620 -21.318 70.800 1.00 32.41 332 ARG A C 1
ATOM 2517 O O . ARG A 1 332 ? -54.943 -20.253 71.289 1.00 32.41 332 ARG A O 1
ATOM 2524 N N . HIS A 1 333 ? -55.588 -22.062 70.260 1.00 32.47 333 HIS A N 1
ATOM 2525 C CA . HIS A 1 333 ? -55.916 -23.502 70.247 1.00 32.47 333 HIS A CA 1
ATOM 2526 C C . HIS A 1 333 ? -57.072 -23.663 69.211 1.00 32.47 333 HIS A C 1
ATOM 2528 O O . HIS A 1 333 ? -57.877 -22.750 69.100 1.00 32.47 333 HIS A O 1
ATOM 2534 N N . LEU A 1 334 ? -57.214 -24.710 68.387 1.00 32.31 334 LEU A N 1
ATOM 2535 C CA . LEU A 1 334 ? -57.802 -26.018 68.720 1.00 32.31 334 LEU A CA 1
ATOM 2536 C C . LEU A 1 334 ? -57.802 -26.942 67.476 1.00 32.31 334 LEU A C 1
ATOM 2538 O O . LEU A 1 334 ? -58.168 -26.524 66.388 1.00 32.31 334 LEU A O 1
ATOM 2542 N N . ARG A 1 335 ? -57.400 -28.192 67.730 1.00 33.28 335 ARG A N 1
ATOM 2543 C CA . ARG A 1 335 ? -57.826 -29.505 67.199 1.00 33.28 335 ARG A CA 1
ATOM 2544 C C . ARG A 1 335 ? -58.436 -29.704 65.793 1.00 33.28 335 ARG A C 1
ATOM 2546 O O . ARG A 1 335 ? -59.409 -29.082 65.397 1.00 33.28 335 ARG A O 1
ATOM 2553 N N . ASP A 1 336 ? -57.940 -30.813 65.231 1.00 33.81 336 ASP A N 1
ATOM 2554 C CA . ASP A 1 336 ? -58.562 -31.797 64.333 1.00 33.81 336 ASP A CA 1
ATOM 2555 C C . ASP A 1 336 ? -58.600 -31.522 62.822 1.00 33.81 336 ASP A C 1
ATOM 2557 O O . ASP A 1 336 ? -59.574 -31.013 62.281 1.00 33.81 336 ASP A O 1
ATOM 2561 N N . ARG A 1 337 ? -57.597 -32.065 62.109 1.00 31.31 337 ARG A N 1
ATOM 2562 C CA . ARG A 1 337 ? -57.828 -33.126 61.104 1.00 31.31 337 ARG A CA 1
ATOM 2563 C C . ARG A 1 337 ? -56.521 -33.745 60.593 1.00 31.31 337 ARG A C 1
ATOM 2565 O O . ARG A 1 337 ? -55.634 -33.066 60.092 1.00 31.31 337 ARG A O 1
ATOM 2572 N N . GLN A 1 338 ? -56.439 -35.067 60.717 1.00 33.75 338 GLN A N 1
ATOM 2573 C CA . GLN A 1 338 ? -55.494 -35.937 60.017 1.00 33.75 338 GLN A CA 1
ATOM 2574 C C . GLN A 1 338 ? -55.720 -35.887 58.494 1.00 33.75 338 GLN A C 1
ATOM 2576 O O . GLN A 1 338 ? -56.871 -35.896 58.062 1.00 33.75 338 GLN A O 1
ATOM 2581 N N . GLY A 1 339 ? -54.645 -35.991 57.696 1.00 32.31 339 GLY A N 1
ATOM 2582 C CA . GLY A 1 339 ? -54.723 -36.607 56.361 1.00 32.31 339 GLY A CA 1
ATOM 2583 C C . GLY A 1 339 ? -53.822 -36.048 55.248 1.00 32.31 339 GLY A C 1
ATOM 2584 O O . GLY A 1 339 ? -54.218 -35.119 54.568 1.00 32.31 339 GLY A O 1
ATOM 2585 N N . ARG A 1 340 ? -52.689 -36.736 55.013 1.00 31.73 340 ARG A N 1
ATOM 2586 C CA . ARG A 1 340 ? -52.026 -37.061 53.719 1.00 31.73 340 ARG A CA 1
ATOM 2587 C C . ARG A 1 340 ? -51.669 -35.961 52.687 1.00 31.73 340 ARG A C 1
ATOM 2589 O O . ARG A 1 340 ? -52.538 -35.508 51.965 1.00 31.73 340 ARG A O 1
ATOM 2596 N N . GLY A 1 341 ? -50.354 -35.828 52.447 1.00 29.98 341 GLY A N 1
ATOM 2597 C CA . GLY A 1 341 ? -49.686 -36.056 51.138 1.00 29.98 341 GLY A CA 1
ATOM 2598 C C . GLY A 1 341 ? -49.755 -34.969 50.040 1.00 29.98 341 GLY A C 1
ATOM 2599 O O . GLY A 1 341 ? -50.712 -34.211 50.018 1.00 29.98 341 GLY A O 1
ATOM 2600 N N . PRO A 1 342 ? -48.747 -34.872 49.139 1.00 40.44 342 PRO A N 1
ATOM 2601 C CA . PRO A 1 342 ? -48.302 -33.592 48.570 1.00 40.44 342 PRO A CA 1
ATOM 2602 C C . PRO A 1 342 ? -48.770 -33.267 47.129 1.00 40.44 342 PRO A C 1
ATOM 2604 O O . PRO A 1 342 ? -49.118 -34.157 46.360 1.00 40.44 342 PRO A O 1
ATOM 2607 N N . ASP A 1 343 ? -48.708 -31.958 46.840 1.00 34.81 343 ASP A N 1
ATOM 2608 C CA . ASP A 1 343 ? -48.679 -31.145 45.595 1.00 34.81 343 ASP A CA 1
ATOM 2609 C C . ASP A 1 343 ? -48.371 -31.811 44.224 1.00 34.81 343 ASP A C 1
ATOM 2611 O O . ASP A 1 343 ? -47.642 -32.806 44.181 1.00 34.81 343 ASP A O 1
ATOM 2615 N N . PRO A 1 344 ? -48.842 -31.238 43.074 1.00 44.00 344 PRO A N 1
ATOM 2616 C CA . PRO A 1 344 ? -48.167 -30.054 42.495 1.00 44.00 344 PRO A CA 1
ATOM 2617 C C . PRO A 1 344 ? -48.993 -28.988 41.720 1.00 44.00 344 PRO A C 1
ATOM 2619 O O . PRO A 1 344 ? -49.905 -29.279 40.952 1.00 44.00 344 PRO A O 1
ATOM 2622 N N . VAL A 1 345 ? -48.534 -27.737 41.884 1.00 33.50 345 VAL A N 1
ATOM 2623 C CA . VAL A 1 345 ? -48.148 -26.702 40.886 1.00 33.50 345 VAL A CA 1
ATOM 2624 C C . VAL A 1 345 ? -48.968 -26.564 39.585 1.00 33.50 345 VAL A C 1
ATOM 2626 O O . VAL A 1 345 ? -48.829 -27.340 38.642 1.00 33.50 345 VAL A O 1
ATOM 2629 N N . VAL A 1 346 ? -49.680 -25.434 39.470 1.00 35.62 346 VAL A N 1
ATOM 2630 C CA . VAL A 1 346 ? -50.292 -24.905 38.236 1.00 35.62 346 VAL A CA 1
ATOM 2631 C C . VAL A 1 346 ? -49.389 -23.833 37.603 1.00 35.62 346 VAL A C 1
ATOM 2633 O O . VAL A 1 346 ? -49.058 -22.834 38.238 1.00 35.62 346 VAL A O 1
ATOM 2636 N N . ARG A 1 347 ? -49.033 -24.026 36.324 1.00 36.09 347 ARG A N 1
ATOM 2637 C CA . ARG A 1 347 ? -48.465 -23.018 35.405 1.00 36.09 347 ARG A CA 1
ATOM 2638 C C . ARG A 1 347 ? -49.554 -22.043 34.928 1.00 36.09 347 ARG A C 1
ATOM 2640 O O . ARG A 1 347 ? -50.623 -22.489 34.521 1.00 36.09 347 ARG A O 1
ATOM 2647 N N . ARG A 1 348 ? -49.233 -20.748 34.831 1.00 33.00 348 ARG A N 1
ATOM 2648 C CA . ARG A 1 348 ? -49.852 -19.810 33.872 1.00 33.00 348 ARG A CA 1
ATOM 2649 C C . ARG A 1 348 ? -48.756 -18.997 33.174 1.00 33.00 348 ARG A C 1
ATOM 2651 O O . ARG A 1 348 ? -48.178 -18.093 33.766 1.00 33.00 348 ARG A O 1
ATOM 2658 N N . GLN A 1 349 ? -48.466 -19.373 31.931 1.00 39.28 349 GLN A N 1
ATOM 2659 C CA . GLN A 1 349 ? -47.872 -18.530 30.893 1.00 39.28 349 GLN A CA 1
ATOM 2660 C C . GLN A 1 349 ? -49.051 -18.041 30.058 1.00 39.28 349 GLN A C 1
ATOM 2662 O O . GLN A 1 349 ? -49.672 -18.882 29.435 1.00 39.28 349 GLN A O 1
ATOM 2667 N N . ASP A 1 350 ? -49.368 -16.750 30.086 1.00 38.34 350 ASP A N 1
ATOM 2668 C CA . ASP A 1 350 ? -50.212 -16.075 29.088 1.00 38.34 350 ASP A CA 1
ATOM 2669 C C . ASP A 1 350 ? -49.985 -14.569 29.267 1.00 38.34 350 ASP A C 1
ATOM 2671 O O . ASP A 1 350 ? -50.450 -13.964 30.231 1.00 38.34 350 ASP A O 1
ATOM 2675 N N . GLY A 1 351 ? -49.181 -13.963 28.393 1.00 38.03 351 GLY A N 1
ATOM 2676 C CA . GLY A 1 351 ? -48.882 -12.527 28.485 1.00 38.03 351 GLY A CA 1
ATOM 2677 C C . GLY A 1 351 ? -47.789 -11.996 27.557 1.00 38.03 351 GLY A C 1
ATOM 2678 O O . GLY A 1 351 ? -47.614 -10.783 27.476 1.00 38.03 351 GLY A O 1
ATOM 2679 N N . ILE A 1 352 ? -47.062 -12.862 26.844 1.00 39.81 352 ILE A N 1
ATOM 2680 C CA . ILE A 1 352 ? -45.930 -12.445 25.996 1.00 39.81 352 ILE A CA 1
ATOM 2681 C C . ILE A 1 352 ? -46.306 -12.386 24.503 1.00 39.81 352 ILE A C 1
ATOM 2683 O O . ILE A 1 352 ? -45.748 -11.571 23.772 1.00 39.81 352 ILE A O 1
ATOM 2687 N N . GLU A 1 353 ? -47.314 -13.135 24.047 1.00 42.22 353 GLU A N 1
ATOM 2688 C CA . GLU A 1 353 ? -47.655 -13.194 22.614 1.00 42.22 353 GLU A CA 1
ATOM 2689 C C . GLU A 1 353 ? -48.312 -11.910 22.079 1.00 42.22 353 GLU A C 1
ATOM 2691 O O . GLU A 1 353 ? -48.070 -11.523 20.938 1.00 42.22 353 GLU A O 1
ATOM 2696 N N . HIS A 1 354 ? -49.032 -11.150 22.909 1.00 41.88 354 HIS A N 1
ATOM 2697 C CA . HIS A 1 354 ? -49.742 -9.959 22.427 1.00 41.88 354 HIS A CA 1
ATOM 2698 C C . HIS A 1 354 ? -48.856 -8.733 22.141 1.00 41.88 354 HIS A C 1
ATOM 2700 O O . HIS A 1 354 ? -49.301 -7.815 21.453 1.00 41.88 354 HIS A O 1
ATOM 2706 N N . ARG A 1 355 ? -47.605 -8.687 22.625 1.00 45.59 355 ARG A N 1
ATOM 2707 C CA . ARG A 1 355 ? -46.698 -7.551 22.342 1.00 45.59 355 ARG A CA 1
ATOM 2708 C C . ARG A 1 355 ? -45.885 -7.720 21.063 1.00 45.59 355 ARG A C 1
ATOM 2710 O O . ARG A 1 355 ? -45.393 -6.724 20.539 1.00 45.59 355 ARG A O 1
ATOM 2717 N N . HIS A 1 356 ? -45.766 -8.941 20.546 1.00 46.56 356 HIS A N 1
ATOM 2718 C CA . HIS A 1 356 ? -44.932 -9.208 19.375 1.00 46.56 356 HIS A CA 1
ATOM 2719 C C . HIS A 1 356 ? -45.647 -8.867 18.054 1.00 46.56 356 HIS A C 1
ATOM 2721 O O . HIS A 1 356 ? -45.014 -8.374 17.123 1.00 46.56 356 HIS A O 1
ATOM 2727 N N . GLU A 1 357 ? -46.975 -9.017 17.988 1.00 47.53 357 GLU A N 1
ATOM 2728 C CA . GLU A 1 357 ? -47.755 -8.676 16.784 1.00 47.53 357 GLU A CA 1
ATOM 2729 C C . GLU A 1 357 ? -47.928 -7.165 16.564 1.00 47.53 357 GLU A C 1
ATOM 2731 O O . GLU A 1 357 ? -48.043 -6.713 15.421 1.00 47.53 357 GLU A O 1
ATOM 2736 N N . GLN A 1 358 ? -47.912 -6.361 17.633 1.00 47.94 358 GLN A N 1
ATOM 2737 C CA . GLN A 1 358 ? -48.061 -4.907 17.519 1.00 47.94 358 GLN A CA 1
ATOM 2738 C C . GLN A 1 358 ? -46.800 -4.265 16.906 1.00 47.94 358 GLN A C 1
ATOM 2740 O O . GLN A 1 358 ? -46.904 -3.384 16.055 1.00 47.94 358 GLN A O 1
ATOM 2745 N N . ALA A 1 359 ? -45.611 -4.770 17.258 1.00 48.19 359 ALA A N 1
ATOM 2746 C CA . ALA A 1 359 ? -44.331 -4.253 16.769 1.00 48.19 359 ALA A CA 1
ATOM 2747 C C . ALA A 1 359 ? -44.056 -4.587 15.287 1.00 48.19 359 ALA A C 1
ATOM 2749 O O . ALA A 1 359 ? -43.373 -3.831 14.591 1.00 48.19 359 ALA A O 1
ATOM 2750 N N . GLU A 1 360 ? -44.607 -5.689 14.766 1.00 49.66 360 GLU A N 1
ATOM 2751 C CA . GLU A 1 360 ? -44.466 -6.038 13.345 1.00 49.66 360 GLU A CA 1
ATOM 2752 C C . GLU A 1 360 ? -45.392 -5.235 12.421 1.00 49.66 360 GLU A C 1
ATOM 2754 O O . GLU A 1 360 ? -45.061 -5.035 11.246 1.00 49.66 360 GLU A O 1
ATOM 2759 N N . ARG A 1 361 ? -46.526 -4.729 12.925 1.00 51.06 361 ARG A N 1
ATOM 2760 C CA . ARG A 1 361 ? -47.423 -3.866 12.138 1.00 51.06 361 ARG A CA 1
ATOM 2761 C C . ARG A 1 361 ? -46.829 -2.478 11.906 1.00 51.06 361 ARG A C 1
ATOM 2763 O O . ARG A 1 361 ? -46.906 -1.984 10.780 1.00 51.06 361 ARG A O 1
ATOM 2770 N N . ASP A 1 362 ? -46.149 -1.917 12.901 1.00 50.31 362 ASP A N 1
ATOM 2771 C CA . ASP A 1 362 ? -45.543 -0.583 12.795 1.00 50.31 362 ASP A CA 1
ATOM 2772 C C . ASP A 1 362 ? -44.334 -0.563 11.844 1.00 50.31 362 ASP A C 1
ATOM 2774 O O . ASP A 1 362 ? -44.139 0.395 11.093 1.00 50.31 362 ASP A O 1
ATOM 2778 N N . ARG A 1 363 ? -43.580 -1.669 11.744 1.00 49.19 363 ARG A N 1
ATOM 2779 C CA . ARG A 1 363 ? -42.480 -1.792 10.767 1.00 49.19 363 ARG A CA 1
ATOM 2780 C C . ARG A 1 363 ? -42.941 -1.851 9.309 1.00 49.19 363 ARG A C 1
ATOM 2782 O O . ARG A 1 363 ? -42.171 -1.497 8.419 1.00 49.19 363 ARG A O 1
ATOM 2789 N N . ARG A 1 364 ? -44.182 -2.266 9.030 1.00 47.00 364 ARG A N 1
ATOM 2790 C CA . ARG A 1 364 ? -44.688 -2.386 7.649 1.00 47.00 364 ARG A CA 1
ATOM 2791 C C . ARG A 1 364 ? -45.243 -1.079 7.075 1.00 47.00 364 ARG A C 1
ATOM 2793 O O . ARG A 1 364 ? -45.382 -0.992 5.856 1.00 47.00 364 ARG A O 1
ATOM 2800 N N . GLN A 1 365 ? -45.519 -0.058 7.892 1.00 45.78 365 GLN A N 1
ATOM 2801 C CA . GLN A 1 365 ? -46.013 1.237 7.396 1.00 45.78 365 GLN A CA 1
ATOM 2802 C C . GLN A 1 365 ? -44.909 2.200 6.929 1.00 45.78 365 GLN A C 1
ATOM 2804 O O . GLN A 1 365 ? -45.179 3.060 6.095 1.00 45.78 365 GLN A O 1
ATOM 2809 N N . VAL A 1 366 ? -43.656 2.029 7.365 1.00 48.03 366 VAL A N 1
ATOM 2810 C CA . VAL A 1 366 ? -42.565 2.985 7.071 1.00 48.03 366 VAL A CA 1
ATOM 2811 C C . VAL A 1 366 ? -41.948 2.803 5.665 1.00 48.03 366 VAL A C 1
ATOM 2813 O O . VAL A 1 366 ? -41.209 3.658 5.188 1.00 48.03 366 VAL A O 1
ATOM 2816 N N . HIS A 1 367 ? -42.295 1.740 4.927 1.00 43.31 367 HIS A N 1
ATOM 2817 C CA . HIS A 1 367 ? -41.690 1.413 3.620 1.00 43.31 367 HIS A CA 1
ATOM 2818 C C . HIS A 1 367 ? -42.534 1.728 2.370 1.00 43.31 367 HIS A C 1
ATOM 2820 O O . HIS A 1 367 ? -42.311 1.151 1.305 1.00 43.31 367 HIS A O 1
ATOM 2826 N N . ARG A 1 368 ? -43.467 2.685 2.432 1.00 42.28 368 ARG A N 1
ATOM 2827 C CA . ARG A 1 368 ? -44.162 3.182 1.227 1.00 42.28 368 ARG A CA 1
ATOM 2828 C C . ARG A 1 368 ? -44.090 4.704 1.085 1.00 42.28 368 ARG A C 1
ATOM 2830 O O . ARG A 1 368 ? -45.076 5.377 1.335 1.00 42.28 368 ARG A O 1
ATOM 2837 N N . HIS A 1 369 ? -42.950 5.216 0.614 1.00 33.19 369 HIS A N 1
ATOM 2838 C CA . HIS A 1 369 ? -42.875 6.364 -0.308 1.00 33.19 369 HIS A CA 1
ATOM 2839 C C . HIS A 1 369 ? -41.428 6.617 -0.779 1.00 33.19 369 HIS A C 1
ATOM 2841 O O . HIS A 1 369 ? -40.577 6.917 0.053 1.00 33.19 369 HIS A O 1
ATOM 2847 N N . PRO A 1 370 ? -41.129 6.560 -2.092 1.00 42.56 370 PRO A N 1
ATOM 2848 C CA . PRO A 1 370 ? -39.927 7.167 -2.653 1.00 42.56 370 PRO A CA 1
ATOM 2849 C C . PRO A 1 370 ? -40.299 8.413 -3.473 1.00 42.56 370 PRO A C 1
ATOM 2851 O O . PRO A 1 370 ? -41.186 8.352 -4.326 1.00 42.56 370 PRO A O 1
ATOM 2854 N N . GLY A 1 371 ? -39.614 9.540 -3.267 1.00 30.73 371 GLY A N 1
ATOM 2855 C CA . GLY A 1 371 ? -39.792 10.682 -4.164 1.00 30.73 371 GLY A CA 1
ATOM 2856 C C . GLY A 1 371 ? -39.052 11.964 -3.796 1.00 30.73 371 GLY A C 1
ATOM 2857 O O . GLY A 1 371 ? -39.492 12.685 -2.914 1.00 30.73 371 GLY A O 1
ATOM 2858 N N . ARG A 1 372 ? -38.039 12.268 -4.622 1.00 30.77 372 ARG A N 1
ATOM 2859 C CA . ARG A 1 372 ? -37.485 13.592 -4.974 1.00 30.77 372 ARG A CA 1
ATOM 2860 C C . ARG A 1 372 ? -36.704 14.385 -3.922 1.00 30.77 372 ARG A C 1
ATOM 2862 O O . ARG A 1 372 ? -37.274 15.013 -3.041 1.00 30.77 372 ARG A O 1
ATOM 2869 N N . LEU A 1 373 ? -35.403 14.517 -4.186 1.00 32.91 373 LEU A N 1
ATOM 2870 C CA . LEU A 1 373 ? -34.664 15.749 -3.925 1.00 32.91 373 LEU A CA 1
ATOM 2871 C C . LEU A 1 373 ? -34.034 16.226 -5.236 1.00 32.91 373 LEU A C 1
ATOM 2873 O O . LEU A 1 373 ? -33.219 15.533 -5.845 1.00 32.91 373 LEU A O 1
ATOM 2877 N N . ASP A 1 374 ? -34.509 17.389 -5.670 1.00 31.52 374 ASP A N 1
ATOM 2878 C CA . ASP A 1 374 ? -34.051 18.159 -6.815 1.00 31.52 374 ASP A CA 1
ATOM 2879 C C . ASP A 1 374 ? -32.707 18.845 -6.508 1.00 31.52 374 ASP A C 1
ATOM 2881 O O . ASP A 1 374 ? -32.506 19.415 -5.436 1.00 31.52 374 ASP A O 1
ATOM 2885 N N . HIS A 1 375 ? -31.802 18.829 -7.487 1.00 37.44 375 HIS A N 1
ATOM 2886 C CA . HIS A 1 375 ? -30.692 19.778 -7.596 1.00 37.44 375 HIS A CA 1
ATOM 2887 C C . HIS A 1 375 ? -31.212 21.130 -8.109 1.00 37.44 375 HIS A C 1
ATOM 2889 O O . HIS A 1 375 ? -32.117 21.157 -8.947 1.00 37.44 375 HIS A O 1
ATOM 2895 N N . PRO A 1 376 ? -30.522 22.234 -7.775 1.00 44.19 376 PRO A N 1
ATOM 2896 C CA . PRO A 1 376 ? -30.182 23.158 -8.850 1.00 44.19 376 PRO A CA 1
ATOM 2897 C C . PRO A 1 376 ? -28.724 23.630 -8.809 1.00 44.19 376 PRO A C 1
ATOM 2899 O O . PRO A 1 376 ? -28.200 24.084 -7.795 1.00 44.19 376 PRO A O 1
ATOM 2902 N N . TYR A 1 377 ? -28.104 23.552 -9.984 1.00 36.56 377 TYR A N 1
ATOM 2903 C CA . TYR A 1 377 ? -26.985 24.383 -10.414 1.00 36.56 377 TYR A CA 1
ATOM 2904 C C . TYR A 1 377 ? -27.524 25.725 -10.933 1.00 36.56 377 TYR A C 1
ATOM 2906 O O . TYR A 1 377 ? -28.526 25.733 -11.649 1.00 36.56 377 TYR A O 1
ATOM 2914 N N . GLY A 1 378 ? -26.779 26.814 -10.707 1.00 30.67 378 GLY A N 1
ATOM 2915 C CA . GLY A 1 378 ? -26.695 27.916 -11.673 1.00 30.67 378 GLY A CA 1
ATOM 2916 C C . GLY A 1 378 ? -26.659 29.337 -11.103 1.00 30.67 378 GLY A C 1
ATOM 2917 O O . GLY A 1 378 ? -27.661 29.806 -10.576 1.00 30.67 378 GLY A O 1
ATOM 2918 N N . GLY A 1 379 ? -25.558 30.059 -11.367 1.00 28.78 379 GLY A N 1
ATOM 2919 C CA . GLY A 1 379 ? -25.639 31.482 -11.729 1.00 28.78 379 GLY A CA 1
ATOM 2920 C C . GLY A 1 379 ? -24.568 32.442 -11.191 1.00 28.78 379 GLY A C 1
ATOM 2921 O O . GLY A 1 379 ? -24.715 32.945 -10.089 1.00 28.78 379 GLY A O 1
ATOM 2922 N N . ALA A 1 380 ? -23.612 32.779 -12.070 1.00 35.28 380 ALA A N 1
ATOM 2923 C CA . ALA A 1 380 ? -22.989 34.099 -12.287 1.00 35.28 380 ALA A CA 1
ATOM 2924 C C . ALA A 1 380 ? -22.126 34.772 -11.191 1.00 35.28 380 ALA A C 1
ATOM 2926 O O . ALA A 1 380 ? -22.649 35.337 -10.236 1.00 35.28 380 ALA A O 1
ATOM 2927 N N . ALA A 1 381 ? -20.812 34.867 -11.444 1.00 38.25 381 ALA A N 1
ATOM 2928 C CA . ALA A 1 381 ? -20.107 36.093 -11.865 1.00 38.25 381 ALA A CA 1
ATOM 2929 C C . ALA A 1 381 ? -18.685 35.744 -12.334 1.00 38.25 381 ALA A C 1
ATOM 2931 O O . ALA A 1 381 ? -18.054 34.891 -11.669 1.00 38.25 381 ALA A O 1
#

Foldseek 3Di:
DDDDDDPDDDPDDDDDLCLALVLLLQLLQLLQVLLVLLVVLLVLLQVLLVVQAQQQFADDVSVVVLVVLQVLQQVLLQLSLVQSLLSLVSSQVSLVVSQVVQVVVCVVPPDPPDDRDHDDRDDHDNGRDDDDTRHGNHHDPQQPQPVLLVVLCPPADPVLCVVVVCCVCPVVVSSNCRVVHGQRNLVSLLSSLVSLLSSLVSLVVSLVSSCVSLVSSADPPDQVRVQVSLLVLLVSLQADCPFACDPNFASHQDAPSDPRHHPTRHSDNRSSVCSNVSSNVSSVVSNVSSVVSVVRVVVVSVVVSVVSVVVSVVVVVVVPDPPDPPPPDDDDDDDDDDDDDDDDDDDDDDDDVVVVVVVVVVVVVVPDDDDDDDDDDDDDD

Secondary structure (DSSP, 8-state):
-PPP----PPPP-S------HHHHHHHHHHHHHHHHHHHHHHHHHHHHHTTS-SBS-SSHHHHHHHHHHHHHHHHHHHHHHHHHHHHHHHHHHHHHHHHHHHHHHHHHS--TT-PPP--PPPP---S---PPPPPP-SB-S---HHHHHHHHTTTS-HHHHHHHHHHHHHTS-GGGGGGTS----HHHHHHHHHHHHHHHHHHHHHHHHHHHHHHTT--TT-HHHHHHHHHHHHHHTT-BTT---BTTB--B-STTSSTT--SS-----HHHHHHHHHHHHHHHHHHHHHHHHHHHHHHHHHHHHHHHHHHHHHHHHHHHS-----------------------------SSHHHHHHHHHHHHHTT--------------

Sequence (381 aa):
MAGPSSPAQSPGGSGTIDVKPSDLWSVSGRVAAQQDFLVRGAKTLLEELGKYPDAGGAGTEAEKFAQAYKKIGNRWLEVWGRSVLSVGGVAVGFTETANAYTKADVAAHPKPGKTAEQRPRPTVIDKAPNFDSVPDIKWGDDDGGDDILRGLMEGIPDIVRDVLQPLCKNVFRIGRVADVHPFPQQHYLNSLCHSWMNVSITASLGADQLTQAVGAITNHQQADWEGAMRTFCSALWGGTAWGQQRYGYQWGQTANSGPGTPRVPTGSEPVLAVLKDTADSIATILREYAEAAVDLNRDVADELQRAMLKAAKEIIEDLAKPKESQEHPRHRHLRDRQGRGPDPVVRRQDGIEHRHEQAERDRRQVHRHPGRLDHPYGGAA

Radius of gyration: 37.34 Å; chains: 1; bounding box: 97×73×136 Å